Protein AF-0000000075076917 (afdb_homodimer)

Sequence (428 aa):
MADYKLSEGLFLLPTPAGAYYAVASREQDKARQFLRSLFRQQRTPALTEDSLLTLMENDEPHICFERLHHCQRLGLVQGLEQAIEAPSGAFEQILPNMLGSLTENGKVLLADHQGFYLVCHGFAHETAEELSALGAEIASIHERRSGLLFNNMGLNSHAWAVVDAAGNSQVGFWPLFIGETRFIVAISGMPHFNRPEFVELVWALFSRYAANRKMADYKLSEGLFLLPTPAGAYYAVASREQDKARQFLRSLFRQQRTPALTEDSLLTLMENDEPHICFERLHHCQRLGLVQGLEQAIEAPSGAFEQILPNMLGSLTENGKVLLADHQGFYLVCHGFAHETAEELSALGAEIASIHERRSGLLFNNMGLNSHAWAVVDAAGNSQVGFWPLFIGETRFIVAISGMPHFNRPEFVELVWALFSRYAANRK

Structure (mmCIF, N/CA/C/O backbone):
data_AF-0000000075076917-model_v1
#
loop_
_entity.id
_entity.type
_entity.pdbx_description
1 polymer 'Roadblock/LC7 domain-containing protein'
#
loop_
_atom_site.group_PDB
_atom_site.id
_atom_site.type_symbol
_atom_site.label_atom_id
_atom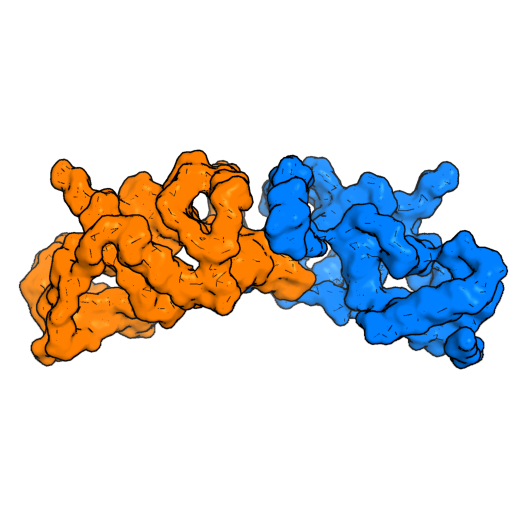_site.label_alt_id
_atom_site.label_comp_id
_atom_site.label_asym_id
_atom_site.label_entity_id
_atom_site.label_seq_id
_atom_site.pdbx_PDB_ins_code
_atom_site.Cartn_x
_atom_site.Cartn_y
_atom_site.Cartn_z
_atom_site.occupancy
_atom_site.B_iso_or_equiv
_atom_site.auth_seq_id
_atom_site.auth_comp_id
_atom_site.auth_asym_id
_atom_site.auth_atom_id
_atom_site.pdbx_PDB_model_num
ATOM 1 N N . MET A 1 1 ? -23.453 -28.828 -24.688 1 48.25 1 MET A N 1
ATOM 2 C CA . MET A 1 1 ? -22.078 -28.891 -24.234 1 48.25 1 MET A CA 1
ATOM 3 C C . MET A 1 1 ? -21.125 -28.297 -25.266 1 48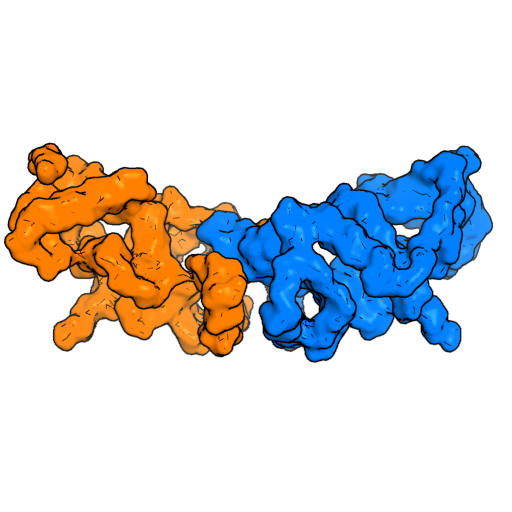.25 1 MET A C 1
ATOM 5 O O . MET A 1 1 ? -21.281 -28.547 -26.469 1 48.25 1 MET A O 1
ATOM 9 N N . ALA A 1 2 ? -20.625 -27.109 -24.844 1 55.94 2 ALA A N 1
ATOM 10 C CA . ALA A 1 2 ? -19.812 -26.375 -25.812 1 55.94 2 ALA A CA 1
ATOM 11 C C . ALA A 1 2 ? -18.797 -27.312 -26.484 1 55.94 2 ALA A C 1
ATOM 13 O O . ALA A 1 2 ? -18.156 -28.109 -25.812 1 55.94 2 ALA A O 1
ATOM 14 N N . ASP A 1 3 ? -18.875 -27.562 -27.688 1 75.06 3 ASP A N 1
ATOM 15 C CA . ASP A 1 3 ? -17.938 -28.312 -28.516 1 75.06 3 ASP A CA 1
ATOM 16 C C . ASP A 1 3 ? -16.562 -27.609 -28.562 1 75.06 3 ASP A C 1
ATOM 18 O O . ASP A 1 3 ? -16.453 -26.5 -29.094 1 75.06 3 ASP A O 1
ATOM 22 N N . TYR A 1 4 ? -15.672 -28.141 -27.688 1 80.06 4 TYR A N 1
ATOM 23 C CA . TYR A 1 4 ? -14.336 -27.547 -27.656 1 80.06 4 TYR A CA 1
ATOM 24 C C . TYR A 1 4 ? -13.367 -28.312 -28.547 1 80.06 4 TYR A C 1
ATOM 26 O O . TYR A 1 4 ? -13.414 -29.547 -28.594 1 80.06 4 TYR A O 1
ATOM 34 N N . LYS A 1 5 ? -12.703 -27.547 -29.406 1 83 5 LYS A N 1
ATOM 35 C CA . LYS A 1 5 ? -11.602 -28.109 -30.172 1 83 5 LYS A CA 1
ATOM 36 C C . LYS A 1 5 ? -10.266 -27.484 -29.766 1 83 5 LYS A C 1
ATOM 38 O O . LYS A 1 5 ? -10.156 -26.25 -29.672 1 83 5 LYS A O 1
ATOM 43 N N . LEU A 1 6 ? -9.289 -28.406 -29.547 1 86.62 6 LEU A N 1
ATOM 44 C CA . LEU A 1 6 ? -7.977 -27.922 -29.156 1 86.62 6 LEU A CA 1
ATOM 45 C C . LEU A 1 6 ? -7.168 -27.484 -30.375 1 86.62 6 LEU A C 1
ATOM 47 O O . LEU A 1 6 ? -7.219 -28.125 -31.422 1 86.62 6 LEU A O 1
ATOM 51 N N . SER A 1 7 ? -6.496 -26.359 -30.266 1 84.5 7 SER A N 1
ATOM 52 C CA . SER A 1 7 ? -5.539 -25.969 -31.297 1 84.5 7 SER A CA 1
ATOM 53 C C . SER A 1 7 ? -4.375 -26.953 -31.359 1 84.5 7 SER A C 1
ATOM 55 O O . SER A 1 7 ? -3.865 -27.391 -30.328 1 84.5 7 SER A O 1
ATOM 57 N N . GLU A 1 8 ? -3.971 -27.328 -32.562 1 84.81 8 GLU A N 1
ATOM 58 C CA . GLU A 1 8 ? -2.916 -28.328 -32.719 1 84.81 8 GLU A CA 1
ATOM 59 C C . GLU A 1 8 ? -1.538 -27.672 -32.75 1 84.81 8 GLU A C 1
ATOM 61 O O . GLU A 1 8 ? -1.396 -26.531 -33.188 1 84.81 8 GLU A O 1
ATOM 66 N N . GLY A 1 9 ? -0.529 -28.406 -32.156 1 91.5 9 GLY A N 1
ATOM 67 C CA . GLY A 1 9 ? 0.869 -28.031 -32.281 1 91.5 9 GLY A CA 1
ATOM 68 C C . GLY A 1 9 ? 1.295 -26.938 -31.328 1 91.5 9 GLY A C 1
ATOM 69 O O . GLY A 1 9 ? 2.246 -26.203 -31.609 1 91.5 9 GLY A O 1
ATOM 70 N N . LEU A 1 10 ? 0.566 -26.734 -30.328 1 96 10 LEU A N 1
ATOM 71 C CA . LEU A 1 10 ? 0.917 -25.688 -29.375 1 96 10 LEU A CA 1
ATOM 72 C C . LEU A 1 10 ? 1.396 -26.281 -28.062 1 96 10 LEU A C 1
ATOM 74 O O . LEU A 1 10 ? 1.163 -27.453 -27.781 1 96 10 LEU A O 1
ATOM 78 N N . PHE A 1 11 ? 2.129 -25.531 -27.312 1 98.06 11 PHE A N 1
ATOM 79 C CA . PHE A 1 11 ? 2.58 -25.859 -25.969 1 98.06 11 PHE A CA 1
ATOM 80 C C . PHE A 1 11 ? 2.027 -24.859 -24.953 1 98.06 11 PHE A C 1
ATOM 82 O O . PHE A 1 11 ? 1.846 -23.688 -25.266 1 98.06 11 PHE A O 1
ATOM 89 N N . LEU A 1 12 ? 1.767 -25.375 -23.75 1 97.75 12 LEU A N 1
ATOM 90 C CA . LEU A 1 12 ? 1.049 -24.562 -22.781 1 97.75 12 LEU A CA 1
ATOM 91 C C . LEU A 1 12 ? 2.016 -23.906 -21.781 1 97.75 12 LEU A C 1
ATOM 93 O O . LEU A 1 12 ? 2.924 -24.578 -21.281 1 97.75 12 LEU A O 1
ATOM 97 N N . LEU A 1 13 ? 1.815 -22.672 -21.5 1 98.38 13 LEU A N 1
ATOM 98 C CA . LEU A 1 13 ? 2.545 -21.922 -20.469 1 98.38 13 LEU A CA 1
ATOM 99 C C . LEU A 1 13 ? 1.653 -20.875 -19.828 1 98.38 13 LEU A C 1
ATOM 101 O O . LEU A 1 13 ? 0.886 -20.188 -20.516 1 98.38 13 LEU A O 1
ATOM 105 N N . PRO A 1 14 ? 1.7 -20.734 -18.531 1 98.69 14 PRO A N 1
ATOM 106 C CA . PRO A 1 14 ? 0.962 -19.609 -17.922 1 98.69 14 PRO A CA 1
ATOM 107 C C . PRO A 1 14 ? 1.443 -18.25 -18.422 1 98.69 14 PRO A C 1
ATOM 109 O O . PRO A 1 14 ? 2.635 -18.078 -18.688 1 98.69 14 PRO A O 1
ATOM 112 N N . THR A 1 15 ? 0.525 -17.281 -18.609 1 98.5 15 THR A N 1
ATOM 113 C CA . THR A 1 15 ? 0.892 -15.883 -18.812 1 98.5 15 THR A CA 1
ATOM 114 C C . THR A 1 15 ? 1.426 -15.266 -17.516 1 98.5 15 THR A C 1
ATOM 116 O O . THR A 1 15 ? 1.355 -15.891 -16.453 1 98.5 15 THR A O 1
ATOM 119 N N . PRO A 1 16 ? 1.979 -14.047 -17.609 1 98.06 16 PRO A N 1
ATOM 120 C CA . PRO A 1 16 ? 2.363 -13.383 -16.359 1 98.06 16 PRO A CA 1
ATOM 121 C C . PRO A 1 16 ? 1.197 -13.242 -15.375 1 98.06 16 PRO A C 1
ATOM 123 O O . PRO A 1 16 ? 1.36 -13.477 -14.18 1 98.06 16 PRO A O 1
ATOM 126 N N . ALA A 1 17 ? 0.053 -12.93 -15.867 1 97.81 17 ALA A N 1
ATOM 127 C CA . ALA A 1 17 ? -1.138 -12.859 -15.023 1 97.81 17 ALA A CA 1
ATOM 128 C C . ALA A 1 17 ? -1.45 -14.219 -14.406 1 97.81 17 ALA A C 1
ATOM 130 O O . ALA A 1 17 ? -1.824 -14.305 -13.234 1 97.81 17 ALA A O 1
ATOM 131 N N . GLY A 1 18 ? -1.319 -15.242 -15.203 1 98.5 18 GLY A N 1
ATOM 132 C CA . GLY A 1 18 ? -1.525 -16.594 -14.703 1 98.5 18 GLY A CA 1
ATOM 133 C C . GLY A 1 18 ? -0.53 -17 -13.633 1 98.5 18 GLY A C 1
ATOM 134 O O . GLY A 1 18 ? -0.889 -17.672 -12.664 1 98.5 18 GLY A O 1
ATOM 135 N N . ALA A 1 19 ? 0.699 -16.594 -13.875 1 98.5 19 ALA A N 1
ATOM 136 C CA . ALA A 1 19 ? 1.729 -16.875 -12.875 1 98.5 19 ALA A CA 1
ATOM 137 C C . ALA A 1 19 ? 1.395 -16.234 -11.539 1 98.5 19 ALA A C 1
ATOM 139 O O . ALA A 1 19 ? 1.465 -16.875 -10.492 1 98.5 19 ALA A O 1
ATOM 140 N N . TYR A 1 20 ? 1.032 -15.023 -11.578 1 98 20 TYR A N 1
ATOM 141 C CA . TYR A 1 20 ? 0.677 -14.344 -10.336 1 98 20 TYR A CA 1
ATOM 142 C C . TYR A 1 20 ? -0.541 -14.992 -9.688 1 98 20 TYR A C 1
ATOM 144 O O . TYR A 1 20 ? -0.565 -15.211 -8.477 1 98 20 TYR A O 1
ATOM 152 N N . TYR A 1 21 ? -1.541 -15.266 -10.492 1 97.44 21 TYR A N 1
ATOM 153 C CA . TYR A 1 21 ? -2.742 -15.922 -9.984 1 97.44 21 TYR A CA 1
ATOM 154 C C . TYR A 1 21 ? -2.393 -17.219 -9.266 1 97.44 21 TYR A C 1
ATOM 156 O O . TYR A 1 21 ? -2.945 -17.516 -8.203 1 97.44 21 TYR A O 1
ATOM 164 N N . ALA A 1 22 ? -1.5 -17.938 -9.773 1 97.81 22 ALA A N 1
ATOM 165 C CA . ALA A 1 22 ? -1.128 -19.25 -9.266 1 97.81 22 ALA A CA 1
ATOM 166 C C . ALA A 1 22 ? -0.49 -19.156 -7.887 1 97.81 22 ALA A C 1
ATOM 168 O O . ALA A 1 22 ? -0.664 -20.047 -7.051 1 97.81 22 ALA A O 1
ATOM 169 N N . VAL A 1 23 ? 0.195 -18 -7.648 1 97.81 23 VAL A N 1
ATOM 170 C CA . VAL A 1 23 ? 1.08 -18.047 -6.488 1 97.81 23 VAL A CA 1
ATOM 171 C C . VAL A 1 23 ? 0.659 -17 -5.473 1 97.81 23 VAL A C 1
ATOM 173 O O . VAL A 1 23 ? 1.193 -16.938 -4.363 1 97.81 23 VAL A O 1
ATOM 176 N N . ALA A 1 24 ? -0.267 -16.109 -5.785 1 96.25 24 ALA A N 1
ATOM 177 C CA . ALA A 1 24 ? -0.608 -14.945 -4.973 1 96.25 24 ALA A CA 1
ATOM 178 C C . ALA A 1 24 ? -1.447 -15.352 -3.762 1 96.25 24 ALA A C 1
ATOM 180 O O . ALA A 1 24 ? -1.653 -14.555 -2.846 1 96.25 24 ALA A O 1
ATOM 181 N N . SER A 1 25 ? -1.971 -16.625 -3.75 1 93.81 25 SER A N 1
ATOM 182 C CA . SER A 1 25 ? -2.848 -17.078 -2.674 1 93.81 25 SER A CA 1
ATOM 183 C C . SER A 1 25 ? -2.613 -18.547 -2.35 1 93.81 25 SER A C 1
ATOM 185 O O . SER A 1 25 ? -2.119 -19.297 -3.189 1 93.81 25 SER A O 1
ATOM 187 N N . ARG A 1 26 ? -3.018 -18.922 -1.137 1 91.69 26 ARG A N 1
ATOM 188 C CA . ARG A 1 26 ? -2.904 -20.312 -0.717 1 91.69 26 ARG A CA 1
ATOM 189 C C . ARG A 1 26 ? -4.098 -21.125 -1.196 1 91.69 26 ARG A C 1
ATOM 191 O O . ARG A 1 26 ? -4.094 -22.359 -1.104 1 91.69 26 ARG A O 1
ATOM 198 N N . GLU A 1 27 ? -5.047 -20.453 -1.692 1 91.19 27 GLU A N 1
ATOM 199 C CA . GLU A 1 27 ? -6.266 -21.109 -2.145 1 91.19 27 GLU A CA 1
ATOM 200 C C . GLU A 1 27 ? -5.965 -22.172 -3.207 1 91.19 27 GLU A C 1
ATOM 202 O O . GLU A 1 27 ? -4.969 -22.062 -3.93 1 91.19 27 GLU A O 1
ATOM 207 N N . GLN A 1 28 ? -6.82 -23.188 -3.268 1 92.94 28 GLN A N 1
ATOM 208 C CA . GLN A 1 28 ? -6.613 -24.312 -4.176 1 92.94 28 GLN A CA 1
ATOM 209 C C . GLN A 1 28 ? -7.797 -24.484 -5.121 1 92.94 28 GLN A C 1
ATOM 211 O O . GLN A 1 28 ? -8.312 -25.594 -5.293 1 92.94 28 GLN A O 1
ATOM 216 N N . ASP A 1 29 ? -8.188 -23.375 -5.676 1 93.94 29 ASP A N 1
ATOM 217 C CA . ASP A 1 29 ? -9.242 -23.5 -6.672 1 93.94 29 ASP A CA 1
ATOM 218 C C . ASP A 1 29 ? -8.734 -24.219 -7.918 1 93.94 29 ASP A C 1
ATOM 220 O O . ASP A 1 29 ? -7.523 -24.375 -8.109 1 93.94 29 ASP A O 1
ATOM 224 N N . LYS A 1 30 ? -9.57 -24.672 -8.797 1 95.19 30 LYS A N 1
ATOM 225 C CA . LYS A 1 30 ? -9.234 -25.547 -9.914 1 95.19 30 LYS A CA 1
ATOM 226 C C . LYS A 1 30 ? -8.297 -24.859 -10.898 1 95.19 30 LYS A C 1
ATOM 228 O O . LYS A 1 30 ? -7.391 -25.484 -11.445 1 95.19 30 LYS A O 1
ATOM 233 N N . ALA A 1 31 ? -8.57 -23.594 -11.148 1 95.88 31 ALA A N 1
ATOM 234 C CA . ALA A 1 31 ? -7.703 -22.859 -12.055 1 95.88 31 ALA A CA 1
ATOM 235 C C . ALA A 1 31 ? -6.281 -22.766 -11.508 1 95.88 31 ALA A C 1
ATOM 237 O O . ALA A 1 31 ? -5.316 -23.016 -12.234 1 95.88 31 ALA A O 1
ATOM 238 N N . ARG A 1 32 ? -6.184 -22.5 -10.242 1 96.69 32 ARG A N 1
ATOM 239 C CA . ARG A 1 32 ? -4.879 -22.406 -9.594 1 96.69 32 ARG A CA 1
ATOM 240 C C . ARG A 1 32 ? -4.156 -23.75 -9.625 1 96.69 32 ARG A C 1
ATOM 242 O O . ARG A 1 32 ? -2.951 -23.812 -9.891 1 96.69 32 ARG A O 1
ATOM 249 N N . GLN A 1 33 ? -4.859 -24.75 -9.359 1 96.44 33 GLN A N 1
ATOM 250 C CA . GLN A 1 33 ? -4.27 -26.094 -9.375 1 96.44 33 GLN A CA 1
ATOM 251 C C . GLN A 1 33 ? -3.723 -26.438 -10.758 1 96.44 33 GLN A C 1
ATOM 253 O O . GLN A 1 33 ? -2.621 -26.969 -10.875 1 96.44 33 GLN A O 1
ATOM 258 N N . PHE A 1 34 ? -4.547 -26.156 -11.688 1 97.44 34 PHE A N 1
ATOM 259 C CA . PHE A 1 34 ? -4.129 -26.406 -13.062 1 97.44 34 PHE A CA 1
ATOM 260 C C . PHE A 1 34 ? -2.857 -25.641 -13.391 1 97.44 34 PHE A C 1
ATOM 262 O O . PHE A 1 34 ? -1.888 -26.203 -13.891 1 97.44 34 PHE A O 1
ATOM 269 N N . LEU A 1 35 ? -2.807 -24.344 -13.055 1 98.06 35 LEU A N 1
ATOM 270 C CA . LEU A 1 35 ? -1.655 -23.484 -13.336 1 98.06 35 LEU A CA 1
ATOM 271 C C . LEU A 1 35 ? -0.42 -23.984 -12.586 1 98.06 35 LEU A C 1
ATOM 273 O O . LEU A 1 35 ? 0.679 -24.016 -13.148 1 98.06 35 LEU A O 1
ATOM 277 N N . ARG A 1 36 ? -0.589 -24.328 -11.336 1 97.81 36 ARG A N 1
ATOM 278 C CA . ARG A 1 36 ? 0.52 -24.828 -10.531 1 97.81 36 ARG A CA 1
ATOM 279 C C . ARG A 1 36 ? 1.058 -26.141 -11.117 1 97.81 36 ARG A C 1
ATOM 281 O O . ARG A 1 36 ? 2.264 -26.391 -11.086 1 97.81 36 ARG A O 1
ATOM 288 N N . SER A 1 37 ? 0.186 -26.969 -11.648 1 96.75 37 SER A N 1
ATOM 289 C CA . SER A 1 37 ? 0.613 -28.203 -12.305 1 96.75 37 SER A CA 1
ATOM 290 C C . SER A 1 37 ? 1.474 -27.906 -13.531 1 96.75 37 SER A C 1
ATOM 292 O O . SER A 1 37 ? 2.424 -28.641 -13.82 1 96.75 37 SER A O 1
ATOM 294 N N . LEU A 1 38 ? 1.097 -26.906 -14.25 1 97.62 38 LEU A N 1
ATOM 295 C CA . LEU A 1 38 ? 1.9 -26.484 -15.398 1 97.62 38 LEU A CA 1
ATOM 296 C C . LEU A 1 38 ? 3.312 -26.109 -14.961 1 97.62 38 LEU A C 1
ATOM 298 O O . LEU A 1 38 ? 4.289 -26.516 -15.586 1 97.62 38 LEU A O 1
ATOM 302 N N . PHE A 1 39 ? 3.424 -25.438 -13.797 1 97.44 39 PHE A N 1
ATOM 303 C CA . PHE A 1 39 ? 4.715 -24.938 -13.328 1 97.44 39 PHE A CA 1
ATOM 304 C C . PHE A 1 39 ? 5.551 -26.078 -12.766 1 97.44 39 PHE A C 1
ATOM 306 O O . PHE A 1 39 ? 6.762 -25.938 -12.586 1 97.44 39 PHE A O 1
ATOM 313 N N . ARG A 1 40 ? 4.977 -27.203 -12.539 1 95.69 40 ARG A N 1
ATOM 314 C CA . ARG A 1 40 ? 5.703 -28.344 -12.016 1 95.69 40 ARG A CA 1
ATOM 315 C C . ARG A 1 40 ? 6.379 -29.125 -13.133 1 95.69 40 ARG A C 1
ATOM 317 O O . ARG A 1 40 ? 7.227 -29.984 -12.883 1 95.69 40 ARG A O 1
ATOM 324 N N . GLN A 1 41 ? 5.969 -28.859 -14.336 1 95.5 41 GLN A N 1
ATOM 325 C CA . GLN A 1 41 ? 6.57 -29.547 -15.477 1 95.5 41 GLN A CA 1
ATOM 326 C C . GLN A 1 41 ? 7.98 -29.031 -15.742 1 95.5 41 GLN A C 1
ATOM 328 O O . GLN A 1 41 ? 8.266 -27.844 -15.531 1 95.5 41 GLN A O 1
ATOM 333 N N . GLN A 1 42 ? 8.844 -29.922 -16.203 1 95.25 42 GLN A N 1
ATOM 334 C CA . GLN A 1 42 ? 10.211 -29.531 -16.531 1 95.25 42 GLN A CA 1
ATOM 335 C C . GLN A 1 42 ? 10.266 -28.859 -17.906 1 95.25 42 GLN A C 1
ATOM 337 O O . GLN A 1 42 ? 11.242 -28.188 -18.234 1 95.25 42 GLN A O 1
ATOM 342 N N . ARG A 1 43 ? 9.32 -29.141 -18.688 1 96.94 43 ARG A N 1
ATOM 343 C CA . ARG A 1 43 ? 9.148 -28.594 -20.031 1 96.94 43 ARG A CA 1
ATOM 344 C C . ARG A 1 43 ? 7.684 -28.281 -20.297 1 96.94 43 ARG A C 1
ATOM 346 O O . ARG A 1 43 ? 6.789 -28.938 -19.766 1 96.94 43 ARG A O 1
ATOM 353 N N . THR A 1 44 ? 7.449 -27.203 -21.109 1 98 44 THR A N 1
ATOM 354 C CA . THR A 1 44 ? 6.059 -26.891 -21.422 1 98 44 THR A CA 1
ATOM 355 C C . THR A 1 44 ? 5.371 -28.078 -22.094 1 98 44 THR A C 1
ATOM 357 O O . THR A 1 44 ? 5.879 -28.625 -23.062 1 9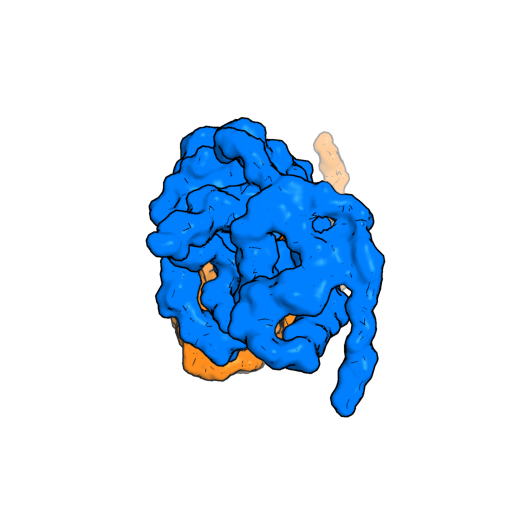8 44 THR A O 1
ATOM 360 N N . PRO A 1 45 ? 4.297 -28.438 -21.578 1 97.38 45 PRO A N 1
ATOM 361 C CA . PRO A 1 45 ? 3.613 -29.609 -22.141 1 97.38 45 PRO A CA 1
ATOM 362 C C . PRO A 1 45 ? 2.889 -29.297 -23.453 1 97.38 45 PRO A C 1
ATOM 364 O O . PRO A 1 45 ? 2.375 -28.188 -23.625 1 97.38 45 PRO A O 1
ATOM 367 N N . ALA A 1 46 ? 2.803 -30.297 -24.281 1 97.06 46 ALA A N 1
ATOM 368 C CA . ALA A 1 46 ? 2.023 -30.156 -25.5 1 97.06 46 ALA A CA 1
ATOM 369 C C . ALA A 1 46 ? 0.532 -30.047 -25.188 1 97.06 46 ALA A C 1
ATOM 371 O O . ALA A 1 46 ? 0.022 -30.719 -24.297 1 97.06 46 ALA A O 1
ATOM 372 N N . LEU A 1 47 ? -0.125 -29.156 -25.938 1 96.31 47 LEU A N 1
ATOM 373 C CA . LEU A 1 47 ? -1.568 -29 -25.781 1 96.31 47 LEU A CA 1
ATOM 374 C C . LEU A 1 47 ? -2.311 -30.156 -26.453 1 96.31 47 LEU A C 1
ATOM 376 O O . LEU A 1 47 ? -2.732 -30.031 -27.609 1 96.31 47 LEU A O 1
ATOM 380 N N . THR A 1 48 ? -2.49 -31.219 -25.797 1 95.31 48 THR A N 1
ATOM 381 C CA . THR A 1 48 ? -3.236 -32.375 -26.234 1 95.31 48 THR A CA 1
ATOM 382 C C . THR A 1 48 ? -4.262 -32.812 -25.188 1 95.31 48 THR A C 1
ATOM 384 O O . THR A 1 48 ? -4.184 -32.375 -24.031 1 95.31 48 THR A O 1
ATOM 387 N N . GLU A 1 49 ? -5.176 -33.531 -25.672 1 94.5 49 GLU A N 1
ATOM 388 C CA . GLU A 1 49 ? -6.18 -34.031 -24.734 1 94.5 49 GLU A CA 1
ATOM 389 C C . GLU A 1 49 ? -5.535 -34.844 -23.594 1 94.5 49 GLU A C 1
ATOM 391 O O . GLU A 1 49 ? -5.859 -34.625 -22.438 1 94.5 49 GLU A O 1
ATOM 396 N N . ASP A 1 50 ? -4.594 -35.719 -23.922 1 95 50 ASP A N 1
ATOM 397 C CA . ASP A 1 50 ? -3.928 -36.562 -22.922 1 95 50 ASP A CA 1
ATOM 398 C C . ASP A 1 50 ? -3.184 -35.719 -21.906 1 95 50 ASP A C 1
ATOM 400 O O . ASP A 1 50 ? -3.256 -35.969 -20.703 1 95 50 ASP A O 1
ATOM 404 N N . SER A 1 51 ? -2.434 -34.719 -22.359 1 95.44 51 SER A N 1
ATOM 405 C CA . SER A 1 51 ? -1.691 -33.844 -21.453 1 95.44 51 SER A CA 1
ATOM 406 C C . SER A 1 51 ? -2.629 -33.094 -20.516 1 95.44 51 SER A C 1
ATOM 408 O O . SER A 1 51 ? -2.328 -32.906 -19.328 1 95.44 51 SER A O 1
ATOM 410 N N . LEU A 1 52 ? -3.75 -32.594 -21.031 1 96.12 52 LEU A N 1
ATOM 411 C CA . LEU A 1 52 ? -4.707 -31.828 -20.219 1 96.12 52 LEU A CA 1
ATOM 412 C C . LEU A 1 52 ? -5.309 -32.719 -19.141 1 96.12 52 LEU A C 1
ATOM 414 O O . LEU A 1 52 ? -5.449 -32.281 -17.984 1 96.12 52 LEU A O 1
ATOM 418 N N . LEU A 1 53 ? -5.684 -33.969 -19.531 1 96.38 53 LEU A N 1
ATOM 419 C CA . LEU A 1 53 ? -6.254 -34.875 -18.562 1 96.38 53 LEU A CA 1
ATOM 420 C C . LEU A 1 53 ? -5.27 -35.188 -17.438 1 96.38 53 LEU A C 1
ATOM 422 O O . LEU A 1 53 ? -5.656 -35.219 -16.266 1 96.38 53 LEU A O 1
ATOM 426 N N . THR A 1 54 ? -4.027 -35.344 -17.781 1 95.75 54 THR A N 1
ATOM 427 C CA . THR A 1 54 ? -2.98 -35.625 -16.812 1 95.75 54 THR A CA 1
ATOM 428 C C . THR A 1 54 ? -2.738 -34.406 -15.906 1 95.75 54 THR A C 1
ATOM 430 O O . THR A 1 54 ? -2.689 -34.562 -14.68 1 95.75 54 THR A O 1
ATOM 433 N N . LEU A 1 55 ? -2.611 -33.219 -16.484 1 95.88 55 LEU A N 1
ATOM 434 C CA . LEU A 1 55 ? -2.312 -32 -15.75 1 95.88 55 LEU A CA 1
ATOM 435 C C . LEU A 1 55 ? -3.436 -31.656 -14.781 1 95.88 55 LEU A C 1
ATOM 437 O O . LEU A 1 55 ? -3.184 -31.141 -13.688 1 95.88 55 LEU A O 1
ATOM 441 N N . MET A 1 56 ? -4.68 -31.891 -15.156 1 96.38 56 MET A N 1
ATOM 442 C CA . MET A 1 56 ? -5.832 -31.484 -14.352 1 96.38 56 MET A CA 1
ATOM 443 C C . MET A 1 56 ? -6.305 -32.656 -13.477 1 96.38 56 MET A C 1
ATOM 445 O O . MET A 1 56 ? -7.273 -32.5 -12.727 1 96.38 56 MET A O 1
ATOM 449 N N . GLU A 1 57 ? -5.613 -33.781 -13.617 1 93.88 57 GLU A N 1
ATOM 450 C CA . GLU A 1 57 ? -5.969 -34.969 -12.852 1 93.88 57 GLU A CA 1
ATOM 451 C C . GLU A 1 57 ? -7.465 -35.25 -12.93 1 93.88 57 GLU A C 1
ATOM 453 O O . GLU A 1 57 ? -8.125 -35.438 -11.906 1 93.88 57 GLU A O 1
ATOM 458 N N . ASN A 1 58 ? -7.973 -35.188 -14.117 1 94.31 58 ASN A N 1
ATOM 459 C CA . ASN A 1 58 ? -9.383 -35.438 -14.414 1 94.31 58 ASN A CA 1
ATOM 460 C C . ASN A 1 58 ? -9.562 -36.25 -15.688 1 94.31 58 ASN A C 1
ATOM 462 O O . ASN A 1 58 ? -8.984 -35.906 -16.719 1 94.31 58 ASN A O 1
ATOM 466 N N . ASP A 1 59 ? -10.414 -37.281 -15.594 1 93.56 59 ASP A N 1
ATOM 467 C CA . ASP A 1 59 ? -10.547 -38.219 -16.703 1 93.56 59 ASP A CA 1
ATOM 468 C C . ASP A 1 59 ? -11.688 -37.812 -17.641 1 93.56 59 ASP A C 1
ATOM 470 O O . ASP A 1 59 ? -11.977 -38.5 -18.609 1 93.56 59 ASP A O 1
ATOM 474 N N . GLU A 1 60 ? -12.266 -36.719 -17.359 1 94.25 60 GLU A N 1
ATOM 475 C CA . GLU A 1 60 ? -13.367 -36.25 -18.203 1 94.25 60 GLU A CA 1
ATOM 476 C C . GLU A 1 60 ? -12.906 -35.125 -19.125 1 94.25 60 GLU A C 1
ATOM 478 O O . GLU A 1 60 ? -12.789 -33.969 -18.688 1 94.25 60 GLU A O 1
ATOM 483 N N . PRO A 1 61 ? -12.781 -35.438 -20.422 1 93.12 61 PRO A N 1
ATOM 484 C CA . PRO A 1 61 ? -12.25 -34.438 -21.359 1 93.12 61 PRO A CA 1
ATOM 485 C C . PRO A 1 61 ? -13.062 -33.156 -21.375 1 93.12 61 PRO A C 1
ATOM 487 O O . PRO A 1 61 ? -12.492 -32.062 -21.438 1 93.12 61 PRO A O 1
ATOM 490 N N . HIS A 1 62 ? -14.336 -33.312 -21.328 1 92.94 62 HIS A N 1
ATOM 491 C CA . HIS A 1 62 ? -15.195 -32.125 -21.422 1 92.94 62 HIS A CA 1
ATOM 492 C C . HIS A 1 62 ? -14.938 -31.156 -20.281 1 92.94 62 HIS A C 1
ATOM 494 O O . HIS A 1 62 ? -14.93 -29.938 -20.469 1 92.94 62 HIS A O 1
ATOM 500 N N . ILE A 1 63 ? -14.688 -31.672 -19.125 1 94.56 63 ILE A N 1
ATOM 501 C CA . ILE A 1 63 ? -14.414 -30.844 -17.938 1 94.56 63 ILE A CA 1
ATOM 502 C C . ILE A 1 63 ? -13.07 -30.156 -18.094 1 94.56 63 ILE A C 1
ATOM 504 O O . ILE A 1 63 ? -12.938 -28.969 -17.781 1 94.56 63 ILE A O 1
ATOM 508 N N . CYS A 1 64 ? -12.086 -30.828 -18.594 1 95.75 64 CYS A N 1
ATOM 509 C CA . CYS A 1 64 ? -10.758 -30.281 -18.797 1 95.75 64 CYS A CA 1
ATOM 510 C C . CYS A 1 64 ? -10.773 -29.172 -19.828 1 95.75 64 CYS A C 1
ATOM 512 O O . CYS A 1 64 ? -10.133 -28.125 -19.656 1 95.75 64 CYS A O 1
ATOM 514 N N . PHE A 1 65 ? -11.539 -29.422 -20.859 1 95.31 65 PHE A N 1
ATOM 515 C CA . PHE A 1 65 ? -11.633 -28.406 -21.906 1 95.31 65 PHE A CA 1
ATOM 516 C C . PHE A 1 65 ? -12.312 -27.141 -21.391 1 95.31 65 PHE A C 1
ATOM 518 O O . PHE A 1 65 ? -11.898 -26.031 -21.719 1 95.31 65 PHE A O 1
ATOM 525 N N . GLU A 1 66 ? -13.281 -27.359 -20.656 1 94.69 66 GLU A N 1
ATOM 526 C CA . GLU A 1 66 ? -13.984 -26.219 -20.062 1 94.69 66 GLU A CA 1
ATOM 527 C C . GLU A 1 66 ? -13.07 -25.422 -19.141 1 94.69 66 GLU A C 1
ATOM 529 O O . GLU A 1 66 ? -13.094 -24.188 -19.141 1 94.69 66 GLU A O 1
ATOM 534 N N . ARG A 1 67 ? -12.359 -26.125 -18.359 1 95.94 67 ARG A N 1
ATOM 535 C CA . ARG A 1 67 ? -11.422 -25.469 -17.438 1 95.94 67 ARG A CA 1
ATOM 536 C C . ARG A 1 67 ? -10.352 -24.703 -18.203 1 95.94 67 ARG A C 1
ATOM 538 O O . ARG A 1 67 ? -10.008 -23.578 -17.812 1 95.94 67 ARG A O 1
ATOM 545 N N . LEU A 1 68 ? -9.812 -25.312 -19.234 1 96.69 68 LEU A N 1
ATOM 546 C CA . LEU A 1 68 ? -8.828 -24.625 -20.062 1 96.69 68 LEU A CA 1
ATOM 547 C C . LEU A 1 68 ? -9.43 -23.375 -20.688 1 96.69 68 LEU A C 1
ATOM 549 O O . LEU A 1 68 ? -8.797 -22.312 -20.688 1 96.69 68 LEU A O 1
ATOM 553 N N . HIS A 1 69 ? -10.586 -23.5 -21.203 1 95.5 69 HIS A N 1
ATOM 554 C CA . HIS A 1 69 ? -11.266 -22.359 -21.828 1 95.5 69 HIS A CA 1
ATOM 555 C C . HIS A 1 69 ? -11.484 -21.234 -20.828 1 95.5 69 HIS A C 1
ATOM 557 O O . HIS A 1 69 ? -11.328 -20.062 -21.172 1 95.5 69 HIS A O 1
ATOM 563 N N . HIS A 1 70 ? -11.852 -21.656 -19.688 1 96.25 70 HIS A N 1
ATOM 564 C CA . HIS A 1 70 ? -12.023 -20.672 -18.625 1 96.25 70 HIS A CA 1
ATOM 565 C C . HIS A 1 70 ? -10.734 -19.922 -18.359 1 96.25 70 HIS A C 1
ATOM 567 O O . HIS A 1 70 ? -10.734 -18.688 -18.312 1 96.25 70 HIS A O 1
ATOM 573 N N . CYS A 1 71 ? -9.578 -20.578 -18.219 1 97.62 71 CYS A N 1
ATOM 574 C CA . CYS A 1 71 ? -8.273 -19.969 -17.984 1 97.62 71 CYS A CA 1
ATOM 575 C C . CYS A 1 71 ? -7.867 -19.078 -19.141 1 97.62 71 CYS A C 1
ATOM 577 O O . CYS A 1 71 ? -7.27 -18.016 -18.938 1 97.62 71 CYS A O 1
ATOM 579 N N . GLN A 1 72 ? -8.195 -19.547 -20.328 1 96.06 72 GLN A N 1
ATOM 580 C CA . GLN A 1 72 ? -7.898 -18.75 -21.516 1 96.06 72 GLN A CA 1
ATOM 581 C C . GLN A 1 72 ? -8.695 -17.453 -21.516 1 96.06 72 GLN A C 1
ATOM 583 O O . GLN A 1 72 ? -8.156 -16.375 -21.812 1 96.06 72 GLN A O 1
ATOM 588 N N . ARG A 1 73 ? -9.914 -17.547 -21.188 1 96.19 73 ARG A N 1
ATOM 589 C CA . ARG A 1 73 ? -10.789 -16.375 -21.156 1 96.19 73 ARG A CA 1
ATOM 590 C C . ARG A 1 73 ? -10.305 -15.344 -20.141 1 96.19 73 ARG A C 1
ATOM 592 O O . ARG A 1 73 ? -10.406 -14.141 -20.359 1 96.19 73 ARG A O 1
ATOM 599 N N . LEU A 1 74 ? -9.727 -15.844 -19.094 1 96.38 74 LEU A N 1
ATOM 600 C CA . LEU A 1 74 ? -9.227 -14.969 -18.047 1 96.38 74 LEU A CA 1
ATOM 601 C C . LEU A 1 74 ? -7.812 -14.492 -18.359 1 96.38 74 LEU A C 1
ATOM 603 O O . LEU A 1 74 ? -7.246 -13.672 -17.641 1 96.38 74 LEU A O 1
ATOM 607 N N . GLY A 1 75 ? -7.273 -14.992 -19.422 1 97.44 75 GLY A N 1
ATOM 608 C CA . GLY A 1 75 ? -5.941 -14.594 -19.844 1 97.44 75 GLY A CA 1
ATOM 609 C C . GLY A 1 75 ? -4.844 -15.18 -18.969 1 97.44 75 GLY A C 1
ATOM 610 O O . GLY A 1 75 ? -3.783 -14.562 -18.812 1 97.44 75 GLY A O 1
ATOM 611 N N . LEU A 1 76 ? -5.027 -16.344 -18.438 1 98.44 76 LEU A N 1
ATOM 612 C CA . LEU A 1 76 ? -4.098 -16.906 -17.453 1 98.44 76 LEU A CA 1
ATOM 613 C C . LEU A 1 76 ? -3.107 -17.844 -18.125 1 98.44 76 LEU A C 1
ATOM 615 O O . LEU A 1 76 ? -2.078 -18.188 -17.531 1 98.44 76 LEU A O 1
ATOM 619 N N . VAL A 1 77 ? -3.4 -18.312 -19.359 1 98.19 77 VAL A N 1
ATOM 620 C CA . VAL A 1 77 ? -2.535 -19.266 -20.062 1 98.19 77 VAL A CA 1
ATOM 621 C C . VAL A 1 77 ? -2.305 -18.781 -21.484 1 98.19 77 VAL A C 1
ATOM 623 O O . VAL A 1 77 ? -3.076 -17.984 -22.016 1 98.19 77 VAL A O 1
ATOM 626 N N . GLN A 1 78 ? -1.254 -19.297 -22.031 1 97.19 78 GLN A N 1
ATOM 627 C CA . GLN A 1 78 ? -0.912 -19 -23.422 1 97.19 78 GLN A CA 1
ATOM 628 C C . GLN A 1 78 ? -0.357 -20.219 -24.125 1 97.19 78 GLN A C 1
ATOM 630 O O . GLN A 1 78 ? 0.173 -21.125 -23.484 1 97.19 78 GLN A O 1
ATOM 635 N N . GLY A 1 79 ? -0.543 -20.219 -25.453 1 96.62 79 GLY A N 1
ATOM 636 C CA . GLY A 1 79 ? 0.031 -21.234 -26.312 1 96.62 79 GLY A CA 1
ATOM 637 C C . GLY A 1 79 ? 1.322 -20.812 -26.984 1 96.62 79 GLY A C 1
ATOM 638 O O . GLY A 1 79 ? 1.409 -19.703 -27.516 1 96.62 79 GLY A O 1
ATOM 639 N N . LEU A 1 80 ? 2.268 -21.688 -26.844 1 97.25 80 LEU A N 1
ATOM 640 C CA . LEU A 1 80 ? 3.557 -21.438 -27.484 1 97.25 80 LEU A CA 1
ATOM 641 C C . LEU A 1 80 ? 3.729 -22.312 -28.719 1 97.25 80 LEU A C 1
ATOM 643 O O . LEU A 1 80 ? 3.246 -23.453 -28.75 1 97.25 80 LEU A O 1
ATOM 647 N N . GLU A 1 81 ? 4.445 -21.781 -29.703 1 96.62 81 GLU A N 1
ATOM 648 C CA . GLU A 1 81 ? 4.695 -22.547 -30.922 1 96.62 81 GLU A CA 1
ATOM 649 C C . GLU A 1 81 ? 5.801 -23.578 -30.703 1 96.62 81 GLU A C 1
ATOM 651 O O . GLU A 1 81 ? 5.891 -24.562 -31.438 1 96.62 81 GLU A O 1
ATOM 656 N N . GLN A 1 82 ? 6.641 -23.297 -29.797 1 97.44 82 GLN A N 1
ATOM 657 C CA . GLN A 1 82 ? 7.73 -24.219 -29.453 1 97.44 82 GLN A CA 1
ATOM 658 C C . GLN A 1 82 ? 7.793 -24.469 -27.953 1 97.44 82 GLN A C 1
ATOM 660 O O . GLN A 1 82 ? 7.504 -23.578 -27.156 1 97.44 82 GLN A O 1
ATOM 665 N N . ALA A 1 83 ? 8.211 -25.703 -27.656 1 97.12 83 ALA A N 1
ATOM 666 C CA . ALA A 1 83 ? 8.383 -26.062 -26.25 1 97.12 83 ALA A CA 1
ATOM 667 C C . ALA A 1 83 ? 9.586 -25.344 -25.641 1 97.12 83 ALA A C 1
ATOM 669 O O . ALA A 1 83 ? 10.594 -25.141 -26.312 1 97.12 83 ALA A O 1
ATOM 670 N N . ILE A 1 84 ? 9.406 -24.953 -24.438 1 96.94 84 ILE A N 1
ATOM 671 C CA . ILE A 1 84 ? 10.531 -24.359 -23.703 1 96.94 84 ILE A CA 1
ATOM 672 C C . ILE A 1 84 ? 10.75 -25.125 -22.406 1 96.94 84 ILE A C 1
ATOM 674 O O . ILE A 1 84 ? 9.828 -25.766 -21.875 1 96.94 84 ILE A O 1
ATOM 678 N N . GLU A 1 85 ? 12 -25.062 -21.938 1 97.06 85 GLU A N 1
ATOM 679 C CA . GLU A 1 85 ? 12.375 -25.766 -20.703 1 97.06 85 GLU A CA 1
ATOM 680 C C . GLU A 1 85 ? 12.312 -24.828 -19.5 1 97.06 85 GLU A C 1
ATOM 682 O O . GLU A 1 85 ? 12.5 -23.609 -19.641 1 97.06 85 GLU A O 1
ATOM 687 N N . ALA A 1 86 ? 12.062 -25.422 -18.328 1 95.88 86 ALA A N 1
ATOM 688 C CA . ALA A 1 86 ? 12.117 -24.656 -17.094 1 95.88 86 ALA A CA 1
ATOM 689 C C . ALA A 1 86 ? 13.508 -24.062 -16.875 1 95.88 86 ALA A C 1
ATOM 691 O O . ALA A 1 86 ? 14.508 -24.625 -17.297 1 95.88 86 ALA A O 1
ATOM 692 N N . PRO A 1 87 ? 13.523 -22.906 -16.266 1 94.44 87 PRO A N 1
ATOM 693 C CA . PRO A 1 87 ? 14.836 -22.344 -15.969 1 94.44 87 PRO A CA 1
ATOM 694 C C . PRO A 1 87 ? 15.719 -23.281 -15.148 1 94.44 87 PRO A C 1
ATOM 696 O O . PRO A 1 87 ? 15.234 -23.922 -14.211 1 94.44 87 PRO A O 1
ATOM 699 N N . SER A 1 88 ? 16.922 -23.391 -15.586 1 89.75 88 SER A N 1
ATOM 700 C CA . SER A 1 88 ? 17.875 -24.281 -14.906 1 89.75 88 SER A CA 1
ATOM 701 C C . SER A 1 88 ? 19.078 -23.5 -14.383 1 89.75 88 SER A C 1
ATOM 703 O O . SER A 1 88 ? 19.359 -22.406 -14.852 1 89.75 88 SER A O 1
ATOM 705 N N . GLY A 1 89 ? 19.734 -24 -13.336 1 88.69 89 GLY A N 1
ATOM 706 C CA . GLY A 1 89 ? 20.906 -23.344 -12.773 1 88.69 89 GLY A CA 1
ATOM 707 C C . GLY A 1 89 ? 20.734 -22.969 -11.312 1 88.69 89 GLY A C 1
ATOM 708 O O . GLY A 1 89 ? 19.641 -23.125 -10.75 1 88.69 89 GLY A O 1
ATOM 709 N N . ALA A 1 90 ? 21.797 -22.5 -10.75 1 90.25 90 ALA A N 1
ATOM 710 C CA . ALA A 1 90 ? 21.781 -22.078 -9.352 1 90.25 90 ALA A CA 1
ATOM 711 C C . ALA A 1 90 ? 20.984 -20.781 -9.188 1 90.2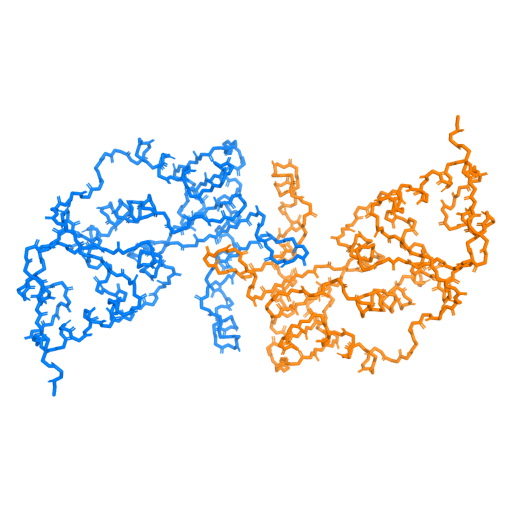5 90 ALA A C 1
ATOM 713 O O . ALA A 1 90 ? 21.094 -19.875 -10.016 1 90.25 90 ALA A O 1
ATOM 714 N N . PHE A 1 91 ? 20.156 -20.688 -8.133 1 89.31 91 PHE A N 1
ATOM 715 C CA . PHE A 1 91 ? 19.312 -19.531 -7.855 1 89.31 91 PHE A CA 1
ATOM 716 C C . PHE A 1 91 ? 20.141 -18.25 -7.832 1 89.31 91 PHE A C 1
ATOM 718 O O . PHE A 1 91 ? 19.703 -17.219 -8.336 1 89.31 91 PHE A O 1
ATOM 725 N N . GLU A 1 92 ? 21.328 -18.312 -7.281 1 88.56 92 GLU A N 1
ATOM 726 C CA . GLU A 1 92 ? 22.203 -17.156 -7.164 1 88.56 92 GLU A CA 1
ATOM 727 C C . GLU A 1 92 ? 22.578 -16.609 -8.539 1 88.56 92 GLU A C 1
ATOM 729 O O . GLU A 1 92 ? 22.938 -15.438 -8.664 1 88.56 92 GLU A O 1
ATOM 734 N N . GLN A 1 93 ? 22.5 -17.5 -9.508 1 90.62 93 GLN A N 1
ATOM 735 C CA . GLN A 1 93 ? 22.922 -17.109 -10.852 1 90.62 93 GLN A CA 1
ATOM 736 C C . GLN A 1 93 ? 21.734 -16.641 -11.688 1 90.62 93 GLN A C 1
ATOM 738 O O . GLN A 1 93 ? 21.844 -15.688 -12.453 1 90.62 93 GLN A O 1
ATOM 743 N N . ILE A 1 94 ? 20.625 -17.266 -11.5 1 91.44 94 ILE A N 1
ATOM 744 C CA . ILE A 1 94 ? 19.562 -17.016 -12.461 1 91.44 94 ILE A CA 1
ATOM 745 C C . ILE A 1 94 ? 18.562 -16 -11.875 1 91.44 94 ILE A C 1
ATOM 747 O O . ILE A 1 94 ? 17.938 -15.25 -12.617 1 91.44 94 ILE A O 1
ATOM 751 N N . LEU A 1 95 ? 18.422 -15.914 -10.562 1 93.19 95 LEU A N 1
ATOM 752 C CA . LEU A 1 95 ? 17.328 -15.164 -9.953 1 93.19 95 LEU A CA 1
ATOM 753 C C . LEU A 1 95 ? 17.609 -13.664 -10.008 1 93.19 95 LEU A C 1
ATOM 755 O O . LEU A 1 95 ? 16.688 -12.867 -10.219 1 93.19 95 LEU A O 1
ATOM 759 N N . PRO A 1 96 ? 18.875 -13.266 -9.875 1 88.62 96 PRO A N 1
ATOM 760 C CA . PRO A 1 96 ? 19.125 -11.82 -9.852 1 88.62 96 PRO A CA 1
ATOM 761 C C . PRO A 1 96 ? 18.609 -11.117 -11.109 1 88.62 96 PRO A C 1
ATOM 763 O O . PRO A 1 96 ? 17.984 -10.055 -11.016 1 88.62 96 PRO A O 1
ATOM 766 N N . ASN A 1 97 ? 18.766 -11.688 -12.227 1 88.44 97 ASN A N 1
ATOM 767 C CA . ASN A 1 97 ? 18.281 -11.094 -13.469 1 88.44 97 ASN A CA 1
ATOM 768 C C . ASN A 1 97 ? 16.766 -11.086 -13.531 1 88.44 97 ASN A C 1
ATOM 770 O O . ASN A 1 97 ? 16.156 -10.094 -13.953 1 88.44 97 ASN A O 1
ATOM 774 N N . MET A 1 98 ? 16.188 -12.156 -13.148 1 93 98 MET A N 1
ATOM 775 C CA . MET A 1 98 ? 14.734 -12.258 -13.141 1 93 98 MET A CA 1
ATOM 776 C C . MET A 1 98 ? 14.117 -11.227 -12.195 1 93 98 MET A C 1
ATOM 778 O O . MET A 1 98 ? 13.172 -10.531 -12.562 1 93 98 MET A O 1
ATOM 782 N N . LEU A 1 99 ? 14.734 -11.055 -11.062 1 94.62 99 LEU A N 1
ATOM 783 C CA . LEU A 1 99 ? 14.227 -10.148 -10.031 1 94.62 99 LEU A CA 1
ATOM 784 C C . LEU A 1 99 ? 14.438 -8.695 -10.438 1 94.62 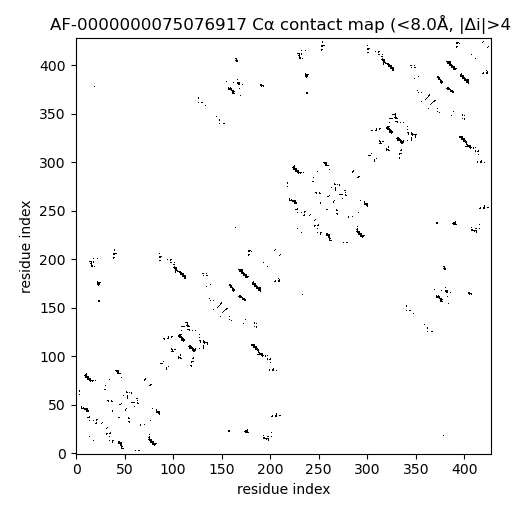99 LEU A C 1
ATOM 786 O O . LEU A 1 99 ? 13.547 -7.863 -10.25 1 94.62 99 LEU A O 1
ATOM 790 N N . GLY A 1 100 ? 15.547 -8.406 -10.969 1 91.75 100 GLY A N 1
ATOM 791 C CA . GLY A 1 100 ? 15.852 -7.043 -11.375 1 91.75 100 GLY A CA 1
ATOM 792 C C . GLY A 1 100 ? 14.852 -6.48 -12.367 1 91.75 100 GLY A C 1
ATOM 793 O O . GLY A 1 100 ? 14.594 -5.273 -12.375 1 91.75 100 GLY A O 1
ATOM 794 N N . SER A 1 101 ? 14.234 -7.32 -13.156 1 91.94 101 SER A N 1
ATOM 795 C CA . SER A 1 101 ? 13.305 -6.898 -14.203 1 91.94 101 SER A CA 1
ATOM 796 C C . SER A 1 101 ? 11.914 -6.625 -13.633 1 91.94 101 SER A C 1
ATOM 798 O O . SER A 1 101 ? 11.062 -6.043 -14.305 1 91.94 101 SER A O 1
ATOM 800 N N . LEU A 1 102 ? 11.68 -6.961 -12.359 1 93.81 102 LEU A N 1
ATOM 801 C CA . LEU A 1 102 ? 10.352 -6.855 -11.758 1 93.81 102 LEU A CA 1
ATOM 802 C C . LEU A 1 102 ? 10.133 -5.465 -11.18 1 93.81 102 LEU A C 1
ATOM 804 O O . LEU A 1 102 ? 9.062 -5.18 -10.641 1 93.81 102 LEU A O 1
ATOM 808 N N . THR A 1 103 ? 11.102 -4.625 -11.234 1 91.25 103 THR A N 1
ATOM 809 C CA . THR A 1 103 ? 10.969 -3.279 -10.68 1 91.25 103 THR A CA 1
ATOM 810 C C . THR A 1 103 ? 11.609 -2.25 -11.609 1 91.25 103 THR A C 1
ATOM 812 O O . THR A 1 103 ? 12.445 -2.598 -12.453 1 91.25 103 THR A O 1
ATOM 815 N N . GLU A 1 104 ? 11.242 -1.084 -11.438 1 87.38 104 GLU A N 1
ATOM 816 C CA . GLU A 1 104 ? 11.789 -0.012 -12.273 1 87.38 104 GLU A CA 1
ATOM 817 C C . GLU A 1 104 ? 13.188 0.391 -11.805 1 87.38 104 GLU A C 1
ATOM 819 O O . GLU A 1 104 ? 14.062 0.674 -12.633 1 87.38 104 GLU A O 1
ATOM 824 N N . ASN A 1 105 ? 13.477 0.392 -10.516 1 89.62 105 ASN A N 1
ATOM 825 C CA . ASN A 1 105 ? 14.734 0.91 -10 1 89.62 105 ASN A CA 1
ATOM 826 C C . ASN A 1 105 ? 15.703 -0.217 -9.641 1 89.62 105 ASN A C 1
ATOM 828 O O . ASN A 1 105 ? 16.766 0.029 -9.078 1 89.62 105 ASN A O 1
ATOM 832 N N . GLY A 1 106 ? 15.297 -1.483 -9.859 1 90.75 106 GLY A N 1
ATOM 833 C CA . GLY A 1 106 ? 16.156 -2.645 -9.695 1 90.75 106 GLY A CA 1
ATOM 834 C C . GLY A 1 106 ? 16.281 -3.086 -8.25 1 90.75 106 GLY A C 1
ATOM 835 O O . GLY A 1 106 ? 17.109 -3.953 -7.93 1 90.75 106 GLY A O 1
ATOM 836 N N . LYS A 1 107 ? 15.57 -2.48 -7.312 1 95.06 107 LYS A N 1
ATOM 837 C CA . LYS A 1 107 ? 15.672 -2.846 -5.902 1 95.06 107 LYS A CA 1
ATOM 838 C C . LYS A 1 107 ? 14.602 -3.871 -5.523 1 95.06 107 LYS A C 1
ATOM 840 O O . LYS A 1 107 ? 13.43 -3.531 -5.395 1 95.06 107 LYS A O 1
ATOM 845 N N . VAL A 1 108 ? 15.094 -5.078 -5.336 1 97 108 VAL A N 1
ATOM 846 C CA . VAL A 1 108 ? 14.188 -6.195 -5.074 1 97 108 VAL A CA 1
ATOM 847 C C . VAL A 1 108 ? 14.93 -7.289 -4.309 1 97 108 VAL A C 1
ATOM 849 O O . VAL A 1 108 ? 16.156 -7.41 -4.414 1 97 108 VAL A O 1
ATOM 852 N N . LEU A 1 109 ? 14.203 -8.016 -3.471 1 96.56 109 LEU A N 1
ATOM 853 C CA . LEU A 1 109 ? 14.789 -9.188 -2.824 1 96.56 109 LEU A CA 1
ATOM 854 C C . LEU A 1 109 ? 13.758 -10.305 -2.699 1 96.56 109 LEU A C 1
ATOM 856 O O . LEU A 1 109 ? 12.555 -10.055 -2.746 1 96.56 109 LEU A O 1
ATOM 860 N N . LEU A 1 110 ? 14.203 -11.492 -2.705 1 97.44 110 LEU A N 1
ATOM 861 C CA . LEU A 1 110 ? 13.414 -12.688 -2.449 1 97.44 110 LEU A CA 1
ATOM 862 C C . LEU A 1 110 ? 13.805 -13.32 -1.118 1 97.44 110 LEU A C 1
ATOM 864 O O . LEU A 1 110 ? 14.984 -13.562 -0.862 1 97.44 110 LEU A O 1
ATOM 868 N N . ALA A 1 111 ? 12.797 -13.531 -0.288 1 97.25 111 ALA A N 1
ATOM 869 C CA . ALA A 1 111 ? 13.039 -14.102 1.035 1 97.25 111 ALA A CA 1
ATOM 870 C C . ALA A 1 111 ? 12.094 -15.273 1.306 1 97.25 111 ALA A C 1
ATOM 872 O O . ALA A 1 111 ? 11.055 -15.406 0.653 1 97.25 111 ALA A O 1
ATOM 873 N N . ASP A 1 112 ? 12.422 -16.125 2.23 1 94.5 112 ASP A N 1
ATOM 874 C CA . ASP A 1 112 ? 11.531 -17.188 2.656 1 94.5 112 ASP A CA 1
ATOM 875 C C . ASP A 1 112 ? 10.617 -16.734 3.795 1 94.5 112 ASP A C 1
ATOM 877 O O . ASP A 1 112 ? 10.656 -15.57 4.195 1 94.5 112 ASP A O 1
ATOM 881 N N . HIS A 1 113 ? 9.789 -17.578 4.312 1 89.38 113 HIS A N 1
ATOM 882 C CA . HIS A 1 113 ? 8.742 -17.25 5.277 1 89.38 113 HIS A CA 1
ATOM 883 C C . HIS A 1 113 ? 9.336 -16.891 6.637 1 89.38 113 HIS A C 1
ATOM 885 O O . HIS A 1 113 ? 8.664 -16.297 7.477 1 89.38 113 HIS A O 1
ATOM 891 N N . GLN A 1 114 ? 10.555 -17.312 6.836 1 91.19 114 GLN A N 1
ATOM 892 C CA . GLN A 1 114 ? 11.18 -17.047 8.125 1 91.19 114 GLN A CA 1
ATOM 893 C C . GLN A 1 114 ? 11.883 -15.688 8.133 1 91.19 114 GLN A C 1
ATOM 895 O O . GLN A 1 114 ? 12.359 -15.242 9.172 1 91.19 114 GLN A O 1
ATOM 900 N N . GLY A 1 115 ? 11.992 -15.086 7.008 1 93.62 115 GLY A N 1
ATOM 901 C CA . GLY A 1 115 ? 12.617 -13.773 6.938 1 93.62 115 GLY A CA 1
ATOM 902 C C . GLY A 1 115 ? 14.07 -13.828 6.508 1 93.62 115 GLY A C 1
ATOM 903 O O . GLY A 1 115 ? 14.828 -12.891 6.746 1 93.62 115 GLY A O 1
ATOM 904 N N . PHE A 1 116 ? 14.523 -14.961 5.969 1 93.94 116 PHE A N 1
ATOM 905 C CA . PHE A 1 116 ? 15.859 -15.055 5.387 1 93.94 116 PHE A CA 1
ATOM 906 C C . PHE A 1 116 ? 15.82 -14.789 3.887 1 93.94 116 PHE A C 1
ATOM 908 O O . PHE A 1 116 ? 15.102 -15.469 3.15 1 93.94 116 PHE A O 1
ATOM 915 N N . TYR A 1 117 ? 16.578 -13.82 3.506 1 95.06 117 TYR A N 1
ATOM 916 C CA . TYR A 1 117 ? 16.516 -13.539 2.076 1 95.06 117 TYR A CA 1
ATOM 917 C C . TYR A 1 117 ? 17.406 -14.492 1.291 1 95.06 117 TYR A C 1
ATOM 919 O O . TYR A 1 117 ? 18.484 -14.859 1.753 1 95.06 117 TYR A O 1
ATOM 927 N N . LEU A 1 118 ? 16.969 -14.938 0.194 1 93.19 118 LEU A N 1
ATOM 928 C CA . LEU A 1 118 ? 17.703 -15.828 -0.704 1 93.19 118 LEU A CA 1
ATOM 929 C C . LEU A 1 118 ? 18.578 -15.031 -1.656 1 93.19 118 LEU A C 1
ATOM 931 O O . LEU A 1 118 ? 19.781 -15.305 -1.773 1 93.19 118 LEU A O 1
ATOM 935 N N . VAL A 1 119 ? 18.016 -14.07 -2.301 1 93.81 119 VAL A N 1
ATOM 936 C CA . VAL A 1 119 ? 18.703 -13.227 -3.273 1 93.81 119 VAL A CA 1
ATOM 937 C C . VAL A 1 119 ? 18.203 -11.789 -3.164 1 93.81 119 VAL A C 1
ATOM 939 O O . VAL A 1 119 ? 17.047 -11.555 -2.785 1 93.81 119 VAL A O 1
ATOM 942 N N . CYS A 1 120 ? 19.047 -10.875 -3.396 1 92.81 120 CYS A N 1
ATOM 943 C CA . CYS A 1 120 ? 18.641 -9.477 -3.453 1 92.81 120 CYS A CA 1
ATOM 944 C C . CYS A 1 120 ? 19.312 -8.758 -4.621 1 92.81 120 CYS A C 1
ATOM 946 O O . CYS A 1 120 ? 20.391 -9.164 -5.062 1 92.81 120 CYS A O 1
ATOM 948 N N . HIS A 1 121 ? 18.703 -7.902 -5.156 1 93.25 121 HIS A N 1
ATOM 949 C CA . HIS A 1 121 ? 19.219 -7.031 -6.207 1 93.25 121 HIS A CA 1
ATOM 950 C C . HIS A 1 121 ? 18.984 -5.562 -5.863 1 93.25 121 HIS A C 1
ATOM 952 O O . HIS A 1 121 ? 17.844 -5.141 -5.656 1 93.25 121 HIS A O 1
ATOM 958 N N . GLY A 1 122 ? 20.062 -4.715 -5.707 1 93.12 122 GLY A N 1
ATOM 959 C CA . GLY A 1 122 ? 19.938 -3.275 -5.535 1 93.12 122 GLY A CA 1
ATOM 960 C C . GLY A 1 122 ? 19.938 -2.848 -4.082 1 93.12 122 GLY A C 1
ATOM 961 O O . GLY A 1 122 ? 20.141 -1.673 -3.773 1 93.12 122 GLY A O 1
ATOM 962 N N . PHE A 1 123 ? 19.656 -3.668 -3.109 1 94.31 123 PHE A N 1
ATOM 963 C CA . PHE A 1 123 ? 19.703 -3.334 -1.691 1 94.31 123 PHE A CA 1
ATOM 964 C C . PHE A 1 123 ? 21.047 -3.705 -1.082 1 94.31 123 PHE A C 1
ATOM 966 O O . PHE A 1 123 ? 21.672 -4.688 -1.487 1 94.31 123 PHE A O 1
ATOM 973 N N . ALA A 1 124 ? 21.406 -2.908 -0.105 1 94.19 124 ALA A N 1
ATOM 974 C CA . ALA A 1 124 ? 22.531 -3.318 0.721 1 94.19 124 ALA A CA 1
ATOM 975 C C . ALA A 1 124 ? 22.188 -4.562 1.536 1 94.19 124 ALA A C 1
ATOM 977 O O . ALA A 1 124 ? 21.031 -4.781 1.897 1 94.19 124 ALA A O 1
ATOM 978 N N . HIS A 1 125 ? 23.188 -5.398 1.871 1 93.19 125 HIS A N 1
ATOM 979 C CA . HIS A 1 125 ? 22.984 -6.664 2.572 1 93.19 125 HIS A CA 1
ATOM 980 C C . HIS A 1 125 ? 22.266 -6.449 3.896 1 93.19 125 HIS A C 1
ATOM 982 O O . HIS A 1 125 ? 21.281 -7.141 4.195 1 93.19 125 HIS A O 1
ATOM 988 N N . GLU A 1 126 ? 22.656 -5.434 4.621 1 93.88 126 GLU A N 1
ATOM 989 C CA . GLU A 1 126 ? 22.062 -5.152 5.918 1 93.88 126 GLU A CA 1
ATOM 990 C C . GLU A 1 126 ? 20.594 -4.75 5.773 1 93.88 126 GLU A C 1
ATOM 992 O O . GLU A 1 126 ? 19.734 -5.18 6.551 1 93.88 126 GLU A O 1
ATOM 997 N N . THR A 1 127 ? 20.359 -4.004 4.781 1 96.31 127 THR A N 1
ATOM 998 C CA . THR A 1 127 ? 19 -3.582 4.492 1 96.31 127 THR A CA 1
ATOM 999 C C . THR A 1 127 ? 18.141 -4.773 4.066 1 96.31 127 THR A C 1
ATOM 1001 O O . THR A 1 127 ? 17 -4.91 4.508 1 96.31 127 THR A O 1
ATOM 1004 N N . ALA A 1 128 ? 18.734 -5.645 3.25 1 96.25 128 ALA A N 1
ATOM 1005 C CA . ALA A 1 128 ? 18.031 -6.828 2.771 1 96.25 128 ALA A CA 1
ATOM 1006 C C . ALA A 1 128 ? 17.609 -7.727 3.934 1 96.25 128 ALA A C 1
ATOM 1008 O O . ALA A 1 128 ? 16.484 -8.234 3.959 1 96.25 128 ALA A O 1
ATOM 1009 N N . GLU A 1 129 ? 18.469 -7.902 4.875 1 96.88 129 GLU A N 1
ATOM 1010 C CA . GLU A 1 129 ? 18.188 -8.734 6.039 1 96.88 129 GLU A CA 1
ATOM 1011 C C . GLU A 1 129 ? 17.031 -8.156 6.863 1 96.88 129 GLU A C 1
ATOM 1013 O O . GLU A 1 129 ? 16.109 -8.883 7.254 1 96.88 129 GLU A O 1
ATOM 1018 N N . GLU A 1 130 ? 17.094 -6.887 7.086 1 97.06 130 GLU A N 1
ATOM 1019 C CA . GLU A 1 130 ? 16.062 -6.238 7.891 1 97.06 130 GLU A CA 1
ATOM 1020 C C . GLU A 1 130 ? 14.727 -6.199 7.148 1 97.06 130 GLU A C 1
ATOM 1022 O O . GLU A 1 130 ? 13.672 -6.371 7.758 1 97.06 130 GLU A O 1
ATOM 1027 N N . LEU A 1 131 ? 14.805 -5.965 5.855 1 97.38 131 LEU A N 1
ATOM 1028 C CA . LEU A 1 131 ? 13.602 -5.934 5.035 1 97.38 131 LEU A CA 1
ATOM 1029 C C . LEU A 1 131 ? 12.922 -7.301 5.012 1 97.38 131 LEU A C 1
ATOM 1031 O O . LEU A 1 131 ? 11.695 -7.395 5.059 1 97.38 131 LEU A O 1
ATOM 1035 N N . SER A 1 132 ? 13.727 -8.344 4.898 1 97.62 132 SER A N 1
ATOM 1036 C CA . SER A 1 132 ? 13.188 -9.695 4.902 1 97.62 132 SER A CA 1
ATOM 1037 C C . SER A 1 132 ? 12.469 -10 6.215 1 97.62 132 SER A C 1
ATOM 1039 O O . SER A 1 132 ? 11.383 -10.594 6.215 1 97.62 132 SER A O 1
ATOM 1041 N N . ALA A 1 133 ? 13.094 -9.602 7.32 1 97.38 133 ALA A N 1
ATOM 1042 C CA . ALA A 1 133 ? 12.484 -9.797 8.633 1 97.38 133 ALA A CA 1
ATOM 1043 C C . ALA A 1 133 ? 11.164 -9.031 8.742 1 97.38 133 ALA A C 1
ATOM 1045 O O . ALA A 1 133 ? 10.18 -9.562 9.258 1 97.38 133 ALA A O 1
ATOM 1046 N N . LEU A 1 134 ? 11.195 -7.824 8.258 1 97.81 134 LEU A N 1
ATOM 1047 C CA . LEU A 1 134 ? 9.992 -7.008 8.266 1 97.81 134 LEU A CA 1
ATOM 1048 C C . LEU A 1 134 ? 8.883 -7.66 7.445 1 97.81 134 LEU A C 1
ATOM 1050 O O . LEU A 1 134 ? 7.734 -7.723 7.879 1 97.81 134 LEU A O 1
ATOM 1054 N N . GLY A 1 135 ? 9.227 -8.133 6.246 1 97.69 135 GLY A N 1
ATOM 1055 C CA . GLY A 1 135 ? 8.258 -8.828 5.414 1 97.69 135 GLY A CA 1
ATOM 1056 C C . GLY A 1 135 ? 7.625 -10.016 6.113 1 97.69 135 GLY A C 1
ATOM 1057 O O . GLY A 1 135 ? 6.41 -10.219 6.02 1 97.69 135 GLY A O 1
ATOM 1058 N N . ALA A 1 136 ? 8.445 -10.773 6.781 1 97.12 136 ALA A N 1
ATOM 1059 C CA . ALA A 1 136 ? 7.938 -11.93 7.52 1 97.12 136 ALA A CA 1
ATOM 1060 C C . ALA A 1 136 ? 6.984 -11.492 8.633 1 97.12 136 ALA A C 1
ATOM 1062 O O . ALA A 1 136 ? 5.961 -12.141 8.867 1 97.12 136 ALA A O 1
ATOM 1063 N N . GLU A 1 137 ? 7.328 -10.453 9.328 1 97 137 GLU A N 1
ATOM 1064 C CA . GLU A 1 137 ? 6.488 -9.938 10.398 1 97 137 GLU A CA 1
ATOM 1065 C C . GLU A 1 137 ? 5.125 -9.5 9.875 1 97 137 GLU A C 1
ATOM 1067 O O . GLU A 1 137 ? 4.094 -9.82 10.461 1 97 137 GLU A O 1
ATOM 1072 N N . ILE A 1 138 ? 5.145 -8.82 8.766 1 97.31 138 ILE A N 1
ATOM 1073 C CA . ILE A 1 138 ? 3.916 -8.328 8.156 1 97.31 138 ILE A CA 1
ATOM 1074 C C . ILE A 1 138 ? 3.064 -9.5 7.68 1 97.31 138 ILE A C 1
ATOM 1076 O O . ILE A 1 138 ? 1.842 -9.492 7.844 1 97.31 138 ILE A O 1
ATOM 1080 N N . ALA A 1 139 ? 3.703 -10.422 7.07 1 95.62 139 ALA A N 1
ATOM 1081 C CA . ALA A 1 139 ? 2.986 -11.609 6.621 1 95.62 139 ALA A CA 1
ATOM 1082 C C . ALA A 1 139 ? 2.305 -12.312 7.789 1 95.62 139 ALA A C 1
ATOM 1084 O O . ALA A 1 139 ? 1.187 -12.812 7.656 1 95.62 139 ALA A O 1
ATOM 1085 N N . SER A 1 140 ? 2.99 -12.398 8.914 1 95.31 140 SER A N 1
ATOM 1086 C CA . SER A 1 140 ? 2.424 -13.016 10.102 1 95.31 140 SER A CA 1
ATOM 1087 C C . SER A 1 140 ? 1.191 -12.258 10.586 1 95.31 140 SER A C 1
ATOM 1089 O O . SER A 1 140 ? 0.188 -12.875 10.961 1 95.31 140 SER A O 1
ATOM 1091 N N . ILE A 1 141 ? 1.251 -10.992 10.586 1 96 141 ILE A N 1
ATOM 1092 C CA . ILE A 1 141 ? 0.11 -10.172 10.969 1 96 141 ILE A CA 1
ATOM 1093 C C . ILE A 1 141 ? -1.062 -10.438 10.031 1 96 141 ILE A C 1
ATOM 1095 O O . ILE A 1 141 ? -2.203 -10.586 10.469 1 96 141 ILE A O 1
ATOM 1099 N N . HIS A 1 142 ? -0.764 -10.477 8.742 1 96.38 142 HIS A N 1
ATOM 1100 C CA . HIS A 1 142 ? -1.807 -10.758 7.762 1 96.38 142 HIS A CA 1
ATOM 1101 C C . HIS A 1 142 ? -2.51 -12.078 8.062 1 96.38 142 HIS A C 1
ATOM 1103 O O . HIS A 1 142 ? -3.74 -12.156 8.031 1 96.38 142 HIS A O 1
ATOM 1109 N N . GLU A 1 143 ? -1.69 -13.07 8.336 1 94.12 143 GLU A N 1
ATOM 1110 C CA . GLU A 1 143 ? -2.252 -14.383 8.617 1 94.12 143 GLU A CA 1
ATOM 1111 C C . GLU A 1 143 ? -3.156 -14.344 9.844 1 94.12 143 GLU A C 1
ATOM 1113 O O . GLU A 1 143 ? -4.25 -14.914 9.836 1 94.12 143 GLU A O 1
ATOM 1118 N N . ARG A 1 144 ? -2.715 -13.656 10.914 1 95.06 144 ARG A N 1
ATOM 1119 C CA . ARG A 1 144 ? -3.484 -13.555 12.148 1 95.06 144 ARG A CA 1
ATOM 1120 C C . ARG A 1 144 ? -4.789 -12.805 11.922 1 95.06 144 ARG A C 1
ATOM 1122 O O . ARG A 1 144 ? -5.801 -13.086 12.562 1 95.06 144 ARG A O 1
ATOM 1129 N N . ARG A 1 145 ? -4.789 -11.875 10.945 1 95.75 145 ARG A N 1
ATOM 1130 C CA . ARG A 1 145 ? -5.941 -11.008 10.711 1 95.75 145 ARG A CA 1
ATOM 1131 C C . ARG A 1 145 ? -6.68 -11.406 9.438 1 95.75 145 ARG A C 1
ATOM 1133 O O . ARG A 1 145 ? -7.438 -10.609 8.883 1 95.75 145 ARG A O 1
ATOM 1140 N N . SER A 1 146 ? -6.414 -12.562 8.945 1 92.81 146 SER A N 1
ATOM 1141 C CA . SER A 1 146 ? -6.984 -13.008 7.684 1 92.81 146 SER A CA 1
ATOM 1142 C C . SER A 1 146 ? -8.508 -13.023 7.738 1 92.81 146 SER A C 1
ATOM 1144 O O . SER A 1 146 ? -9.172 -12.766 6.73 1 92.81 146 SER A O 1
ATOM 1146 N N . GLY A 1 147 ? -9.078 -13.375 8.883 1 92.19 147 GLY A N 1
ATOM 1147 C CA . GLY A 1 147 ? -10.523 -13.336 9.031 1 92.19 147 GLY A CA 1
ATOM 1148 C C . GLY A 1 147 ? -11.117 -11.969 8.742 1 92.19 147 GLY A C 1
ATOM 1149 O O . GLY A 1 147 ? -12.086 -11.859 7.992 1 92.19 147 GLY A O 1
ATOM 1150 N N . LEU A 1 148 ? -10.539 -10.977 9.281 1 94.81 148 LEU A N 1
ATOM 1151 C CA . LEU A 1 148 ? -10.977 -9.609 9.047 1 94.81 148 LEU A CA 1
ATOM 1152 C C . LEU A 1 148 ? -10.766 -9.211 7.59 1 94.81 148 LEU A C 1
ATOM 1154 O O . LEU A 1 148 ? -11.688 -8.727 6.934 1 94.81 148 LEU A O 1
ATOM 1158 N N . LEU A 1 149 ? -9.602 -9.477 7.047 1 95.38 149 LEU A N 1
ATOM 1159 C CA . LEU A 1 149 ? -9.188 -8.961 5.746 1 95.38 149 LEU A CA 1
ATOM 1160 C C . LEU A 1 149 ? -9.906 -9.703 4.617 1 95.38 149 LEU A C 1
ATOM 1162 O O . LEU A 1 149 ? -10.328 -9.086 3.639 1 95.38 149 LEU A O 1
ATOM 1166 N N . PHE A 1 150 ? -10.062 -10.953 4.797 1 91.12 150 PHE A N 1
ATOM 1167 C CA . PHE A 1 150 ? -10.695 -11.75 3.752 1 91.12 150 PHE A CA 1
ATOM 1168 C C . PHE A 1 150 ? -12.203 -11.812 3.959 1 91.12 150 PHE A C 1
ATOM 1170 O O . PHE A 1 150 ? -12.977 -11.469 3.062 1 91.12 150 PHE A O 1
ATOM 1177 N N . ASN A 1 151 ? -12.609 -12.195 5.102 1 90.44 151 ASN A N 1
ATOM 1178 C CA . ASN A 1 151 ? -14.023 -12.453 5.32 1 90.44 151 ASN A CA 1
ATOM 1179 C C . ASN A 1 151 ? -14.828 -11.164 5.441 1 90.44 151 ASN A C 1
ATOM 1181 O O . ASN A 1 151 ? -15.891 -11.023 4.84 1 90.44 151 ASN A O 1
ATOM 1185 N N . ASN A 1 152 ? -14.328 -10.273 6.199 1 91.62 152 ASN A N 1
ATOM 1186 C CA . ASN A 1 152 ? -15.102 -9.07 6.473 1 91.62 152 ASN A CA 1
ATOM 1187 C C . ASN A 1 152 ? -14.898 -8.016 5.387 1 91.62 152 ASN A C 1
ATOM 1189 O O . ASN A 1 152 ? -15.852 -7.355 4.969 1 91.62 152 ASN A O 1
ATOM 1193 N N . MET A 1 153 ? -13.711 -7.898 4.906 1 93.06 153 MET A N 1
ATOM 1194 C CA . MET A 1 153 ? -13.391 -6.816 3.977 1 93.06 153 MET A CA 1
ATOM 1195 C C . MET A 1 153 ? -13.453 -7.305 2.533 1 93.06 153 MET A C 1
ATOM 1197 O O . MET A 1 153 ? -13.484 -6.496 1.603 1 93.06 153 MET A O 1
ATOM 1201 N N . GLY A 1 154 ? -13.383 -8.594 2.33 1 90.88 154 GLY A N 1
ATOM 1202 C CA . GLY A 1 154 ? -13.469 -9.164 0.997 1 90.88 154 GLY A CA 1
ATOM 1203 C C . GLY A 1 154 ? -12.211 -8.938 0.173 1 90.88 154 GLY A C 1
ATOM 1204 O O . GLY A 1 154 ? -12.281 -8.828 -1.054 1 90.88 154 GLY A O 1
ATOM 1205 N N . LEU A 1 155 ? -11.094 -8.773 0.842 1 92.44 155 LEU A N 1
ATOM 1206 C CA . LEU A 1 155 ? -9.844 -8.539 0.126 1 92.44 155 LEU A CA 1
ATOM 1207 C C . LEU A 1 155 ? -9.25 -9.852 -0.374 1 92.44 155 LEU A C 1
ATOM 1209 O O . LEU A 1 155 ? -9.297 -10.867 0.327 1 92.44 155 LEU A O 1
ATOM 1213 N N . ASN A 1 156 ? -8.695 -9.828 -1.549 1 89.56 156 ASN A N 1
ATOM 1214 C CA . ASN A 1 156 ? -8.117 -11.023 -2.141 1 89.56 156 ASN A CA 1
ATOM 1215 C C . ASN A 1 156 ? -6.598 -10.922 -2.242 1 89.56 156 ASN A C 1
ATOM 1217 O O . ASN A 1 156 ? -5.965 -11.719 -2.939 1 89.56 156 ASN A O 1
ATOM 1221 N N . SER A 1 157 ? -6.055 -9.984 -1.569 1 94.88 157 SER A N 1
ATOM 1222 C CA . SER A 1 157 ? -4.609 -9.797 -1.635 1 94.88 157 SER A CA 1
ATOM 1223 C C . SER A 1 157 ? -3.953 -10.086 -0.29 1 94.88 157 SER A C 1
ATOM 1225 O O . SER A 1 157 ? -4.52 -9.781 0.762 1 94.88 157 SER A O 1
ATOM 1227 N N . HIS A 1 158 ? -2.732 -10.641 -0.38 1 96 158 HIS A N 1
ATOM 1228 C CA . HIS A 1 158 ? -1.918 -10.898 0.8 1 96 158 HIS A CA 1
ATOM 1229 C C . HIS A 1 158 ? -0.746 -9.93 0.889 1 96 158 HIS A C 1
ATOM 1231 O O . HIS A 1 158 ? 0.075 -10.023 1.805 1 96 158 HIS A O 1
ATOM 1237 N N . ALA A 1 159 ? -0.665 -9.039 -0.04 1 97.88 159 ALA A N 1
ATOM 1238 C CA . ALA A 1 159 ? 0.489 -8.148 -0.149 1 97.88 159 ALA A CA 1
ATOM 1239 C C . ALA A 1 159 ? 0.264 -6.863 0.637 1 97.88 159 ALA A C 1
ATOM 1241 O O . ALA A 1 159 ? -0.859 -6.359 0.708 1 97.88 159 ALA A O 1
ATOM 1242 N N . TRP A 1 160 ? 1.298 -6.383 1.222 1 98.5 160 TRP A N 1
ATOM 1243 C CA . TRP A 1 160 ? 1.307 -5.133 1.975 1 98.5 160 TRP A CA 1
ATOM 1244 C C . TRP A 1 160 ? 2.395 -4.195 1.461 1 98.5 160 TRP A C 1
ATOM 1246 O O . TRP A 1 160 ? 3.422 -4.648 0.95 1 98.5 160 TRP A O 1
ATOM 1256 N N . ALA A 1 161 ? 2.205 -2.885 1.653 1 98.38 161 ALA A N 1
ATOM 1257 C CA . ALA A 1 161 ? 3.227 -1.93 1.229 1 98.38 161 ALA A CA 1
ATOM 1258 C C . ALA A 1 161 ? 3.16 -0.651 2.059 1 98.38 161 ALA A C 1
ATOM 1260 O O . ALA A 1 161 ? 2.098 -0.292 2.572 1 98.38 161 ALA A O 1
ATOM 1261 N N . VAL A 1 162 ? 4.32 -0.068 2.256 1 98.19 162 VAL A N 1
ATOM 1262 C CA . VAL A 1 162 ? 4.328 1.353 2.592 1 98.19 162 VAL A CA 1
ATOM 1263 C C . VAL A 1 162 ? 3.857 2.17 1.393 1 98.19 162 VAL A C 1
ATOM 1265 O O . VAL A 1 162 ? 4.359 1.996 0.279 1 98.19 162 VAL A O 1
ATOM 1268 N N . VAL A 1 163 ? 2.879 3.053 1.637 1 97.69 163 VAL A N 1
ATOM 1269 C CA . VAL A 1 163 ? 2.252 3.703 0.491 1 97.69 163 VAL A CA 1
ATOM 1270 C C . VAL A 1 163 ? 2.336 5.219 0.648 1 97.69 163 VAL A C 1
ATOM 1272 O O . VAL A 1 163 ? 2.521 5.727 1.757 1 97.69 163 VAL A O 1
ATOM 1275 N N . ASP A 1 164 ? 2.244 5.918 -0.489 1 96.25 164 ASP A N 1
ATOM 1276 C CA . ASP A 1 164 ? 2.201 7.375 -0.469 1 96.25 164 ASP A CA 1
ATOM 1277 C C . ASP A 1 164 ? 0.774 7.883 -0.273 1 96.25 164 ASP A C 1
ATOM 1279 O O . ASP A 1 164 ? -0.128 7.102 0.039 1 96.25 164 ASP A O 1
ATOM 1283 N N . ALA A 1 165 ? 0.574 9.188 -0.429 1 95.56 165 ALA A N 1
ATOM 1284 C CA . ALA A 1 165 ? -0.704 9.844 -0.156 1 95.56 165 ALA A CA 1
ATOM 1285 C C . ALA A 1 165 ? -1.783 9.359 -1.12 1 95.56 165 ALA A C 1
ATOM 1287 O O . ALA A 1 165 ? -2.979 9.484 -0.839 1 95.56 165 ALA A O 1
ATOM 1288 N N . ALA A 1 166 ? -1.353 8.852 -2.289 1 94.81 166 ALA A N 1
ATOM 1289 C CA . ALA A 1 166 ? -2.305 8.398 -3.305 1 94.81 166 ALA A CA 1
ATOM 1290 C C . ALA A 1 166 ? -2.537 6.898 -3.213 1 94.81 166 ALA A C 1
ATOM 1292 O O . ALA A 1 166 ? -3.285 6.328 -4.012 1 94.81 166 ALA A O 1
ATOM 1293 N N . GLY A 1 167 ? -1.852 6.223 -2.299 1 96.25 167 GLY A N 1
ATOM 1294 C CA . GLY A 1 167 ? -2.061 4.797 -2.107 1 96.25 167 GLY A CA 1
ATOM 1295 C C . GLY A 1 167 ? -1.166 3.941 -2.98 1 96.25 167 GLY A C 1
ATOM 1296 O O . GLY A 1 167 ? -1.393 2.736 -3.119 1 96.25 167 GLY A O 1
ATOM 1297 N N . ASN A 1 168 ? -0.168 4.559 -3.58 1 96.25 168 ASN A N 1
ATOM 1298 C CA . ASN A 1 168 ? 0.775 3.807 -4.402 1 96.25 168 ASN A CA 1
ATOM 1299 C C . ASN A 1 168 ? 1.935 3.264 -3.57 1 96.25 168 ASN A C 1
ATOM 1301 O O . ASN A 1 168 ? 2.447 3.955 -2.688 1 96.25 168 ASN A O 1
ATOM 1305 N N . SER A 1 169 ? 2.346 2.113 -3.891 1 97.12 169 SER A N 1
ATOM 1306 C CA . SER A 1 169 ? 3.41 1.435 -3.158 1 97.12 169 SER A CA 1
ATOM 1307 C C . SER A 1 169 ? 4.738 2.17 -3.305 1 97.12 169 SER A C 1
ATOM 1309 O O . SER A 1 169 ? 5.109 2.576 -4.406 1 97.12 169 SER A O 1
ATOM 1311 N N . GLN A 1 170 ? 5.414 2.342 -2.193 1 96.75 170 GLN A N 1
ATOM 1312 C CA . GLN A 1 170 ? 6.797 2.807 -2.178 1 96.75 170 GLN A CA 1
ATOM 1313 C C . GLN A 1 170 ? 7.762 1.649 -1.939 1 96.75 170 GLN A C 1
ATOM 1315 O O . GLN A 1 170 ? 8.828 1.583 -2.562 1 96.75 170 GLN A O 1
ATOM 1320 N N . VAL A 1 171 ? 7.438 0.811 -1.091 1 97.44 171 VAL A N 1
ATOM 1321 C CA . VAL A 1 171 ? 8.07 -0.48 -0.841 1 97.44 171 VAL A CA 1
ATOM 1322 C C . VAL A 1 171 ? 7.02 -1.503 -0.427 1 97.44 171 VAL A C 1
ATOM 1324 O O . VAL A 1 171 ? 6.211 -1.243 0.467 1 97.44 171 VAL A O 1
ATOM 1327 N N . GLY A 1 172 ? 6.98 -2.59 -1.102 1 97.69 172 GLY A N 1
ATOM 1328 C CA . GLY A 1 172 ? 5.926 -3.559 -0.846 1 97.69 172 GLY A CA 1
ATOM 1329 C C . GLY A 1 172 ? 6.441 -4.977 -0.688 1 97.69 172 GLY A C 1
ATOM 1330 O O . GLY A 1 172 ? 7.598 -5.262 -1.006 1 97.69 172 GLY A O 1
ATOM 1331 N N . PHE A 1 173 ? 5.664 -5.816 -0.128 1 98.31 173 PHE A N 1
ATOM 1332 C CA . PHE A 1 173 ? 5.938 -7.215 0.176 1 98.31 173 PHE A CA 1
ATOM 1333 C C . PHE A 1 173 ? 4.844 -8.117 -0.387 1 98.31 173 PHE A C 1
ATOM 1335 O O . PHE A 1 173 ? 3.707 -8.094 0.089 1 98.31 173 PHE A O 1
ATOM 1342 N N . TRP A 1 174 ? 5.152 -8.852 -1.361 1 98.06 174 TRP A N 1
ATOM 1343 C CA . TRP A 1 174 ? 4.203 -9.773 -1.984 1 98.06 174 TRP A CA 1
ATOM 1344 C C . TRP A 1 174 ? 4.559 -11.219 -1.668 1 98.06 174 TRP A C 1
ATOM 1346 O O . TRP A 1 174 ? 5.633 -11.695 -2.037 1 98.06 174 TRP A O 1
ATOM 1356 N N . PRO A 1 175 ? 3.703 -11.906 -1.046 1 97.56 175 PRO A N 1
ATOM 1357 C CA . PRO A 1 175 ? 3.961 -13.328 -0.831 1 97.56 175 PRO A CA 1
ATOM 1358 C C . PRO A 1 175 ? 3.783 -14.164 -2.1 1 97.56 175 PRO A C 1
ATOM 1360 O O . PRO A 1 175 ? 2.92 -13.852 -2.926 1 97.56 175 PRO A O 1
ATOM 1363 N N . LEU A 1 176 ? 4.574 -15.102 -2.234 1 97.38 176 LEU A N 1
ATOM 1364 C CA . LEU A 1 176 ? 4.469 -16.125 -3.262 1 97.38 176 LEU A CA 1
ATOM 1365 C C . LEU A 1 176 ? 4.316 -17.516 -2.635 1 97.38 176 LEU A C 1
ATOM 1367 O O . LEU A 1 176 ? 5.223 -18 -1.957 1 97.38 176 LEU A O 1
ATOM 1371 N N . PHE A 1 177 ? 3.227 -18.109 -2.857 1 96.88 177 PHE A N 1
ATOM 1372 C CA . PHE A 1 177 ? 2.971 -19.422 -2.285 1 96.88 177 PHE A CA 1
ATOM 1373 C C . PHE A 1 177 ? 3.373 -20.516 -3.26 1 96.88 177 PHE A C 1
ATOM 1375 O O . PHE A 1 177 ? 2.699 -20.75 -4.27 1 96.88 177 PHE A O 1
ATOM 1382 N N . ILE A 1 178 ? 4.398 -21.203 -2.93 1 95.88 178 ILE A N 1
ATOM 1383 C CA . ILE A 1 178 ? 4.969 -22.281 -3.742 1 95.88 178 ILE A CA 1
ATOM 1384 C C . ILE A 1 178 ? 4.887 -23.594 -2.984 1 95.88 178 ILE A C 1
ATOM 1386 O O . ILE A 1 178 ? 5.715 -23.875 -2.111 1 95.88 178 ILE A O 1
ATOM 1390 N N . GLY A 1 179 ? 3.906 -24.391 -3.424 1 89.06 179 GLY A N 1
ATOM 1391 C CA . GLY A 1 179 ? 3.693 -25.578 -2.609 1 89.06 179 GLY A CA 1
ATOM 1392 C C . GLY A 1 179 ? 3.379 -25.25 -1.16 1 89.06 179 GLY A C 1
ATOM 1393 O O . GLY A 1 179 ? 2.459 -24.484 -0.874 1 89.06 179 GLY A O 1
ATOM 1394 N N . GLU A 1 180 ? 4.238 -25.812 -0.231 1 87.69 180 GLU A N 1
ATOM 1395 C CA . GLU A 1 180 ? 4.031 -25.578 1.196 1 87.69 180 GLU A CA 1
ATOM 1396 C C . GLU A 1 180 ? 4.887 -24.422 1.697 1 87.69 180 GLU A C 1
ATOM 1398 O O . GLU A 1 180 ? 4.809 -24.047 2.871 1 87.69 180 GLU A O 1
ATOM 1403 N N . THR A 1 181 ? 5.605 -23.891 0.788 1 92 181 THR A N 1
ATOM 1404 C CA . THR A 1 181 ? 6.523 -22.828 1.178 1 92 181 THR A CA 1
ATOM 1405 C C . THR A 1 181 ? 5.973 -21.453 0.774 1 92 181 THR A C 1
ATOM 1407 O O . THR A 1 181 ? 5.398 -21.312 -0.307 1 92 181 THR A O 1
ATOM 1410 N N . ARG A 1 182 ? 6.129 -20.562 1.617 1 94.81 182 ARG A N 1
ATOM 1411 C CA . ARG A 1 182 ? 5.781 -19.188 1.326 1 94.81 182 ARG A CA 1
ATOM 1412 C C . ARG A 1 182 ? 7.031 -18.328 1.179 1 94.81 182 ARG A C 1
ATOM 1414 O O . ARG A 1 182 ? 7.887 -18.297 2.068 1 94.81 182 ARG A O 1
ATOM 1421 N N . PHE A 1 183 ? 7.172 -17.719 0.083 1 97.25 183 PHE A N 1
ATOM 1422 C CA . PHE A 1 183 ? 8.234 -16.734 -0.131 1 97.25 183 PHE A CA 1
ATOM 1423 C C . PHE A 1 183 ? 7.676 -15.312 -0.08 1 97.25 183 PHE A C 1
ATOM 1425 O O . PHE A 1 183 ? 6.461 -15.117 -0.089 1 97.25 183 PHE A O 1
ATOM 1432 N N . ILE A 1 184 ? 8.578 -14.391 0.044 1 97.75 184 ILE A N 1
ATOM 1433 C CA . ILE A 1 184 ? 8.203 -12.984 -0.019 1 97.75 184 ILE A CA 1
ATOM 1434 C C . ILE A 1 184 ? 9.117 -12.25 -1.001 1 97.75 184 ILE A C 1
ATOM 1436 O O . ILE A 1 184 ? 10.336 -12.375 -0.93 1 97.75 184 ILE A O 1
ATOM 1440 N N . VAL A 1 185 ? 8.547 -11.602 -1.93 1 97.56 185 VAL A N 1
ATOM 1441 C CA . VAL A 1 185 ? 9.289 -10.672 -2.771 1 97.56 185 VAL A CA 1
ATOM 1442 C C . VAL A 1 185 ? 9.102 -9.242 -2.264 1 97.56 185 VAL A C 1
ATOM 1444 O O . VAL A 1 185 ? 7.973 -8.742 -2.207 1 97.56 185 VAL A O 1
ATOM 1447 N N . ALA A 1 186 ? 10.117 -8.633 -1.824 1 97.56 186 ALA A N 1
ATOM 1448 C CA . ALA A 1 186 ? 10.086 -7.227 -1.424 1 97.56 186 ALA A CA 1
ATOM 1449 C C . ALA A 1 186 ? 10.562 -6.324 -2.559 1 97.56 186 ALA A C 1
ATOM 1451 O O . ALA A 1 186 ? 11.648 -6.531 -3.111 1 97.56 186 ALA A O 1
ATOM 1452 N N . ILE A 1 187 ? 9.812 -5.355 -2.883 1 97.12 187 ILE A N 1
ATOM 1453 C CA . ILE A 1 187 ? 10.078 -4.531 -4.059 1 97.12 187 ILE A CA 1
ATOM 1454 C C . ILE A 1 187 ? 10.016 -3.055 -3.678 1 97.12 187 ILE A C 1
ATOM 1456 O O . ILE A 1 187 ? 9.07 -2.617 -3.014 1 97.12 187 ILE A O 1
ATOM 1460 N N . SER A 1 188 ? 11.039 -2.311 -4.078 1 95.94 188 SER A N 1
ATOM 1461 C CA . SER A 1 188 ? 10.961 -0.855 -4.004 1 95.94 188 SER A CA 1
ATOM 1462 C C . SER A 1 188 ? 10.219 -0.281 -5.211 1 95.94 188 SER A C 1
ATOM 1464 O O . SER A 1 188 ? 10.586 -0.557 -6.355 1 95.94 188 SER A O 1
ATOM 1466 N N . GLY A 1 189 ? 9.188 0.448 -4.926 1 94.38 189 GLY A N 1
ATOM 1467 C CA . GLY A 1 189 ? 8.383 1.012 -6 1 94.38 189 GLY A CA 1
ATOM 1468 C C . GLY A 1 189 ? 7.266 0.089 -6.457 1 94.38 189 GLY A C 1
ATOM 1469 O O . GLY A 1 189 ? 6.746 -0.703 -5.668 1 94.38 189 GLY A O 1
ATOM 1470 N N . MET A 1 190 ? 6.859 0.232 -7.645 1 93.81 190 MET A N 1
ATOM 1471 C CA . MET A 1 190 ? 5.754 -0.543 -8.195 1 93.81 190 MET A CA 1
ATOM 1472 C C . MET A 1 190 ? 6.254 -1.85 -8.805 1 93.81 190 MET A C 1
ATOM 1474 O O . MET A 1 190 ? 7.246 -1.86 -9.531 1 93.81 190 MET A O 1
ATOM 1478 N N . PRO A 1 191 ? 5.578 -2.881 -8.523 1 95.81 191 PRO A N 1
ATOM 1479 C CA . PRO A 1 191 ? 6.008 -4.168 -9.078 1 95.81 191 PRO A CA 1
ATOM 1480 C C . PRO A 1 191 ? 5.652 -4.32 -10.555 1 95.81 191 PRO A C 1
ATOM 1482 O O . PRO A 1 191 ? 4.648 -3.768 -11.016 1 95.81 191 PRO A O 1
ATOM 1485 N N . HIS A 1 192 ? 6.449 -5.051 -11.258 1 96.12 192 HIS A N 1
ATOM 1486 C CA . HIS A 1 192 ? 6.188 -5.406 -12.648 1 96.12 192 HIS A CA 1
ATOM 1487 C C . HIS A 1 192 ? 5.941 -6.902 -12.797 1 96.12 192 HIS A C 1
ATOM 1489 O O . HIS A 1 192 ? 6.695 -7.594 -13.492 1 96.12 192 HIS A O 1
ATOM 1495 N N . PHE A 1 193 ? 4.832 -7.336 -12.289 1 96.75 193 PHE A N 1
ATOM 1496 C CA . PHE A 1 193 ? 4.52 -8.758 -12.32 1 96.75 193 PHE A CA 1
ATOM 1497 C C . PHE A 1 193 ? 3.953 -9.156 -13.68 1 96.75 193 PHE A C 1
ATOM 1499 O O . PHE A 1 193 ? 3.66 -10.328 -13.914 1 96.75 193 PHE A O 1
ATOM 1506 N N . ASN A 1 194 ? 3.861 -8.203 -14.578 1 95.25 194 ASN A N 1
ATOM 1507 C CA . ASN A 1 194 ? 3.299 -8.469 -15.898 1 95.25 194 ASN A CA 1
ATOM 1508 C C . ASN A 1 194 ? 4.391 -8.781 -16.922 1 95.25 194 ASN A C 1
ATOM 1510 O O . ASN A 1 194 ? 4.129 -8.797 -18.125 1 95.25 194 ASN A O 1
ATOM 1514 N N . ARG A 1 195 ? 5.562 -9.078 -16.438 1 94.75 195 ARG A N 1
ATOM 1515 C CA . ARG A 1 195 ? 6.699 -9.367 -17.312 1 94.75 195 ARG A CA 1
ATOM 1516 C C . ARG A 1 195 ? 6.926 -10.875 -17.422 1 94.75 195 ARG A C 1
ATOM 1518 O O . ARG A 1 195 ? 6.613 -11.625 -16.5 1 94.75 195 ARG A O 1
ATOM 1525 N N . PRO A 1 196 ? 7.562 -11.273 -18.562 1 95.44 196 PRO A N 1
ATOM 1526 C CA . PRO A 1 196 ? 7.863 -12.703 -18.75 1 95.44 196 PRO A CA 1
ATOM 1527 C C . PRO A 1 196 ? 8.828 -13.234 -17.703 1 95.44 196 PRO A C 1
ATOM 1529 O O . PRO A 1 196 ? 8.773 -14.422 -17.344 1 95.44 196 PRO A O 1
ATOM 1532 N N . GLU A 1 197 ? 9.664 -12.328 -17.203 1 95.69 197 GLU A N 1
ATOM 1533 C CA . GLU A 1 197 ? 10.641 -12.742 -16.188 1 95.69 197 GLU A CA 1
ATOM 1534 C C . GLU A 1 197 ? 9.945 -13.219 -14.922 1 95.69 197 GLU A C 1
ATOM 1536 O O . GLU A 1 197 ? 10.477 -14.07 -14.203 1 95.69 197 GLU A O 1
ATOM 1541 N N . PHE A 1 198 ? 8.773 -12.719 -14.719 1 97.62 198 PHE A N 1
ATOM 1542 C CA . PHE A 1 198 ? 8.023 -13.18 -13.555 1 97.62 198 PHE A CA 1
ATOM 1543 C C . PHE A 1 198 ? 7.594 -14.625 -13.727 1 97.62 198 PHE A C 1
ATOM 1545 O O . PHE A 1 198 ? 7.59 -15.398 -12.758 1 97.62 198 PHE A O 1
ATOM 1552 N N . VAL A 1 199 ? 7.188 -15.016 -14.914 1 98.06 199 VAL A N 1
ATOM 1553 C CA . VAL A 1 199 ? 6.84 -16.406 -15.203 1 98.06 199 VAL A CA 1
ATOM 1554 C C . VAL A 1 199 ? 8.039 -17.312 -14.945 1 98.06 199 VAL A C 1
ATOM 1556 O O . VAL A 1 199 ? 7.91 -18.359 -14.32 1 98.06 199 VAL A O 1
ATOM 1559 N N . GLU A 1 200 ? 9.164 -16.844 -15.383 1 97.25 200 GLU A N 1
ATOM 1560 C CA . GLU A 1 200 ? 10.391 -17.609 -15.203 1 97.25 200 GLU A CA 1
ATOM 1561 C C . GLU A 1 200 ? 10.727 -17.781 -13.727 1 97.25 200 GLU A C 1
ATOM 1563 O O . GLU A 1 200 ? 11.172 -18.844 -13.297 1 97.25 200 GLU A O 1
ATOM 1568 N N . LEU A 1 201 ? 10.57 -16.734 -13 1 96.88 201 LEU A N 1
ATOM 1569 C CA . LEU A 1 201 ? 10.828 -16.766 -11.562 1 96.88 201 LEU A CA 1
ATOM 1570 C C . LEU A 1 201 ? 9.953 -17.812 -10.883 1 96.88 201 LEU A C 1
ATOM 1572 O O . LEU A 1 201 ? 10.453 -18.672 -10.148 1 96.88 201 LEU A O 1
ATOM 1576 N N . VAL A 1 202 ? 8.664 -17.734 -11.109 1 97.62 202 VAL A N 1
ATOM 1577 C CA . VAL A 1 202 ? 7.715 -18.656 -10.5 1 97.62 202 VAL A CA 1
ATOM 1578 C C . VAL A 1 202 ? 8.047 -20.094 -10.898 1 97.62 202 VAL A C 1
ATOM 1580 O O . VAL A 1 202 ? 8.047 -21 -10.062 1 97.62 202 VAL A O 1
ATOM 1583 N N . TRP A 1 203 ? 8.383 -20.25 -12.211 1 97.56 203 TRP A N 1
ATOM 1584 C CA . TRP A 1 203 ? 8.734 -21.562 -12.719 1 97.56 203 TRP A CA 1
ATOM 1585 C C . TRP A 1 203 ? 9.969 -22.125 -12.016 1 97.56 203 TRP A C 1
ATOM 1587 O O . TRP A 1 203 ? 9.984 -23.281 -11.594 1 97.56 203 TRP A O 1
ATOM 1597 N N . ALA A 1 204 ? 10.945 -21.281 -11.852 1 96.19 204 ALA A N 1
ATOM 1598 C CA . ALA A 1 204 ? 12.164 -21.688 -11.164 1 96.19 204 ALA A CA 1
ATOM 1599 C C . ALA A 1 204 ? 11.883 -22.109 -9.727 1 96.19 204 ALA A C 1
ATOM 1601 O O . ALA A 1 204 ? 12.414 -23.109 -9.242 1 96.19 204 ALA A O 1
ATOM 1602 N N . LEU A 1 205 ? 11.07 -21.375 -9.023 1 96.06 205 LEU A N 1
ATOM 1603 C CA . LEU A 1 205 ? 10.742 -21.672 -7.633 1 96.06 205 LEU A CA 1
ATOM 1604 C C . LEU A 1 205 ? 9.977 -22.984 -7.527 1 96.06 205 LEU A C 1
ATOM 1606 O O . LEU A 1 205 ? 10.242 -23.797 -6.633 1 96.06 205 LEU A O 1
ATOM 1610 N N . PHE A 1 206 ? 9.055 -23.203 -8.422 1 96.06 206 PHE A N 1
ATOM 1611 C CA . PHE A 1 206 ? 8.312 -24.469 -8.398 1 96.06 206 PHE A CA 1
ATOM 1612 C C . PHE A 1 206 ? 9.242 -25.641 -8.672 1 96.06 206 PHE A C 1
ATOM 1614 O O . PHE A 1 206 ? 9.109 -26.703 -8.047 1 96.06 206 PHE A O 1
ATOM 1621 N N . SER A 1 207 ? 10.094 -25.469 -9.609 1 93.12 207 SER A N 1
ATOM 1622 C CA . SER A 1 207 ? 11.023 -26.531 -9.977 1 93.12 207 SER A CA 1
ATOM 1623 C C . SER A 1 207 ? 11.883 -26.938 -8.781 1 93.12 207 SER A C 1
ATOM 1625 O O . SER A 1 207 ? 12.203 -28.125 -8.625 1 93.12 207 SER A O 1
ATOM 1627 N N . ARG A 1 208 ? 12.211 -26.016 -8 1 90.75 208 ARG A N 1
ATOM 1628 C CA . ARG A 1 208 ? 13.117 -26.281 -6.891 1 90.75 208 ARG A CA 1
ATOM 1629 C C . ARG A 1 208 ? 12.344 -26.719 -5.645 1 90.75 208 ARG A C 1
ATOM 1631 O O . ARG A 1 208 ? 12.812 -27.562 -4.883 1 90.75 208 ARG A O 1
ATOM 1638 N N . TYR A 1 209 ? 11.203 -26.188 -5.383 1 88.94 209 TYR A N 1
ATOM 1639 C CA . TYR A 1 209 ? 10.578 -26.344 -4.078 1 88.94 209 TYR A CA 1
ATOM 1640 C C . TYR A 1 209 ? 9.281 -27.141 -4.184 1 88.94 209 TYR A C 1
ATOM 1642 O O . TYR A 1 209 ? 8.703 -27.547 -3.17 1 88.94 209 TYR A O 1
ATOM 1650 N N . ALA A 1 210 ? 8.664 -27.266 -5.258 1 74.38 210 ALA A N 1
ATOM 1651 C CA . ALA A 1 210 ? 7.41 -28.016 -5.355 1 74.38 210 ALA A CA 1
ATOM 1652 C C . ALA A 1 210 ? 7.652 -29.453 -5.797 1 74.38 210 ALA A C 1
ATOM 1654 O O . ALA A 1 210 ? 6.797 -30.312 -5.609 1 74.38 210 ALA A O 1
ATOM 1655 N N . ALA A 1 211 ? 8.719 -29.781 -6.613 1 60.44 211 ALA A N 1
ATOM 1656 C CA . ALA A 1 211 ? 8.984 -31.141 -7.07 1 60.44 211 ALA A CA 1
ATOM 1657 C C . ALA A 1 211 ? 9.141 -32.094 -5.891 1 60.44 211 ALA A C 1
ATOM 1659 O O . ALA A 1 211 ? 8.82 -33.281 -5.996 1 60.44 211 ALA A O 1
ATOM 1660 N N . ASN A 1 212 ? 9.742 -31.641 -4.738 1 49.59 212 ASN A N 1
ATOM 1661 C CA . ASN A 1 212 ? 10.156 -32.656 -3.766 1 49.59 212 ASN A CA 1
ATOM 1662 C C . ASN A 1 212 ? 8.953 -33.281 -3.082 1 49.59 212 ASN A C 1
ATOM 1664 O O . ASN A 1 212 ? 9.109 -34.031 -2.1 1 49.59 212 ASN A O 1
ATOM 1668 N N . ARG A 1 213 ? 7.75 -32.938 -3.143 1 45.25 213 ARG A N 1
ATOM 1669 C CA . ARG A 1 213 ? 6.762 -33.719 -2.426 1 45.25 213 ARG A CA 1
ATOM 1670 C C . ARG A 1 213 ? 6.324 -34.938 -3.258 1 45.25 213 ARG A C 1
ATOM 1672 O O . ARG A 1 213 ? 5.41 -34.812 -4.078 1 45.25 213 ARG A O 1
ATOM 1679 N N . LYS A 1 214 ? 7.191 -35.75 -3.912 1 36.62 214 LYS A N 1
ATOM 1680 C CA . LYS A 1 214 ? 6.832 -37.156 -4.016 1 36.62 214 LYS A CA 1
ATOM 1681 C C . LYS A 1 214 ? 6.836 -37.844 -2.645 1 36.62 214 LYS A C 1
ATOM 1683 O O . LYS A 1 214 ? 7.727 -37.594 -1.828 1 36.62 214 LYS A O 1
ATOM 1688 N N . MET B 1 1 ? 18.547 40.25 -1.301 1 47.88 1 MET B N 1
ATOM 1689 C CA . MET B 1 1 ? 17.422 39.719 -0.519 1 47.88 1 MET B CA 1
ATOM 1690 C C . MET B 1 1 ? 16.094 39.938 -1.242 1 47.88 1 MET B C 1
ATOM 1692 O O . MET B 1 1 ? 15.867 41.031 -1.809 1 47.88 1 MET B O 1
ATOM 1696 N N . ALA B 1 2 ? 15.578 38.781 -1.692 1 55.84 2 ALA B N 1
ATOM 1697 C CA . ALA B 1 2 ? 14.375 38.906 -2.512 1 55.84 2 ALA B CA 1
ATOM 1698 C C . ALA B 1 2 ? 13.352 39.812 -1.865 1 55.84 2 ALA B C 1
ATOM 1700 O O . ALA B 1 2 ? 13.125 39.75 -0.655 1 55.84 2 ALA B O 1
ATOM 1701 N N . ASP B 1 3 ? 13.039 40.906 -2.414 1 74.25 3 ASP B N 1
ATOM 1702 C CA . ASP B 1 3 ? 12 41.844 -2.021 1 74.25 3 ASP B CA 1
ATOM 1703 C C . ASP B 1 3 ? 10.617 41.188 -2.086 1 74.25 3 ASP B C 1
ATOM 1705 O O . ASP B 1 3 ? 10.133 40.875 -3.17 1 74.25 3 ASP B O 1
ATOM 1709 N N . TYR B 1 4 ? 10.188 40.75 -0.876 1 79.44 4 TYR B N 1
ATOM 1710 C CA . TYR B 1 4 ? 8.875 40.094 -0.836 1 79.44 4 TYR B CA 1
ATOM 1711 C C . TYR B 1 4 ? 7.789 41.094 -0.465 1 79.44 4 TYR B C 1
ATOM 1713 O O . TYR B 1 4 ? 7.996 41.969 0.394 1 79.44 4 TYR B O 1
ATOM 1721 N N . LYS B 1 5 ? 6.746 41.125 -1.316 1 82.56 5 LYS B N 1
ATOM 1722 C CA . LYS B 1 5 ? 5.547 41.906 -0.988 1 82.56 5 LYS B CA 1
ATOM 1723 C C . LYS B 1 5 ? 4.352 40.969 -0.763 1 82.56 5 LYS B C 1
ATOM 1725 O O . LYS B 1 5 ? 4.09 40.094 -1.566 1 82.56 5 LYS B O 1
ATOM 1730 N N . LEU B 1 6 ? 3.67 41.281 0.38 1 86.19 6 LEU B N 1
ATOM 1731 C CA . LEU B 1 6 ? 2.502 40.469 0.695 1 86.19 6 LEU B CA 1
ATOM 1732 C C . LEU B 1 6 ? 1.275 40.969 -0.07 1 86.19 6 LEU B C 1
ATOM 1734 O O . LEU B 1 6 ? 1.081 42.156 -0.235 1 86.19 6 LEU B O 1
ATOM 1738 N N . SER B 1 7 ? 0.515 40.062 -0.603 1 83.81 7 SER B N 1
ATOM 1739 C CA . SER B 1 7 ? -0.777 40.406 -1.177 1 83.81 7 SER B CA 1
ATOM 1740 C C . SER B 1 7 ? -1.734 40.938 -0.105 1 83.81 7 SER B C 1
ATOM 1742 O O . SER B 1 7 ? -1.822 40.344 0.982 1 83.81 7 SER B O 1
ATOM 1744 N N . GLU B 1 8 ? -2.4 42 -0.345 1 84.25 8 GLU B N 1
ATOM 1745 C CA . GLU B 1 8 ? -3.287 42.625 0.641 1 84.25 8 GLU B CA 1
ATOM 1746 C C . GLU B 1 8 ? -4.684 42 0.584 1 84.25 8 GLU B C 1
ATOM 1748 O O . GLU B 1 8 ? -5.141 41.594 -0.482 1 84.25 8 GLU B O 1
ATOM 1753 N N . GLY B 1 9 ? -5.312 41.875 1.803 1 91.25 9 GLY B N 1
ATOM 1754 C CA . GLY B 1 9 ? -6.723 41.531 1.891 1 91.25 9 GLY B CA 1
ATOM 1755 C C . GLY B 1 9 ? -6.973 40.031 1.78 1 91.25 9 GLY B C 1
ATOM 1756 O O . GLY B 1 9 ? -8.062 39.594 1.378 1 91.25 9 GLY B O 1
ATOM 1757 N N . LEU B 1 10 ? -5.996 39.25 1.982 1 95.88 10 LEU B N 1
ATOM 1758 C CA . LEU B 1 10 ? -6.18 37.812 1.873 1 95.88 10 LEU B CA 1
ATOM 1759 C C . LEU B 1 10 ? -6.09 37.156 3.242 1 95.88 10 LEU B C 1
ATOM 1761 O O . LEU B 1 10 ? -5.602 37.75 4.199 1 95.88 10 LEU B O 1
ATOM 1765 N N . PHE B 1 11 ? -6.633 36 3.363 1 98 11 PHE B N 1
ATOM 1766 C CA . PHE B 1 11 ? -6.547 35.125 4.543 1 98 11 PHE B CA 1
ATOM 1767 C C . PHE B 1 11 ? -5.852 33.812 4.207 1 98 11 PHE B C 1
ATOM 1769 O O . PHE B 1 11 ? -5.965 33.312 3.086 1 98 11 PHE B O 1
ATOM 1776 N N . LEU B 1 12 ? -5.141 33.281 5.199 1 97.69 12 LEU B N 1
ATOM 1777 C CA . LEU B 1 12 ? -4.281 32.156 4.922 1 97.69 12 LEU B CA 1
ATOM 1778 C C . LEU B 1 12 ? -4.949 30.844 5.352 1 97.69 12 LEU B C 1
ATOM 1780 O O . LEU B 1 12 ? -5.523 30.766 6.441 1 97.69 12 LEU B O 1
ATOM 1784 N N . LEU B 1 13 ? -4.867 29.859 4.516 1 98.31 13 LEU B N 1
ATOM 1785 C CA . LEU B 1 13 ? -5.32 28.5 4.812 1 98.31 13 LEU B CA 1
ATOM 1786 C C . LEU B 1 13 ? -4.441 27.469 4.113 1 98.31 13 LEU B C 1
ATOM 1788 O O . LEU B 1 13 ? -4.07 27.656 2.951 1 98.31 13 LEU B O 1
ATOM 1792 N N . PRO B 1 14 ? -4.086 26.406 4.777 1 98.69 14 PRO B N 1
ATOM 1793 C CA . PRO B 1 14 ? -3.375 25.344 4.055 1 98.69 14 PRO B CA 1
ATOM 1794 C C . PRO B 1 14 ? -4.203 24.75 2.918 1 98.69 14 PRO B C 1
ATOM 1796 O O . PRO B 1 14 ? -5.426 24.641 3.027 1 98.69 14 PRO B O 1
ATOM 1799 N N . THR B 1 15 ? -3.559 24.391 1.79 1 98.44 15 THR B N 1
ATOM 1800 C CA . THR B 1 15 ? -4.188 23.578 0.758 1 98.44 15 THR B CA 1
ATOM 1801 C C . THR B 1 15 ? -4.352 22.141 1.235 1 98.44 15 THR B C 1
ATOM 1803 O O . THR B 1 15 ? -3.838 21.766 2.291 1 98.44 15 THR B O 1
ATOM 1806 N N . PRO B 1 16 ? -5.086 21.328 0.455 1 98.06 16 PRO B N 1
ATOM 1807 C CA . PRO B 1 16 ? -5.137 19.906 0.821 1 98.06 16 PRO B CA 1
ATOM 1808 C C . PRO B 1 16 ? -3.752 19.266 0.896 1 98.06 16 PRO B C 1
ATOM 1810 O O . PRO B 1 16 ? -3.471 18.5 1.823 1 98.06 16 PRO B O 1
ATOM 1813 N N . ALA B 1 17 ? -2.896 19.594 0.004 1 97.81 17 ALA B N 1
ATOM 1814 C CA . ALA B 1 17 ? -1.521 19.109 0.048 1 97.81 17 ALA B CA 1
ATOM 1815 C C . ALA B 1 17 ? -0.812 19.578 1.312 1 97.81 17 ALA B C 1
ATOM 1817 O O . ALA B 1 17 ? -0.063 18.828 1.934 1 97.81 17 ALA B O 1
ATOM 1818 N N . GLY B 1 18 ? -1.03 20.828 1.656 1 98.5 18 GLY B N 1
ATOM 1819 C CA . GLY B 1 18 ? -0.462 21.375 2.879 1 98.5 18 GLY B CA 1
ATOM 1820 C C . GLY B 1 18 ? -0.969 20.672 4.133 1 98.5 18 GLY B C 1
ATOM 1821 O O . GLY B 1 18 ? -0.208 20.453 5.078 1 98.5 18 GLY B O 1
ATOM 1822 N N . ALA B 1 19 ? -2.25 20.406 4.102 1 98.5 19 ALA B N 1
ATOM 1823 C CA . ALA B 1 19 ? -2.834 19.688 5.234 1 98.5 19 ALA B CA 1
ATOM 1824 C C . ALA B 1 19 ? -2.182 18.328 5.418 1 98.5 19 ALA B C 1
ATOM 1826 O O . ALA B 1 19 ? -1.799 17.953 6.531 1 98.5 19 ALA B O 1
ATOM 1827 N N . TYR B 1 20 ? -2.055 17.625 4.379 1 98 20 TYR B N 1
ATOM 1828 C CA . TYR B 1 20 ? -1.42 16.328 4.473 1 98 20 TYR B CA 1
ATOM 1829 C C . TYR B 1 20 ? 0.03 16.453 4.926 1 98 20 TYR B C 1
ATOM 1831 O O . TYR B 1 20 ? 0.489 15.688 5.781 1 98 20 TYR B O 1
ATOM 1839 N N . TYR B 1 21 ? 0.734 17.375 4.344 1 97.38 21 TYR B N 1
ATOM 1840 C CA . TYR B 1 21 ? 2.121 17.609 4.727 1 97.38 21 TYR B CA 1
ATOM 1841 C C . TYR B 1 21 ? 2.238 17.875 6.223 1 97.38 21 TYR B C 1
ATOM 1843 O O . TYR B 1 21 ? 3.154 17.375 6.879 1 97.38 21 TYR B O 1
ATOM 1851 N N . ALA B 1 22 ? 1.36 18.578 6.758 1 97.81 22 ALA B N 1
ATOM 1852 C CA . ALA B 1 22 ? 1.386 19.016 8.148 1 97.81 22 ALA B CA 1
ATOM 1853 C C . ALA B 1 22 ? 1.235 17.828 9.094 1 97.81 22 ALA B C 1
ATOM 1855 O O . ALA B 1 22 ? 1.814 17.812 10.188 1 97.81 22 ALA B O 1
ATOM 1856 N N . VAL B 1 23 ? 0.493 16.781 8.602 1 97.81 23 VAL B N 1
ATOM 1857 C CA . VAL B 1 23 ? 0.063 15.82 9.602 1 97.81 23 VAL B CA 1
ATOM 1858 C C . VAL B 1 23 ? 0.627 14.445 9.273 1 97.81 23 VAL B C 1
ATOM 1860 O O . VAL B 1 23 ? 0.493 13.5 10.055 1 97.81 23 VAL B O 1
ATOM 1863 N N . ALA B 1 24 ? 1.243 14.25 8.125 1 96.19 24 ALA B N 1
ATOM 1864 C CA . ALA B 1 24 ? 1.651 12.938 7.625 1 96.19 24 ALA B CA 1
ATOM 1865 C C . ALA B 1 24 ? 2.895 12.43 8.352 1 96.19 24 ALA B C 1
ATOM 1867 O O . ALA B 1 24 ? 3.262 11.266 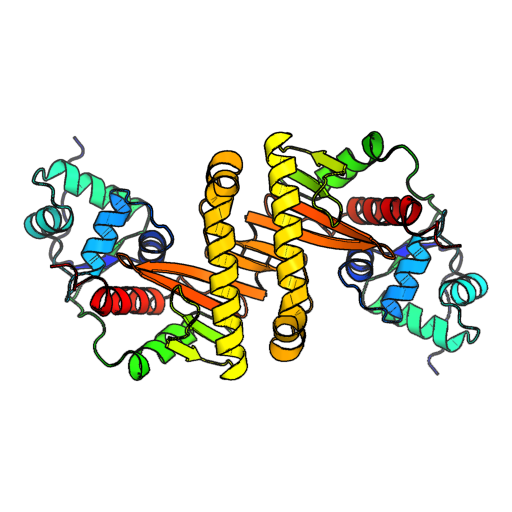8.227 1 96.19 24 ALA B O 1
ATOM 1868 N N . SER B 1 25 ? 3.584 13.344 9.133 1 93.75 25 SER B N 1
ATOM 1869 C CA . SER B 1 25 ? 4.824 12.969 9.805 1 93.75 25 SER B CA 1
ATOM 1870 C C . SER B 1 25 ? 4.945 13.656 11.156 1 93.75 25 SER B C 1
ATOM 1872 O O . SER B 1 25 ? 4.324 14.695 11.391 1 93.75 25 SER B O 1
ATOM 1874 N N . ARG B 1 26 ? 5.785 13.062 12 1 91.62 26 ARG B N 1
ATOM 1875 C CA . ARG B 1 26 ? 6.035 13.648 13.312 1 91.62 26 ARG B CA 1
ATOM 1876 C C . ARG B 1 26 ? 7.121 14.719 13.242 1 91.62 26 ARG B C 1
ATOM 1878 O O . ARG B 1 26 ? 7.344 15.453 14.211 1 91.62 26 ARG B O 1
ATOM 1885 N N . GLU B 1 27 ? 7.742 14.781 12.141 1 91 27 GLU B N 1
ATOM 1886 C CA . GLU B 1 27 ? 8.836 15.734 11.953 1 91 27 GLU B CA 1
ATOM 1887 C C . GLU B 1 27 ? 8.367 17.172 12.203 1 91 27 GLU B C 1
ATOM 1889 O O . GLU B 1 27 ? 7.188 17.484 12.031 1 91 27 GLU B O 1
ATOM 1894 N N . GLN B 1 28 ? 9.297 18 12.648 1 92.69 28 GLN B N 1
ATOM 1895 C CA . GLN B 1 28 ? 8.969 19.375 13.008 1 92.69 28 GLN B CA 1
ATOM 1896 C C . GLN B 1 28 ? 9.797 20.375 12.188 1 92.69 28 GLN B C 1
ATOM 1898 O O . GLN B 1 28 ? 10.383 21.297 12.742 1 92.69 28 GLN B O 1
ATOM 1903 N N . ASP B 1 29 ? 9.781 20.125 10.922 1 93.88 29 ASP B N 1
ATOM 1904 C CA . ASP B 1 29 ? 10.461 21.125 10.094 1 93.88 29 ASP B CA 1
ATOM 1905 C C . ASP B 1 29 ? 9.695 22.438 10.07 1 93.88 29 ASP B C 1
ATOM 1907 O O . ASP B 1 29 ? 8.531 22.5 10.477 1 93.88 29 ASP B O 1
ATOM 1911 N N . LYS B 1 30 ? 10.25 23.516 9.609 1 95.19 30 LYS B N 1
ATOM 1912 C CA . LYS B 1 30 ? 9.711 24.859 9.719 1 95.19 30 LYS B CA 1
ATOM 1913 C C . LYS B 1 30 ? 8.406 25 8.945 1 95.19 30 LYS B C 1
ATOM 1915 O O . LYS B 1 30 ? 7.477 25.672 9.391 1 95.19 30 LYS B O 1
ATOM 1920 N N . ALA B 1 31 ? 8.375 24.406 7.777 1 95.81 31 ALA B N 1
ATOM 1921 C CA . ALA B 1 31 ? 7.148 24.453 6.988 1 95.81 31 ALA B CA 1
ATOM 1922 C C . ALA B 1 31 ? 5.992 23.781 7.719 1 95.81 31 ALA B C 1
ATOM 1924 O O . ALA B 1 31 ? 4.895 24.328 7.801 1 95.81 31 ALA B O 1
ATOM 1925 N N . ARG B 1 32 ? 6.281 22.641 8.281 1 96.69 32 ARG B N 1
ATOM 1926 C CA . ARG B 1 32 ? 5.27 21.906 9.023 1 96.69 32 ARG B CA 1
ATOM 1927 C C . ARG B 1 32 ? 4.797 22.688 10.242 1 96.69 32 ARG B C 1
ATOM 1929 O O . ARG B 1 32 ? 3.6 22.734 10.531 1 96.69 32 ARG B O 1
ATOM 1936 N N . GLN B 1 33 ? 5.703 23.25 10.914 1 96.5 33 GLN B N 1
ATOM 1937 C CA . GLN B 1 33 ? 5.355 24.047 12.086 1 96.5 33 GLN B CA 1
ATOM 1938 C C . GLN B 1 33 ? 4.441 25.219 11.719 1 96.5 33 GLN B C 1
ATOM 1940 O O . GLN B 1 33 ? 3.463 25.484 12.414 1 96.5 33 GLN B O 1
ATOM 1945 N N . PHE B 1 34 ? 4.848 25.844 10.703 1 97.44 34 PHE B N 1
ATOM 1946 C CA . PHE B 1 34 ? 4.039 26.969 10.227 1 97.44 34 PHE B CA 1
ATOM 1947 C C . PHE B 1 34 ? 2.627 26.5 9.883 1 97.44 34 PHE B C 1
ATOM 1949 O O . PHE B 1 34 ? 1.646 27.094 10.336 1 97.44 34 PHE B O 1
ATOM 1956 N N . LEU B 1 35 ? 2.488 25.406 9.141 1 98.06 35 LEU B N 1
ATOM 1957 C CA . LEU B 1 35 ? 1.192 24.875 8.727 1 98.06 35 LEU B CA 1
ATOM 1958 C C . LEU B 1 35 ? 0.369 24.453 9.938 1 98.06 35 LEU B C 1
ATOM 1960 O O . LEU B 1 35 ? -0.835 24.719 10 1 98.06 35 LEU B O 1
ATOM 1964 N N . ARG B 1 36 ? 1 23.781 10.859 1 97.81 36 ARG B N 1
ATOM 1965 C CA . ARG B 1 36 ? 0.315 23.344 12.07 1 97.81 36 ARG B CA 1
ATOM 1966 C C . ARG B 1 36 ? -0.175 24.547 12.875 1 97.81 36 ARG B C 1
ATOM 1968 O O . ARG B 1 36 ? -1.246 24.5 13.484 1 97.81 36 ARG B O 1
ATOM 1975 N N . SER B 1 37 ? 0.596 25.625 12.898 1 96.81 37 SER B N 1
ATOM 1976 C CA . SER B 1 37 ? 0.172 26.844 13.578 1 96.81 37 SER B CA 1
ATOM 1977 C C . SER B 1 37 ? -1.083 27.422 12.93 1 96.81 37 SER B C 1
ATOM 1979 O O . SER B 1 37 ? -1.947 27.969 13.617 1 96.81 37 SER B O 1
ATOM 1981 N N . LEU B 1 38 ? -1.131 27.359 11.641 1 97.69 38 LEU B N 1
ATOM 1982 C CA . LEU B 1 38 ? -2.324 27.812 10.93 1 97.69 38 LEU B CA 1
ATOM 1983 C C . LEU B 1 38 ? -3.551 27.031 11.375 1 97.69 38 LEU B C 1
ATOM 1985 O O . LEU B 1 38 ? -4.605 27.609 11.641 1 97.69 38 LEU B O 1
ATOM 1989 N N . PHE B 1 39 ? -3.377 25.703 11.594 1 97.44 39 PHE B N 1
ATOM 1990 C CA . PHE B 1 39 ? -4.496 24.844 11.938 1 97.44 39 PHE B CA 1
ATOM 1991 C C . PHE B 1 39 ? -4.902 25.031 13.391 1 97.44 39 PHE B C 1
ATOM 1993 O O . PHE B 1 39 ? -5.988 24.609 13.805 1 97.44 39 PHE B O 1
ATOM 2000 N N . ARG B 1 40 ? -4.125 25.688 14.148 1 95.75 40 ARG B N 1
ATOM 2001 C CA . ARG B 1 40 ? -4.445 25.938 15.547 1 95.75 40 ARG B CA 1
ATOM 2002 C C . ARG B 1 40 ? -5.324 27.172 15.695 1 95.75 40 ARG B C 1
ATOM 2004 O O . ARG B 1 40 ? -5.895 27.406 16.766 1 95.75 40 ARG B O 1
ATOM 2011 N N . GLN B 1 41 ? -5.383 27.953 14.664 1 95.62 41 GLN B N 1
ATOM 2012 C CA . GLN B 1 41 ? -6.215 29.156 14.703 1 95.62 41 GLN B CA 1
ATOM 2013 C C . GLN B 1 41 ? -7.699 28.797 14.633 1 95.62 41 GLN B C 1
ATOM 2015 O O . GLN B 1 41 ? -8.078 27.828 13.977 1 95.62 41 GLN B O 1
ATOM 2020 N N . GLN B 1 42 ? -8.508 29.594 15.312 1 95.31 42 GLN B N 1
ATOM 2021 C CA . GLN B 1 42 ? -9.953 29.359 15.281 1 95.31 42 GLN B CA 1
ATOM 2022 C C . GLN B 1 42 ? -10.57 29.953 14.016 1 95.31 42 GLN B C 1
ATOM 2024 O O . GLN B 1 42 ? -11.695 29.594 13.656 1 95.31 42 GLN B O 1
ATOM 2029 N N . ARG B 1 43 ? -9.891 30.844 13.461 1 96.94 43 ARG B N 1
ATOM 2030 C CA . ARG B 1 43 ? -10.258 31.516 12.219 1 96.94 43 ARG B CA 1
ATOM 2031 C C . ARG B 1 43 ? -9.039 31.75 11.328 1 96.94 43 ARG B C 1
ATOM 2033 O O . ARG B 1 43 ? -7.926 31.922 11.828 1 96.94 43 ARG B O 1
ATOM 2040 N N . THR B 1 44 ? -9.266 31.672 9.977 1 98 44 THR B N 1
ATOM 2041 C CA . THR B 1 44 ? -8.125 31.906 9.094 1 98 44 THR B CA 1
ATOM 2042 C C . THR B 1 44 ? -7.52 33.281 9.359 1 98 44 THR B C 1
ATOM 2044 O O . THR B 1 44 ? -8.227 34.281 9.367 1 98 44 THR B O 1
ATOM 2047 N N . PRO B 1 45 ? -6.285 33.312 9.578 1 97.44 45 PRO B N 1
ATOM 2048 C CA . PRO B 1 45 ? -5.652 34.594 9.891 1 97.44 45 PRO B CA 1
ATOM 2049 C C . PRO B 1 45 ? -5.457 35.469 8.656 1 97.44 45 PRO B C 1
ATOM 2051 O O . PRO B 1 45 ? -5.215 34.938 7.559 1 97.44 45 PRO B O 1
ATOM 2054 N N . ALA B 1 46 ? -5.496 36.75 8.883 1 97.06 46 ALA B N 1
ATOM 2055 C CA . ALA B 1 46 ? -5.199 37.688 7.812 1 97.06 46 ALA B CA 1
ATOM 2056 C C . ALA B 1 46 ? -3.732 37.625 7.402 1 97.06 46 ALA B C 1
ATOM 2058 O O . ALA B 1 46 ? -2.852 37.469 8.25 1 97.06 46 ALA B O 1
ATOM 2059 N N . LEU B 1 47 ? -3.51 37.688 6.094 1 96.25 47 LEU B N 1
ATOM 2060 C CA . LEU B 1 47 ? -2.143 37.688 5.586 1 96.25 47 LEU B CA 1
ATOM 2061 C C . LEU B 1 47 ? -1.49 39.062 5.797 1 96.25 47 LEU B C 1
ATOM 2063 O O . LEU B 1 47 ? -1.479 39.906 4.891 1 96.25 47 LEU B O 1
ATOM 2067 N N . THR B 1 48 ? -0.953 39.281 6.926 1 95.31 48 THR B N 1
ATOM 2068 C CA . THR B 1 48 ? -0.223 40.5 7.285 1 95.31 48 THR B CA 1
ATOM 2069 C C . THR B 1 48 ? 1.143 40.156 7.871 1 95.31 48 THR B C 1
ATOM 2071 O O . THR B 1 48 ? 1.387 39 8.258 1 95.31 48 THR B O 1
ATOM 2074 N N . GLU B 1 49 ? 1.952 41.125 7.832 1 94.44 49 GLU B N 1
ATOM 2075 C CA . GLU B 1 49 ? 3.275 40.906 8.414 1 94.44 49 GLU B CA 1
ATOM 2076 C C . GLU B 1 49 ? 3.176 40.469 9.875 1 94.44 49 GLU B C 1
ATOM 2078 O O . GLU B 1 49 ? 3.834 39.531 10.297 1 94.44 49 GLU B O 1
ATOM 2083 N N . ASP B 1 50 ? 2.338 41.156 10.672 1 95 50 ASP B N 1
ATOM 2084 C CA . ASP B 1 50 ? 2.178 40.875 12.094 1 95 50 ASP B CA 1
ATOM 2085 C C . ASP B 1 50 ? 1.693 39.438 12.305 1 95 50 ASP B C 1
ATOM 2087 O O . ASP B 1 50 ? 2.199 38.719 13.172 1 95 50 ASP B O 1
ATOM 2091 N N . SER B 1 51 ? 0.693 39 11.547 1 95.38 51 SER B N 1
ATOM 2092 C CA . SER B 1 51 ? 0.164 37.656 11.656 1 95.38 51 SER B CA 1
ATOM 2093 C C . SER B 1 51 ? 1.231 36.625 11.336 1 95.38 51 SER B C 1
ATOM 2095 O O . SER B 1 51 ? 1.316 35.562 11.992 1 95.38 51 SER B O 1
ATOM 2097 N N . LEU B 1 52 ? 2.01 36.844 10.297 1 96.12 52 LEU B N 1
ATOM 2098 C CA . LEU B 1 52 ? 3.049 35.906 9.883 1 96.12 52 LEU B CA 1
ATOM 2099 C C . LEU B 1 52 ? 4.109 35.75 10.969 1 96.12 52 LEU B C 1
ATOM 2101 O O . LEU B 1 52 ? 4.555 34.625 11.266 1 96.12 52 LEU B O 1
ATOM 2105 N N . LEU B 1 53 ? 4.527 36.906 11.531 1 96.38 53 LEU B N 1
ATOM 2106 C CA . LEU B 1 53 ? 5.527 36.906 12.594 1 96.38 53 LEU B CA 1
ATOM 2107 C C . LEU B 1 53 ? 5.035 36.094 13.789 1 96.38 53 LEU B C 1
ATOM 2109 O O . LEU B 1 53 ? 5.793 35.312 14.367 1 96.38 53 LEU B O 1
ATOM 2113 N N . THR B 1 54 ? 3.787 36.25 14.117 1 95.81 54 THR B N 1
ATOM 2114 C CA . THR B 1 54 ? 3.188 35.562 15.25 1 95.81 54 THR B CA 1
ATOM 2115 C C . THR B 1 54 ? 3.072 34.062 14.961 1 95.81 54 THR B C 1
ATOM 2117 O O . THR B 1 54 ? 3.453 33.219 15.789 1 95.81 54 THR B O 1
ATOM 2120 N N . LEU B 1 55 ? 2.574 33.688 13.789 1 95.88 55 LEU B N 1
ATOM 2121 C CA . LEU B 1 55 ? 2.342 32.312 13.391 1 95.88 55 LEU B CA 1
ATOM 2122 C C . LEU B 1 55 ? 3.654 31.531 13.32 1 95.88 55 LEU B C 1
ATOM 2124 O O . LEU B 1 55 ? 3.703 30.344 13.656 1 95.88 55 LEU B O 1
ATOM 2128 N N . MET B 1 56 ? 4.723 32.156 12.867 1 96.5 56 MET B N 1
ATOM 2129 C CA . MET B 1 56 ? 5.996 31.484 12.648 1 96.5 56 MET B CA 1
ATOM 2130 C C . MET B 1 56 ? 6.914 31.672 13.859 1 96.5 56 MET B C 1
ATOM 2132 O O . MET B 1 56 ? 8.039 31.172 13.859 1 96.5 56 MET B O 1
ATOM 2136 N N . GLU B 1 57 ? 6.41 32.406 14.836 1 94 57 GLU B N 1
ATOM 2137 C CA . GLU B 1 57 ? 7.184 32.656 16.047 1 94 57 GLU B CA 1
ATOM 2138 C C . GLU B 1 57 ? 8.594 33.125 15.711 1 94 57 GLU B C 1
ATOM 2140 O O . GLU B 1 57 ? 9.578 32.594 16.203 1 94 57 GLU B O 1
ATOM 2145 N N . ASN B 1 58 ? 8.664 34.062 14.805 1 94.38 58 ASN B N 1
ATOM 2146 C CA . ASN B 1 58 ? 9.906 34.625 14.336 1 94.38 58 ASN B CA 1
ATOM 2147 C C . ASN B 1 58 ? 9.781 36.156 14.148 1 94.38 58 ASN B C 1
ATOM 2149 O O . ASN B 1 58 ? 8.859 36.625 13.477 1 94.38 58 ASN B O 1
ATOM 2153 N N . ASP B 1 59 ? 10.758 36.906 14.695 1 93.62 59 ASP B N 1
ATOM 2154 C CA . ASP B 1 59 ? 10.656 38.344 14.695 1 93.62 59 ASP B CA 1
ATOM 2155 C C . ASP B 1 59 ? 11.344 38.938 13.469 1 93.62 59 ASP B C 1
ATOM 2157 O O . ASP B 1 59 ? 11.406 40.188 13.32 1 93.62 59 ASP B O 1
ATOM 2161 N N . GLU B 1 60 ? 11.812 38.125 12.641 1 94.19 60 GLU B N 1
ATOM 2162 C CA . GLU B 1 60 ? 12.484 38.625 11.438 1 94.19 60 GLU B CA 1
ATOM 2163 C C . GLU B 1 60 ? 11.578 38.5 10.219 1 94.19 60 GLU B C 1
ATOM 2165 O O . GLU B 1 60 ? 11.43 37.406 9.656 1 94.19 60 GLU B O 1
ATOM 2170 N N . PRO B 1 61 ? 11.086 39.625 9.734 1 93.19 61 PRO B N 1
ATOM 2171 C CA . PRO B 1 61 ? 10.125 39.594 8.633 1 93.19 61 PRO B CA 1
ATOM 2172 C C . PRO B 1 61 ? 10.672 38.906 7.387 1 93.19 61 PRO B C 1
ATOM 2174 O O . PRO B 1 61 ? 9.953 38.156 6.727 1 93.19 61 PRO B O 1
ATOM 2177 N N . HIS B 1 62 ? 11.898 39.156 7.105 1 92.88 62 HIS B N 1
ATOM 2178 C CA . HIS B 1 62 ? 12.484 38.594 5.895 1 92.88 62 HIS B CA 1
ATOM 2179 C C . HIS B 1 62 ? 12.469 37.094 5.93 1 92.88 62 HIS B C 1
ATOM 2181 O O . HIS B 1 62 ? 12.211 36.438 4.914 1 92.88 62 HIS B O 1
ATOM 2187 N N . ILE B 1 63 ? 12.695 36.5 7.055 1 94.62 63 ILE B N 1
ATOM 2188 C CA . ILE B 1 63 ? 12.703 35.062 7.223 1 94.62 63 ILE B CA 1
ATOM 2189 C C . ILE B 1 63 ? 11.281 34.5 7.066 1 94.62 63 ILE B C 1
ATOM 2191 O O . ILE B 1 63 ? 11.078 33.5 6.418 1 94.62 63 ILE B O 1
ATOM 2195 N N . CYS B 1 64 ? 10.32 35.188 7.605 1 95.69 64 CYS B N 1
ATOM 2196 C CA . CYS B 1 64 ? 8.922 34.75 7.523 1 95.69 64 CYS B CA 1
ATOM 2197 C C . CYS B 1 64 ? 8.422 34.812 6.086 1 95.69 64 CYS B C 1
ATOM 2199 O O . CYS B 1 64 ? 7.719 33.906 5.637 1 95.69 64 CYS B O 1
ATOM 2201 N N . PHE B 1 65 ? 8.828 35.844 5.43 1 95.31 65 PHE B N 1
ATOM 2202 C CA . PHE B 1 65 ? 8.406 36 4.039 1 95.31 65 PHE B CA 1
ATOM 2203 C C . PHE B 1 65 ? 9.016 34.906 3.18 1 95.31 65 PHE B C 1
ATOM 2205 O O . PHE B 1 65 ? 8.352 34.344 2.299 1 95.31 65 PHE B O 1
ATOM 2212 N N . GLU B 1 66 ? 10.188 34.625 3.445 1 94.75 66 GLU B N 1
ATOM 2213 C CA . GLU B 1 66 ? 10.859 33.562 2.715 1 94.75 66 GLU B CA 1
ATOM 2214 C C . GLU B 1 66 ? 10.188 32.188 2.963 1 94.75 66 GLU B C 1
ATOM 2216 O O . GLU B 1 66 ? 10.016 31.406 2.033 1 94.75 66 GLU B O 1
ATOM 2221 N N . ARG B 1 67 ? 9.898 31.969 4.16 1 95.94 67 ARG B N 1
ATOM 2222 C CA . ARG B 1 67 ? 9.234 30.719 4.531 1 95.94 67 ARG B CA 1
ATOM 2223 C C . ARG B 1 67 ? 7.859 30.625 3.871 1 95.94 67 ARG B C 1
ATOM 2225 O O . ARG B 1 67 ? 7.48 29.547 3.379 1 95.94 67 ARG B O 1
ATOM 2232 N N . LEU B 1 68 ? 7.113 31.703 3.91 1 96.69 68 LEU B N 1
ATOM 2233 C CA . LEU B 1 68 ? 5.816 31.734 3.244 1 96.69 68 LEU B CA 1
ATOM 2234 C C . LEU B 1 68 ? 5.965 31.469 1.75 1 96.69 68 LEU B C 1
ATOM 2236 O O . LEU B 1 68 ? 5.207 30.688 1.176 1 96.69 68 LEU B O 1
ATOM 2240 N N . HIS B 1 69 ? 6.887 32.094 1.156 1 95.5 69 HIS B N 1
ATOM 2241 C CA . HIS B 1 69 ? 7.141 31.938 -0.271 1 95.5 69 HIS B CA 1
ATOM 2242 C C . HIS B 1 69 ? 7.492 30.484 -0.603 1 95.5 69 HIS B C 1
ATOM 2244 O O . HIS B 1 69 ? 7.047 29.953 -1.621 1 95.5 69 HIS B O 1
ATOM 2250 N N . HIS B 1 70 ? 8.273 29.969 0.253 1 96.31 70 HIS B N 1
ATOM 2251 C CA . HIS B 1 70 ? 8.633 28.562 0.086 1 96.31 70 HIS B CA 1
ATOM 2252 C C . HIS B 1 70 ? 7.398 27.672 0.11 1 96.31 70 HIS B C 1
ATOM 2254 O O . HIS B 1 70 ? 7.223 26.828 -0.771 1 96.31 70 HIS B O 1
ATOM 2260 N N . CYS B 1 71 ? 6.48 27.828 1.071 1 97.62 71 CYS B N 1
ATOM 2261 C CA . CYS B 1 71 ? 5.25 27.062 1.194 1 97.62 71 CYS B CA 1
ATOM 2262 C C . CYS B 1 71 ? 4.344 27.281 -0.012 1 97.62 71 CYS B C 1
ATOM 2264 O O . CYS B 1 71 ? 3.689 26.344 -0.478 1 97.62 71 CYS B O 1
ATOM 2266 N N . GLN B 1 72 ? 4.328 28.5 -0.46 1 96 72 GLN B N 1
ATOM 2267 C CA . GLN B 1 72 ? 3.531 28.828 -1.64 1 96 72 GLN B CA 1
ATOM 2268 C C . GLN B 1 72 ? 4.062 28.109 -2.875 1 96 72 GLN B C 1
ATOM 2270 O O . GLN B 1 72 ? 3.291 27.547 -3.656 1 96 72 GLN B O 1
ATOM 2275 N N . ARG B 1 73 ? 5.328 28.094 -3.012 1 96.12 73 ARG B N 1
ATOM 2276 C CA . ARG B 1 73 ? 5.965 27.453 -4.156 1 96.12 73 ARG B CA 1
ATOM 2277 C C . ARG B 1 73 ? 5.684 25.953 -4.164 1 96.12 73 ARG B C 1
ATOM 2279 O O . ARG B 1 73 ? 5.516 25.344 -5.227 1 96.12 73 ARG B O 1
ATOM 2286 N N . LEU B 1 74 ? 5.578 25.406 -2.992 1 96.38 74 LEU B N 1
ATOM 2287 C CA . LEU B 1 74 ? 5.324 23.984 -2.863 1 96.38 74 LEU B CA 1
ATOM 2288 C C . LEU B 1 74 ? 3.826 23.688 -2.93 1 96.38 74 LEU B C 1
ATOM 2290 O O . LEU B 1 74 ? 3.416 22.531 -2.922 1 96.38 74 LEU B O 1
ATOM 2294 N N . GLY B 1 75 ? 3.059 24.719 -2.984 1 97.38 75 GLY B N 1
ATOM 2295 C CA . GLY B 1 75 ? 1.615 24.562 -3.078 1 97.38 75 GLY B CA 1
ATOM 2296 C C . GLY B 1 75 ? 0.977 24.125 -1.773 1 97.38 75 GLY B C 1
ATOM 2297 O O . GLY B 1 75 ? -0.053 23.453 -1.777 1 97.38 75 GLY B O 1
ATOM 2298 N N . LEU B 1 76 ? 1.516 24.516 -0.666 1 98.38 76 LEU B N 1
ATOM 2299 C CA . LEU B 1 76 ? 1.069 24.016 0.627 1 98.38 76 LEU B CA 1
ATOM 2300 C C . LEU B 1 76 ? 0.075 24.969 1.272 1 98.38 76 LEU B C 1
ATOM 2302 O O . LEU B 1 76 ? -0.635 24.594 2.209 1 98.38 76 LEU B O 1
ATOM 2306 N N . VAL B 1 77 ? 0.01 26.234 0.807 1 98.19 77 VAL B N 1
ATOM 2307 C CA . VAL B 1 77 ? -0.88 27.234 1.386 1 98.19 77 VAL B CA 1
ATOM 2308 C C . VAL B 1 77 ? -1.64 27.953 0.274 1 98.19 77 VAL B C 1
ATOM 2310 O O . VAL B 1 77 ? -1.22 27.938 -0.885 1 98.19 77 VAL B O 1
ATOM 2313 N N . GLN B 1 78 ? -2.715 28.531 0.696 1 97.06 78 GLN B N 1
ATOM 2314 C CA . GLN B 1 78 ? -3.539 29.297 -0.224 1 97.06 78 GLN B CA 1
ATOM 2315 C C . GLN B 1 78 ? -4.102 30.547 0.458 1 97.06 78 GLN B C 1
ATOM 2317 O O . GLN B 1 78 ? -4.25 30.578 1.682 1 97.06 78 GLN B O 1
ATOM 2322 N N . GLY B 1 79 ? -4.367 31.562 -0.384 1 96.5 79 GLY B N 1
ATOM 2323 C CA . GLY B 1 79 ? -5.027 32.781 0.077 1 96.5 79 GLY B CA 1
ATOM 2324 C C . GLY B 1 79 ? -6.52 32.781 -0.199 1 96.5 79 GLY B C 1
ATOM 2325 O O . GLY B 1 79 ? -6.953 32.438 -1.301 1 96.5 79 GLY B O 1
ATOM 2326 N N . LEU B 1 80 ? -7.219 33.125 0.834 1 97.12 80 LEU B N 1
ATOM 2327 C CA . LEU B 1 80 ? -8.664 33.25 0.71 1 97.12 80 LEU B CA 1
ATOM 2328 C C . LEU B 1 80 ? -9.102 34.719 0.704 1 97.12 80 LEU B C 1
ATOM 2330 O O . LEU B 1 80 ? -8.484 35.531 1.367 1 97.12 80 LEU B O 1
ATOM 2334 N N . GLU B 1 81 ? -10.172 34.969 -0.036 1 96.5 81 GLU B N 1
ATOM 2335 C CA . GLU B 1 81 ? -10.688 36.344 -0.093 1 96.5 81 GLU B CA 1
ATOM 2336 C C . GLU B 1 81 ? -11.484 36.688 1.165 1 96.5 81 GLU B C 1
ATOM 2338 O O . GLU B 1 81 ? -11.648 37.844 1.498 1 96.5 81 GLU B O 1
ATOM 2343 N N . GLN B 1 82 ? -12.008 35.688 1.773 1 97.44 82 GLN B N 1
ATOM 2344 C CA . GLN B 1 82 ? -12.766 35.875 3.006 1 97.44 82 GLN B CA 1
ATOM 2345 C C . GLN B 1 82 ? -12.281 34.906 4.09 1 97.44 82 GLN B C 1
ATOM 2347 O O . GLN B 1 82 ? -11.891 33.781 3.799 1 97.44 82 GLN B O 1
ATOM 2352 N N . ALA B 1 83 ? -12.375 35.438 5.32 1 97.06 83 ALA B N 1
ATOM 2353 C CA . ALA B 1 83 ? -12.008 34.594 6.457 1 97.06 83 ALA B CA 1
ATOM 2354 C C . ALA B 1 83 ? -13.039 33.469 6.68 1 97.06 83 ALA B C 1
ATOM 2356 O O . ALA B 1 83 ? -14.242 33.688 6.477 1 97.06 83 ALA B O 1
ATOM 2357 N N . ILE B 1 84 ? -12.547 32.375 7.035 1 96.94 84 ILE B N 1
ATOM 2358 C CA . ILE B 1 84 ? -13.438 31.266 7.398 1 96.94 84 ILE B CA 1
ATOM 2359 C C . ILE B 1 84 ? -13.094 30.766 8.797 1 96.94 84 ILE B C 1
ATOM 2361 O O . ILE B 1 84 ? -11.969 30.938 9.258 1 96.94 84 ILE B O 1
ATOM 2365 N N . GLU B 1 85 ? -14.109 30.188 9.438 1 97.06 85 GLU B N 1
ATOM 2366 C CA . GLU B 1 85 ? -13.938 29.672 10.797 1 97.06 85 GLU B CA 1
ATOM 2367 C C . GLU B 1 85 ? -13.633 28.172 10.781 1 97.06 85 GLU B C 1
ATOM 2369 O O . GLU B 1 85 ? -14.039 27.453 9.867 1 97.06 85 GLU B O 1
ATOM 2374 N N . ALA B 1 86 ? -12.922 27.734 11.812 1 95.94 86 ALA B N 1
ATOM 2375 C CA . ALA B 1 86 ? -12.68 26.312 12 1 95.94 86 ALA B CA 1
ATOM 2376 C C . ALA B 1 86 ? -13.992 25.547 12.133 1 95.94 86 ALA B C 1
ATOM 2378 O O . ALA B 1 86 ? -14.977 26.078 12.641 1 95.94 86 ALA B O 1
ATOM 2379 N N . PRO B 1 87 ? -13.977 24.328 11.648 1 94.56 87 PRO B N 1
ATOM 2380 C CA . PRO B 1 87 ? -15.188 23.531 11.836 1 94.56 87 PRO B CA 1
ATOM 2381 C C . PRO B 1 87 ? -15.594 23.422 13.305 1 94.56 87 PRO B C 1
ATOM 2383 O O . PRO B 1 87 ? -14.734 23.219 14.172 1 94.56 87 PRO B O 1
ATOM 2386 N N . SER B 1 88 ? -16.844 23.625 13.516 1 89.88 88 SER B N 1
ATOM 2387 C CA . SER B 1 88 ? -17.375 23.562 14.875 1 89.88 88 SER B CA 1
ATOM 2388 C C . SER B 1 88 ? -18.438 22.484 15.008 1 89.88 88 SER B C 1
ATOM 2390 O O . SER B 1 88 ? -19.016 22.031 14.016 1 89.88 88 SER B O 1
ATOM 2392 N N . GLY B 1 89 ? -18.625 21.938 16.219 1 88.94 89 GLY B N 1
ATOM 2393 C CA . GLY B 1 89 ? -19.625 20.906 16.453 1 88.94 89 GLY B CA 1
ATOM 2394 C C . GLY B 1 89 ? -19.031 19.609 16.969 1 88.94 89 GLY B C 1
ATOM 2395 O O . GLY B 1 89 ? -17.812 19.469 17.062 1 88.94 89 GLY B O 1
ATOM 2396 N N . ALA B 1 90 ? -19.922 18.734 17.297 1 90.38 90 ALA B N 1
ATOM 2397 C CA . ALA B 1 90 ? -19.484 17.422 17.812 1 90.38 90 ALA B CA 1
ATOM 2398 C C . ALA B 1 90 ? -18.906 16.578 16.688 1 90.38 90 ALA B C 1
ATOM 2400 O O . ALA B 1 90 ? -19.422 16.562 15.562 1 90.38 90 ALA B O 1
ATOM 2401 N N . PHE B 1 91 ? -17.781 15.859 16.969 1 89.31 91 PHE B N 1
ATOM 2402 C CA . PHE B 1 91 ? -17.078 15.031 15.992 1 89.31 91 PHE B CA 1
ATOM 2403 C C . PHE B 1 91 ? -18.047 14.047 15.336 1 89.31 91 PHE B C 1
ATOM 2405 O O . PHE B 1 91 ? -17.953 13.805 14.133 1 89.31 91 PHE B O 1
ATOM 2412 N N . GLU B 1 92 ? -18.953 13.484 16.094 1 88.56 92 GLU B N 1
ATOM 2413 C CA . GLU B 1 92 ? -19.922 12.5 15.602 1 88.56 92 GLU B CA 1
ATOM 2414 C C . GLU B 1 92 ? -20.812 13.094 14.508 1 88.56 92 GLU B C 1
ATOM 2416 O O . GLU B 1 92 ? -21.359 12.359 13.688 1 88.56 92 GLU B O 1
ATOM 2421 N N . GLN B 1 93 ? -20.922 14.406 14.586 1 90.69 93 GLN B N 1
ATOM 2422 C CA . GLN B 1 93 ? -21.828 15.078 13.648 1 90.69 93 GLN B CA 1
ATOM 2423 C C . GLN B 1 93 ? -21.062 15.57 12.414 1 90.69 93 GLN B C 1
ATOM 2425 O O . GLN B 1 93 ? -21.562 15.484 11.297 1 90.69 93 GLN B O 1
ATOM 2430 N N . ILE B 1 94 ? -19.875 16.016 12.609 1 91.44 94 ILE B N 1
ATOM 2431 C CA . ILE B 1 94 ? -19.234 16.734 11.508 1 91.44 94 ILE B CA 1
ATOM 2432 C C . ILE B 1 94 ? -18.281 15.789 10.773 1 91.44 94 ILE B C 1
ATOM 2434 O O . ILE B 1 94 ? -18.047 15.938 9.57 1 91.44 94 ILE B O 1
ATOM 2438 N N . LEU B 1 95 ? -17.703 14.781 11.438 1 93.25 95 LEU B N 1
ATOM 2439 C CA . LEU B 1 95 ? -16.609 14 10.883 1 93.25 95 LEU B CA 1
ATOM 2440 C C . LEU B 1 95 ? -17.125 13.023 9.828 1 93.25 95 LEU B C 1
ATOM 2442 O O . LEU B 1 95 ? -16.453 12.805 8.805 1 93.25 95 LEU B O 1
ATOM 2446 N N . PRO B 1 96 ? -18.312 12.461 10.031 1 88.81 96 PRO B N 1
ATOM 2447 C CA . PRO B 1 96 ? -18.766 11.469 9.055 1 88.81 96 PRO B CA 1
ATOM 2448 C C . PRO B 1 96 ? -18.812 12.023 7.629 1 88.81 96 PRO B C 1
ATOM 2450 O O . PRO B 1 96 ? -18.375 11.359 6.688 1 88.81 96 PRO B O 1
ATOM 2453 N N . ASN B 1 97 ? -19.25 13.203 7.469 1 88.56 97 ASN B N 1
ATOM 2454 C CA . ASN B 1 97 ? -19.312 13.812 6.145 1 88.56 97 ASN B CA 1
ATOM 2455 C C . ASN B 1 97 ? -17.922 14.094 5.59 1 88.56 97 ASN B C 1
ATOM 2457 O O . ASN B 1 97 ? -17.656 13.867 4.406 1 88.56 97 ASN B O 1
ATOM 2461 N N . MET B 1 98 ? -17.094 14.594 6.418 1 93.25 98 MET B N 1
ATOM 2462 C CA . MET B 1 98 ? -15.711 14.883 6.012 1 93.25 98 MET B CA 1
ATOM 2463 C C . MET B 1 98 ? -14.992 13.602 5.59 1 93.25 98 MET B C 1
ATOM 2465 O O . MET B 1 98 ? -14.336 13.57 4.547 1 93.25 98 MET B O 1
ATOM 2469 N N . LEU B 1 99 ? -15.219 12.547 6.316 1 94.75 99 LEU B N 1
ATOM 2470 C CA . LEU B 1 99 ? -14.547 11.273 6.074 1 94.75 99 LEU B CA 1
ATOM 2471 C C . LEU B 1 99 ? -15.102 10.594 4.828 1 94.75 99 LEU B C 1
ATOM 2473 O O . LEU B 1 99 ? -14.352 10.047 4.023 1 94.75 99 LEU B O 1
ATOM 2477 N N . GLY B 1 100 ? -16.375 10.625 4.672 1 92 100 GLY B N 1
ATOM 2478 C CA . GLY B 1 100 ? -17 9.992 3.525 1 92 100 GLY B CA 1
ATOM 2479 C C . GLY B 1 100 ? -16.484 10.508 2.195 1 92 100 GLY B C 1
ATOM 2480 O O . GLY B 1 100 ? -16.438 9.773 1.213 1 92 100 GLY B O 1
ATOM 2481 N N . SER B 1 101 ? -16.031 11.75 2.156 1 92.12 101 SER B N 1
ATOM 2482 C CA . SER B 1 101 ? -15.578 12.391 0.927 1 92.12 101 SER B CA 1
ATOM 2483 C C . SER B 1 101 ? -14.141 11.992 0.595 1 92.12 101 SER B C 1
ATOM 2485 O O . SER B 1 101 ? -13.664 12.25 -0.513 1 92.12 101 SER B O 1
ATOM 2487 N N . LEU B 1 102 ? -13.453 11.305 1.51 1 93.88 102 LEU B N 1
ATOM 2488 C CA . LEU B 1 102 ? -12.031 10.992 1.34 1 93.88 102 LEU B CA 1
ATOM 2489 C C . LEU B 1 102 ? -11.852 9.695 0.562 1 93.88 102 LEU B C 1
ATOM 2491 O O . LEU B 1 102 ? -10.727 9.273 0.3 1 93.88 102 LEU B O 1
ATOM 2495 N N . THR B 1 103 ? -12.906 9.039 0.223 1 91.25 103 THR B N 1
ATOM 2496 C CA . THR B 1 103 ? -12.82 7.777 -0.504 1 91.25 103 THR B CA 1
ATOM 2497 C C . THR B 1 103 ? -13.883 7.707 -1.596 1 91.25 103 THR B C 1
ATOM 2499 O O . THR B 1 103 ? -14.875 8.438 -1.551 1 91.25 103 THR B O 1
ATOM 2502 N N . GLU B 1 104 ? -13.68 6.879 -2.49 1 87.12 104 GLU B N 1
ATOM 2503 C CA . GLU B 1 104 ? -14.625 6.719 -3.59 1 87.12 104 GLU B CA 1
ATOM 2504 C C . GLU B 1 104 ? -15.836 5.895 -3.158 1 87.12 104 GLU B C 1
ATOM 2506 O O . GLU B 1 104 ? -16.969 6.191 -3.551 1 87.12 104 GLU B O 1
ATOM 2511 N N . ASN B 1 105 ? -15.664 4.891 -2.316 1 89.44 105 ASN B N 1
ATOM 2512 C CA . ASN B 1 105 ? -16.75 3.975 -1.981 1 89.44 105 ASN B CA 1
ATOM 2513 C C . ASN B 1 105 ? -17.344 4.293 -0.615 1 89.44 105 ASN B C 1
ATOM 2515 O O . ASN B 1 105 ? -18.203 3.551 -0.117 1 89.44 105 ASN B O 1
ATOM 2519 N N . GLY B 1 106 ? -16.844 5.34 0.063 1 90.69 106 GLY B N 1
ATOM 2520 C CA . GLY B 1 106 ? -17.406 5.84 1.308 1 90.69 106 GLY B CA 1
ATOM 2521 C C . GLY B 1 106 ? -17 5.027 2.52 1 90.69 106 GLY B C 1
ATOM 2522 O O . GLY B 1 106 ? -17.531 5.207 3.611 1 90.69 106 GLY B O 1
ATOM 2523 N N . LYS B 1 107 ? -16.094 4.059 2.385 1 95.06 107 LYS B N 1
ATOM 2524 C CA . LYS B 1 107 ? -15.672 3.234 3.51 1 95.06 107 LYS B CA 1
ATOM 2525 C C . LYS B 1 107 ? -14.398 3.783 4.141 1 95.06 107 LYS B C 1
ATOM 2527 O O . LYS B 1 107 ? -13.312 3.658 3.57 1 95.06 107 LYS B O 1
ATOM 2532 N N . VAL B 1 108 ? -14.602 4.344 5.305 1 97.06 108 VAL B N 1
ATOM 2533 C CA . VAL B 1 108 ? -13.5 5.016 5.988 1 97.06 108 VAL B CA 1
ATOM 2534 C C . VAL B 1 108 ? -13.766 5.047 7.492 1 97.06 108 VAL B C 1
ATOM 2536 O O . VAL B 1 108 ? -14.922 5.012 7.922 1 97.06 108 VAL B O 1
ATOM 2539 N N . LEU B 1 109 ? -12.695 5.02 8.281 1 96.69 109 LEU B N 1
ATOM 2540 C CA . LEU B 1 109 ? -12.844 5.215 9.719 1 96.69 109 LEU B CA 1
ATOM 2541 C C . LEU B 1 109 ? -11.672 6.012 10.281 1 96.69 109 LEU B C 1
ATOM 2543 O O . LEU B 1 109 ? -10.602 6.074 9.664 1 96.69 109 LEU B O 1
ATOM 2547 N N . LEU B 1 110 ? -11.891 6.711 11.305 1 97.5 110 LEU B N 1
ATOM 2548 C CA . LEU B 1 110 ? -10.883 7.426 12.086 1 97.5 110 LEU B CA 1
ATOM 2549 C C . LEU B 1 110 ? -10.711 6.785 13.453 1 97.5 110 LEU B C 1
ATOM 2551 O O . LEU B 1 110 ? -11.688 6.566 14.172 1 97.5 110 LEU B O 1
ATOM 2555 N N . ALA B 1 111 ? -9.469 6.461 13.766 1 97.25 111 ALA B N 1
ATOM 2556 C CA . ALA B 1 111 ? -9.164 5.809 15.031 1 97.25 111 ALA B CA 1
ATOM 2557 C C . ALA B 1 111 ? -8.016 6.516 15.75 1 97.25 111 ALA B C 1
ATOM 2559 O O . ALA B 1 111 ? -7.238 7.246 15.133 1 97.25 111 ALA B O 1
ATOM 2560 N N . ASP B 1 112 ? -7.879 6.324 17.016 1 94.5 112 ASP B N 1
ATOM 2561 C CA . ASP B 1 112 ? -6.738 6.84 17.766 1 94.5 112 ASP B CA 1
ATOM 2562 C C . ASP B 1 112 ? -5.59 5.836 17.781 1 94.5 112 ASP B C 1
ATOM 2564 O O . ASP B 1 112 ? -5.68 4.773 17.156 1 94.5 112 ASP B O 1
ATOM 2568 N N . HIS B 1 113 ? -4.516 6.125 18.438 1 89.31 113 HIS B N 1
ATOM 2569 C CA . HIS B 1 113 ? -3.275 5.359 18.406 1 89.31 113 HIS B CA 1
ATOM 2570 C C . HIS B 1 113 ? -3.434 4.027 19.125 1 89.31 113 HIS B C 1
ATOM 2572 O O . HIS B 1 113 ? -2.619 3.117 18.953 1 89.31 113 HIS B O 1
ATOM 2578 N N . GLN B 1 114 ? -4.422 3.967 19.953 1 91.31 114 GLN B N 1
ATOM 2579 C CA . GLN B 1 114 ? -4.613 2.74 20.719 1 91.31 114 GLN B CA 1
ATOM 2580 C C . GLN B 1 114 ? -5.477 1.74 19.953 1 91.31 114 GLN B C 1
ATOM 2582 O O . GLN B 1 114 ? -5.645 0.599 20.375 1 91.31 114 GLN B O 1
ATOM 2587 N N . GLY B 1 115 ? -6.043 2.156 18.891 1 94 115 GLY B N 1
ATOM 2588 C CA . GLY B 1 115 ? -6.844 1.25 18.078 1 94 115 GLY B CA 1
ATOM 2589 C C . GLY B 1 115 ? -8.328 1.374 18.344 1 94 115 GLY B C 1
ATOM 2590 O O . GLY B 1 115 ? -9.102 0.46 18.047 1 94 115 GLY B O 1
ATOM 2591 N N . PHE B 1 116 ? -8.766 2.449 19.016 1 94.38 116 PHE B N 1
ATOM 2592 C CA . PHE B 1 116 ? -10.188 2.73 19.188 1 94.38 116 PHE B CA 1
ATOM 2593 C C . PHE B 1 116 ? -10.68 3.682 18.109 1 94.38 116 PHE B C 1
ATOM 2595 O O . PHE B 1 116 ? -10.156 4.785 17.953 1 94.38 116 PHE B O 1
ATOM 2602 N N . TYR B 1 117 ? -11.68 3.209 17.406 1 95.25 117 TYR B N 1
ATOM 2603 C CA . TYR B 1 117 ? -12.133 4.105 16.359 1 95.25 117 TYR B CA 1
ATOM 2604 C C . TYR B 1 117 ? -13.078 5.164 16.906 1 95.25 117 TYR B C 1
ATOM 2606 O O . TYR B 1 117 ? -13.875 4.883 17.812 1 95.25 117 TYR B O 1
ATOM 2614 N N . LEU B 1 118 ? -12.969 6.348 16.469 1 93.25 118 LEU B N 1
ATOM 2615 C CA . LEU B 1 118 ? -13.812 7.477 16.844 1 93.25 118 LEU B CA 1
ATOM 2616 C C . LEU B 1 118 ? -15.078 7.531 16 1 93.25 118 LEU B C 1
ATOM 2618 O O . LEU B 1 118 ? -16.188 7.605 16.531 1 93.25 118 LEU B O 1
ATOM 2622 N N . VAL B 1 119 ? -14.898 7.473 14.727 1 93.94 119 VAL B N 1
ATOM 2623 C CA . VAL B 1 119 ? -16 7.547 13.773 1 93.94 119 VAL B CA 1
ATOM 2624 C C . VAL B 1 119 ? -15.719 6.613 12.594 1 93.94 119 VAL B C 1
ATOM 2626 O O . VAL B 1 119 ? -14.562 6.355 12.258 1 93.94 119 VAL B O 1
ATOM 2629 N N . CYS B 1 120 ? -16.734 6.066 12.039 1 92.94 120 CYS B N 1
ATOM 2630 C CA . CYS B 1 120 ? -16.594 5.266 10.828 1 92.94 120 CYS B CA 1
ATOM 2631 C C . CYS B 1 120 ? -17.719 5.57 9.844 1 92.94 120 CYS B C 1
ATOM 2633 O O . CYS B 1 120 ? -18.797 6 10.242 1 92.94 120 CYS B O 1
ATOM 2635 N N . HIS B 1 121 ? -17.453 5.492 8.703 1 93.31 121 HIS B N 1
ATOM 2636 C CA . HIS B 1 121 ? -18.422 5.625 7.609 1 93.31 121 HIS B CA 1
ATOM 2637 C C . HIS B 1 121 ? -18.312 4.449 6.641 1 93.31 121 HIS B C 1
ATOM 2639 O O . HIS B 1 121 ? -17.25 4.199 6.07 1 93.31 121 HIS B O 1
ATOM 2645 N N . GLY B 1 122 ? -19.391 3.615 6.465 1 93.12 122 GLY B N 1
ATOM 2646 C CA . GLY B 1 122 ? -19.438 2.568 5.457 1 93.12 122 GLY B CA 1
ATOM 2647 C C . GLY B 1 122 ? -19.016 1.211 5.984 1 93.12 122 GLY B C 1
ATOM 2648 O O . GLY B 1 122 ? -19.281 0.184 5.359 1 93.12 122 GLY B O 1
ATOM 2649 N N . PHE B 1 123 ? -18.328 1.073 7.074 1 94.38 123 PHE B N 1
ATOM 2650 C CA . PHE B 1 123 ? -17.938 -0.202 7.668 1 94.38 123 PHE B CA 1
ATOM 2651 C C . PHE B 1 123 ? -18.938 -0.62 8.742 1 94.38 123 PHE B C 1
ATOM 2653 O O . PHE B 1 123 ? -19.5 0.227 9.445 1 94.38 123 PHE B O 1
ATOM 2660 N N . ALA B 1 124 ? -19.062 -1.925 8.836 1 94.38 124 ALA B N 1
ATOM 2661 C CA . ALA B 1 124 ? -19.781 -2.443 10 1 94.38 124 ALA B CA 1
ATOM 2662 C C . ALA B 1 124 ? -19 -2.184 11.289 1 94.38 124 ALA B C 1
ATOM 2664 O O . ALA B 1 124 ? -17.766 -2.135 11.273 1 94.38 124 ALA B O 1
ATOM 2665 N N . HIS B 1 125 ? -19.688 -2.047 12.43 1 93.44 125 HIS B N 1
ATOM 2666 C CA . HIS B 1 125 ? -19.078 -1.718 13.711 1 93.44 125 HIS B CA 1
ATOM 2667 C C . HIS B 1 125 ? -18 -2.729 14.086 1 93.44 125 HIS B C 1
ATOM 2669 O O . HIS B 1 125 ? -16.875 -2.348 14.445 1 93.44 125 HIS B O 1
ATOM 2675 N N . GLU B 1 126 ? -18.281 -3.98 13.883 1 94.06 126 GLU B N 1
ATOM 2676 C CA . GLU B 1 126 ? -17.344 -5.035 14.227 1 94.06 126 GLU B CA 1
ATOM 2677 C C . GLU B 1 126 ? -16.094 -4.965 13.352 1 94.06 126 GLU B C 1
ATOM 2679 O O . GLU B 1 126 ? -14.969 -5.129 13.844 1 94.06 126 GLU B O 1
ATOM 2684 N N . THR B 1 127 ? -16.312 -4.68 12.148 1 96.44 127 THR B N 1
ATOM 2685 C CA . THR B 1 127 ? -15.203 -4.531 11.211 1 96.44 127 THR B CA 1
ATOM 2686 C C . THR B 1 127 ? -14.367 -3.309 11.562 1 96.44 127 THR B C 1
ATOM 2688 O O . THR B 1 127 ? -13.133 -3.369 11.539 1 96.44 127 THR B O 1
ATOM 2691 N N . ALA B 1 128 ? -15.047 -2.225 11.93 1 96.44 128 ALA B N 1
ATOM 2692 C CA . ALA B 1 128 ? -14.359 -0.988 12.297 1 96.44 128 ALA B CA 1
ATOM 2693 C C . ALA B 1 128 ? -13.453 -1.201 13.5 1 96.44 128 ALA B C 1
ATOM 2695 O O . ALA B 1 128 ? -12.32 -0.713 13.523 1 96.44 128 ALA B O 1
ATOM 2696 N N . GLU B 1 129 ? -13.906 -1.92 14.461 1 97 129 GLU B N 1
ATOM 2697 C CA . GLU B 1 129 ? -13.133 -2.203 15.664 1 97 129 GLU B CA 1
ATOM 2698 C C . GLU B 1 129 ? -11.883 -3.016 15.336 1 97 129 GLU B C 1
ATOM 2700 O O . GLU B 1 129 ? -10.781 -2.689 15.797 1 97 129 GLU B O 1
ATOM 2705 N N . GLU B 1 130 ? -12.062 -4.016 14.539 1 97.12 130 GLU B N 1
ATOM 2706 C CA . GLU B 1 130 ? -10.938 -4.871 14.18 1 97.12 130 GLU B CA 1
ATOM 2707 C C . GLU B 1 130 ? -9.945 -4.141 13.281 1 97.12 130 GLU B C 1
ATOM 2709 O O . GLU B 1 130 ? -8.734 -4.32 13.414 1 97.12 130 GLU B O 1
ATOM 2714 N N . LEU B 1 131 ? -10.484 -3.35 12.383 1 97.38 131 LEU B N 1
ATOM 2715 C CA . LEU B 1 131 ? -9.641 -2.572 11.477 1 97.38 131 LEU B CA 1
ATOM 2716 C C . LEU B 1 131 ? -8.805 -1.559 12.258 1 97.38 131 LEU B C 1
ATOM 2718 O O . LEU B 1 131 ? -7.633 -1.341 11.945 1 97.38 131 LEU B O 1
ATOM 2722 N N . SER B 1 132 ? -9.422 -0.917 13.242 1 97.69 132 SER B N 1
ATOM 2723 C CA . SER B 1 132 ? -8.703 0.047 14.07 1 97.69 132 SER B CA 1
ATOM 2724 C C . SER B 1 132 ? -7.559 -0.618 14.82 1 97.69 132 SER B C 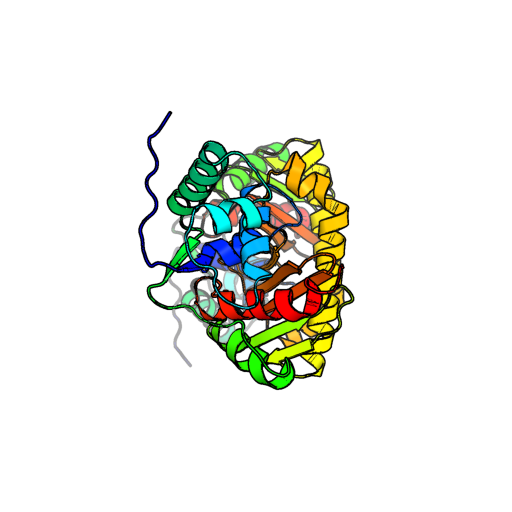1
ATOM 2726 O O . SER B 1 132 ? -6.457 -0.067 14.898 1 97.69 132 SER B O 1
ATOM 2728 N N . ALA B 1 133 ? -7.84 -1.798 15.367 1 97.5 133 ALA B N 1
ATOM 2729 C CA . ALA B 1 133 ? -6.805 -2.551 16.078 1 97.5 133 ALA B CA 1
ATOM 2730 C C . ALA B 1 133 ? -5.66 -2.922 15.133 1 97.5 133 ALA B C 1
ATOM 2732 O O . ALA B 1 133 ? -4.488 -2.807 15.5 1 97.5 133 ALA B O 1
ATOM 2733 N N . LEU B 1 134 ? -6.035 -3.357 13.961 1 97.88 134 LEU B N 1
ATOM 2734 C CA . LEU B 1 134 ? -5.031 -3.707 12.961 1 97.88 134 LEU B CA 1
ATOM 2735 C C . LEU B 1 134 ? -4.18 -2.498 12.602 1 97.88 134 LEU B C 1
ATOM 2737 O O . LEU B 1 134 ? -2.953 -2.6 12.516 1 97.88 134 LEU B O 1
ATOM 2741 N N . GLY B 1 135 ? -4.832 -1.359 12.375 1 97.75 135 GLY B N 1
ATOM 2742 C CA . GLY B 1 135 ? -4.098 -0.136 12.094 1 97.75 135 GLY B CA 1
ATOM 2743 C C . GLY B 1 135 ? -3.088 0.217 13.172 1 97.75 135 GLY B C 1
ATOM 2744 O O . GLY B 1 135 ? -1.959 0.61 12.867 1 97.75 135 GLY B O 1
ATOM 2745 N N . ALA B 1 136 ? -3.504 0.091 14.383 1 97.12 136 ALA B N 1
ATOM 2746 C CA . ALA B 1 136 ? -2.607 0.373 15.508 1 97.12 136 ALA B CA 1
ATOM 2747 C C . ALA B 1 136 ? -1.42 -0.585 15.516 1 97.12 136 ALA B C 1
ATOM 2749 O O . ALA B 1 136 ? -0.289 -0.181 15.789 1 97.12 136 ALA B O 1
ATOM 2750 N N . GLU B 1 137 ? -1.68 -1.836 15.258 1 97 137 GLU B N 1
ATOM 2751 C CA . GLU B 1 137 ? -0.623 -2.842 15.211 1 97 137 GLU B CA 1
ATOM 2752 C C . GLU B 1 137 ? 0.401 -2.523 14.125 1 97 137 GLU B C 1
ATOM 2754 O O . GLU B 1 137 ? 1.608 -2.59 14.367 1 97 137 GLU B O 1
ATOM 2759 N N . ILE B 1 138 ? -0.082 -2.141 12.992 1 97.38 138 ILE B N 1
ATOM 2760 C CA . ILE B 1 138 ? 0.781 -1.82 11.859 1 97.38 138 ILE B CA 1
ATOM 2761 C C . ILE B 1 138 ? 1.6 -0.57 12.172 1 97.38 138 ILE B C 1
ATOM 2763 O O . ILE B 1 138 ? 2.789 -0.503 11.859 1 97.38 138 ILE B O 1
ATOM 2767 N N . ALA B 1 139 ? 0.943 0.389 12.719 1 95.62 139 ALA B N 1
ATOM 2768 C CA . ALA B 1 139 ? 1.647 1.609 13.102 1 95.62 139 ALA B CA 1
ATOM 2769 C C . ALA B 1 139 ? 2.777 1.306 14.078 1 95.62 139 ALA B C 1
ATOM 2771 O O . ALA B 1 139 ? 3.852 1.909 14.008 1 95.62 139 ALA B O 1
ATOM 2772 N N . SER B 1 140 ? 2.529 0.424 15.016 1 95.31 140 SER B N 1
ATOM 2773 C CA . SER B 1 140 ? 3.549 0.031 15.984 1 95.31 140 SER B CA 1
ATOM 2774 C C . SER B 1 140 ? 4.738 -0.629 15.297 1 95.31 140 SER B C 1
ATOM 2776 O O . SER B 1 140 ? 5.891 -0.357 15.641 1 95.31 140 SER B O 1
ATOM 2778 N N . ILE B 1 141 ? 4.477 -1.466 14.375 1 96.06 141 ILE B N 1
ATOM 2779 C CA . ILE B 1 141 ? 5.539 -2.111 13.609 1 96.06 141 ILE B CA 1
ATOM 2780 C C . ILE B 1 141 ? 6.359 -1.055 12.867 1 96.06 141 ILE B C 1
ATOM 2782 O O . ILE B 1 141 ? 7.59 -1.111 12.859 1 96.06 141 ILE B O 1
ATOM 2786 N N . HIS B 1 142 ? 5.668 -0.128 12.258 1 96.31 142 HIS B N 1
ATOM 2787 C CA . HIS B 1 142 ? 6.352 0.946 11.547 1 96.31 142 HIS B CA 1
ATOM 2788 C C . HIS B 1 142 ? 7.309 1.693 12.469 1 96.31 142 HIS B C 1
ATOM 2790 O O . HIS B 1 142 ? 8.453 1.965 12.094 1 96.31 142 HIS B O 1
ATOM 2796 N N . GLU B 1 143 ? 6.785 2.016 13.625 1 94.06 143 GLU B N 1
ATOM 2797 C CA . GLU B 1 143 ? 7.605 2.754 14.586 1 94.06 143 GLU B CA 1
ATOM 2798 C C . GLU B 1 143 ? 8.852 1.961 14.969 1 94.06 143 GLU B C 1
ATOM 2800 O O . GLU B 1 143 ? 9.953 2.512 15.031 1 94.06 143 GLU B O 1
ATOM 2805 N N . ARG B 1 144 ? 8.688 0.654 15.234 1 95 144 ARG B N 1
ATOM 2806 C CA . ARG B 1 144 ? 9.797 -0.208 15.625 1 95 144 ARG B CA 1
ATOM 2807 C C . ARG B 1 144 ? 10.82 -0.327 14.492 1 95 144 ARG B C 1
ATOM 2809 O O . ARG B 1 144 ? 12.016 -0.465 14.75 1 95 144 ARG B O 1
ATOM 2816 N N . ARG B 1 145 ? 10.352 -0.203 13.227 1 95.75 145 ARG B N 1
ATOM 2817 C CA . ARG B 1 145 ? 11.219 -0.418 12.07 1 95.75 145 ARG B CA 1
ATOM 2818 C C . ARG B 1 145 ? 11.539 0.899 11.375 1 95.75 145 ARG B C 1
ATOM 2820 O O . ARG B 1 145 ? 11.93 0.909 10.211 1 95.75 145 ARG B O 1
ATOM 2827 N N . SER B 1 146 ? 11.297 1.972 12.031 1 92.69 146 SER B N 1
ATOM 2828 C CA . SER B 1 146 ? 11.469 3.289 11.43 1 92.69 146 SER B CA 1
ATOM 2829 C C . SER B 1 146 ? 12.906 3.502 10.977 1 92.69 146 SER B C 1
ATOM 2831 O O . SER B 1 146 ? 13.156 4.18 9.969 1 92.69 146 SER B O 1
ATOM 2833 N N . GLY B 1 147 ? 13.875 2.977 11.727 1 92 147 GLY B N 1
ATOM 2834 C CA . GLY B 1 147 ? 15.266 3.07 11.305 1 92 147 GLY B CA 1
ATOM 2835 C C . GLY B 1 147 ? 15.516 2.482 9.93 1 92 147 GLY B C 1
ATOM 2836 O O . GLY B 1 147 ? 16.156 3.111 9.086 1 92 147 GLY B O 1
ATOM 2837 N N . LEU B 1 148 ? 15.008 1.351 9.695 1 94.62 148 LEU B N 1
ATOM 2838 C CA . LEU B 1 148 ? 15.117 0.692 8.398 1 94.62 148 LEU B CA 1
ATOM 2839 C C . LEU B 1 148 ? 14.375 1.476 7.324 1 94.62 148 LEU B C 1
ATOM 2841 O O . LEU B 1 148 ? 14.938 1.791 6.277 1 94.62 148 LEU B O 1
ATOM 2845 N N . LEU B 1 149 ? 13.164 1.862 7.582 1 95.19 149 LEU B N 1
ATOM 2846 C CA . LEU B 1 149 ? 12.258 2.418 6.578 1 95.19 149 LEU B CA 1
ATOM 2847 C C . LEU B 1 149 ? 12.656 3.85 6.227 1 95.19 149 LEU B C 1
ATOM 2849 O O . LEU B 1 149 ? 12.625 4.234 5.059 1 95.19 149 LEU B O 1
ATOM 2853 N N . PHE B 1 150 ? 13.055 4.57 7.207 1 90.88 150 PHE B N 1
ATOM 2854 C CA . PHE B 1 150 ? 13.406 5.969 6.973 1 90.88 150 PHE B CA 1
ATOM 2855 C C . PHE B 1 150 ? 14.891 6.102 6.641 1 90.88 150 PHE B C 1
ATOM 2857 O O . PHE B 1 150 ? 15.25 6.672 5.609 1 90.88 150 PHE B O 1
ATOM 2864 N N . ASN B 1 151 ? 15.695 5.559 7.445 1 90.12 151 ASN B N 1
ATOM 2865 C CA . ASN B 1 151 ? 17.125 5.801 7.301 1 90.12 151 ASN B CA 1
ATOM 2866 C C . ASN B 1 151 ? 17.719 4.984 6.156 1 90.12 151 ASN B C 1
ATOM 2868 O O . ASN B 1 151 ? 18.469 5.512 5.336 1 90.12 151 ASN B O 1
ATOM 2872 N N . ASN B 1 152 ? 17.391 3.762 6.113 1 91.31 152 ASN B N 1
ATOM 2873 C CA . ASN B 1 152 ? 18.016 2.889 5.129 1 91.31 152 ASN B CA 1
ATOM 2874 C C . ASN B 1 152 ? 17.312 2.959 3.781 1 91.31 152 ASN B C 1
ATOM 2876 O O . ASN B 1 152 ? 17.953 2.979 2.734 1 91.31 152 ASN B O 1
ATOM 2880 N N . MET B 1 153 ? 16.031 3.049 3.809 1 92.94 153 MET B N 1
ATOM 2881 C CA . MET B 1 153 ? 15.258 2.977 2.568 1 92.94 153 MET B CA 1
ATOM 2882 C C . MET B 1 153 ? 14.914 4.371 2.059 1 92.94 153 MET B C 1
ATOM 2884 O O . MET B 1 153 ? 14.516 4.535 0.905 1 92.94 153 MET B O 1
ATOM 2888 N N . GLY B 1 154 ? 14.977 5.363 2.918 1 90.62 154 GLY B N 1
ATOM 2889 C CA . GLY B 1 154 ? 14.695 6.734 2.533 1 90.62 154 GLY B CA 1
ATOM 2890 C C . GLY B 1 154 ? 13.219 7 2.297 1 90.62 154 GLY B C 1
ATOM 2891 O O . GLY B 1 154 ? 12.859 7.848 1.476 1 90.62 154 GLY B O 1
ATOM 2892 N N . LEU B 1 155 ? 12.375 6.223 2.934 1 92.31 155 LEU B N 1
ATOM 2893 C CA . LEU B 1 155 ? 10.938 6.41 2.754 1 92.31 155 LEU B CA 1
ATOM 2894 C C . LEU B 1 155 ? 10.43 7.562 3.611 1 92.31 155 LEU B C 1
ATOM 2896 O O . LEU B 1 155 ? 10.867 7.734 4.75 1 92.31 155 LEU B O 1
ATOM 2900 N N . ASN B 1 156 ? 9.508 8.312 3.08 1 89.38 156 ASN B N 1
ATOM 2901 C CA . ASN B 1 156 ? 8.961 9.461 3.795 1 89.38 156 ASN B CA 1
ATOM 2902 C C . ASN B 1 156 ? 7.492 9.242 4.16 1 89.38 156 ASN B C 1
ATOM 2904 O O . ASN B 1 156 ? 6.773 10.203 4.465 1 89.38 156 ASN B O 1
ATOM 2908 N N . SER B 1 157 ? 7.082 8.031 4.109 1 94.75 157 SER B N 1
ATOM 2909 C CA . SER B 1 157 ? 5.688 7.73 4.41 1 94.75 157 SER B CA 1
ATOM 2910 C C . SER B 1 157 ? 5.57 6.82 5.629 1 94.75 157 SER B C 1
ATOM 2912 O O . SER B 1 157 ? 6.402 5.934 5.832 1 94.75 157 SER B O 1
ATOM 2914 N N . HIS B 1 158 ? 4.484 7.066 6.387 1 95.94 158 HIS B N 1
ATOM 2915 C CA . HIS B 1 158 ? 4.16 6.234 7.539 1 95.94 158 HIS B CA 1
ATOM 2916 C C . HIS B 1 158 ? 2.955 5.348 7.258 1 95.94 158 HIS B C 1
ATOM 2918 O O . HIS B 1 158 ? 2.531 4.574 8.125 1 95.94 158 HIS B O 1
ATOM 2924 N N . ALA B 1 159 ? 2.43 5.438 6.09 1 97.88 159 ALA B N 1
ATOM 2925 C CA . ALA B 1 159 ? 1.182 4.758 5.754 1 97.88 159 ALA B CA 1
ATOM 2926 C C . ALA B 1 159 ? 1.451 3.369 5.18 1 97.88 159 ALA B C 1
ATOM 2928 O O . ALA B 1 159 ? 2.436 3.166 4.469 1 97.88 159 ALA B O 1
ATOM 2929 N N . TRP B 1 160 ? 0.617 2.463 5.512 1 98.5 160 TRP B N 1
ATOM 2930 C CA . TRP B 1 160 ? 0.664 1.087 5.027 1 98.5 160 TRP B CA 1
ATOM 2931 C C . TRP B 1 160 ? -0.665 0.688 4.395 1 98.5 160 TRP B C 1
ATOM 2933 O O . TRP B 1 160 ? -1.721 1.2 4.777 1 98.5 160 TRP B O 1
ATOM 2943 N N . ALA B 1 161 ? -0.625 -0.275 3.473 1 98.38 161 ALA B N 1
ATOM 2944 C CA . ALA B 1 161 ? -1.864 -0.741 2.855 1 98.38 161 ALA B CA 1
ATOM 2945 C C . ALA B 1 161 ? -1.728 -2.182 2.371 1 98.38 161 ALA B C 1
ATOM 2947 O O . ALA B 1 161 ? -0.626 -2.633 2.051 1 98.38 161 ALA B O 1
ATOM 2948 N N . VAL B 1 162 ? -2.842 -2.881 2.438 1 98.19 162 VAL B N 1
ATOM 2949 C CA . VAL B 1 162 ? -2.963 -4.059 1.584 1 98.19 162 VAL B CA 1
ATOM 2950 C C . VAL B 1 162 ? -3.047 -3.631 0.121 1 98.19 162 VAL B C 1
ATOM 2952 O O . VAL B 1 162 ? -3.855 -2.77 -0.234 1 98.19 162 VAL B O 1
ATOM 2955 N N . VAL B 1 163 ? -2.191 -4.246 -0.708 1 97.69 163 VAL B N 1
ATOM 2956 C CA . VAL B 1 163 ? -2.086 -3.723 -2.066 1 97.69 163 VAL B CA 1
ATOM 2957 C C . VAL B 1 163 ? -2.346 -4.84 -3.072 1 97.69 163 VAL B C 1
ATOM 2959 O O . VAL B 1 163 ? -2.232 -6.023 -2.738 1 97.69 163 VAL B O 1
ATOM 2962 N N . ASP B 1 164 ? -2.748 -4.438 -4.285 1 96.31 164 ASP B N 1
ATOM 2963 C CA . ASP B 1 164 ? -2.932 -5.398 -5.367 1 96.31 164 ASP B CA 1
ATOM 2964 C C . ASP B 1 164 ? -1.616 -5.66 -6.098 1 96.31 164 ASP B C 1
ATOM 2966 O O . ASP B 1 164 ? -0.551 -5.246 -5.637 1 96.31 164 ASP B O 1
ATOM 2970 N N . ALA B 1 165 ? -1.68 -6.371 -7.227 1 95.69 165 ALA B N 1
ATOM 2971 C CA . ALA B 1 165 ? -0.502 -6.805 -7.977 1 95.69 165 ALA B CA 1
ATOM 2972 C C . ALA B 1 165 ? 0.263 -5.609 -8.531 1 95.69 165 ALA B C 1
ATOM 2974 O O . ALA B 1 165 ? 1.447 -5.719 -8.859 1 95.69 165 ALA B O 1
ATOM 2975 N N . ALA B 1 166 ? -0.451 -4.465 -8.695 1 95 166 ALA B N 1
ATOM 2976 C CA . ALA B 1 166 ? 0.172 -3.275 -9.266 1 95 166 ALA B CA 1
ATOM 2977 C C . ALA B 1 166 ? 0.653 -2.324 -8.172 1 95 166 ALA B C 1
ATOM 2979 O O . ALA B 1 166 ? 1.188 -1.253 -8.469 1 95 166 ALA B O 1
ATOM 2980 N N . GLY B 1 167 ? 0.421 -2.668 -6.914 1 96.38 167 GLY B N 1
ATOM 2981 C CA . GLY B 1 167 ? 0.902 -1.848 -5.812 1 96.38 167 GLY B CA 1
ATOM 2982 C C . GLY B 1 167 ? -0.085 -0.774 -5.395 1 96.38 167 GLY B C 1
ATOM 2983 O O . GLY B 1 167 ? 0.268 0.146 -4.652 1 96.38 167 GLY B O 1
ATOM 2984 N N . ASN B 1 168 ? -1.307 -0.887 -5.871 1 96.25 168 ASN B N 1
ATOM 2985 C CA . ASN B 1 168 ? -2.338 0.071 -5.484 1 96.25 168 ASN B CA 1
ATOM 2986 C C . ASN B 1 168 ? -3.061 -0.366 -4.211 1 96.25 168 ASN B C 1
ATOM 2988 O O . ASN B 1 168 ? -3.354 -1.55 -4.035 1 96.25 168 ASN B O 1
ATOM 2992 N N . SER B 1 169 ? -3.375 0.559 -3.418 1 97.06 169 SER B N 1
ATOM 2993 C CA . SER B 1 169 ? -4.02 0.296 -2.135 1 97.06 169 SER B CA 1
ATOM 2994 C C . SER B 1 169 ? -5.418 -0.281 -2.326 1 97.06 169 SER B C 1
ATOM 2996 O O . SER B 1 169 ? -6.191 0.213 -3.15 1 97.06 169 SER B O 1
ATOM 2998 N N . GLN B 1 170 ? -5.695 -1.32 -1.584 1 96.75 170 GLN B N 1
ATOM 2999 C CA . GLN B 1 170 ? -7.051 -1.851 -1.463 1 96.75 170 GLN B CA 1
ATOM 3000 C C . GLN B 1 170 ? -7.691 -1.425 -0.145 1 96.75 170 GLN B C 1
ATOM 3002 O O . GLN B 1 170 ? -8.875 -1.082 -0.107 1 96.75 170 GLN B O 1
ATOM 3007 N N . VAL B 1 171 ? -6.98 -1.457 0.872 1 97.44 171 VAL B N 1
ATOM 3008 C CA . VAL B 1 171 ? -7.289 -0.9 2.186 1 97.44 171 VAL B CA 1
ATOM 3009 C C . VAL B 1 171 ? -6.008 -0.378 2.838 1 97.44 171 VAL B C 1
ATOM 3011 O O . VAL B 1 171 ? -5 -1.084 2.893 1 97.44 171 VAL B O 1
ATOM 3014 N N . GLY B 1 172 ? -6.031 0.831 3.238 1 97.69 172 GLY B N 1
ATOM 3015 C CA . GLY B 1 172 ? -4.816 1.435 3.758 1 97.69 172 GLY B CA 1
ATOM 3016 C C . GLY B 1 172 ? -5.023 2.162 5.07 1 97.69 172 GLY B C 1
ATOM 3017 O O . GLY B 1 172 ? -6.164 2.404 5.48 1 97.69 172 GLY B O 1
ATOM 3018 N N . PHE B 1 173 ? -3.98 2.416 5.762 1 98.31 173 PHE B N 1
ATOM 3019 C CA . PHE B 1 173 ? -3.918 3.059 7.07 1 98.31 173 PHE B CA 1
ATOM 3020 C C . PHE B 1 173 ? -2.949 4.234 7.047 1 98.31 173 PHE B C 1
ATOM 3022 O O . PHE B 1 173 ? -1.736 4.043 6.934 1 98.31 173 PHE B O 1
ATOM 3029 N N . TRP B 1 174 ? -3.447 5.383 7.137 1 98.06 174 TRP B N 1
ATOM 3030 C CA . TRP B 1 174 ? -2.629 6.59 7.137 1 98.06 174 TRP B CA 1
ATOM 3031 C C . TRP B 1 174 ? -2.627 7.246 8.516 1 98.06 174 TRP B C 1
ATOM 3033 O O . TRP B 1 174 ? -3.674 7.676 9.008 1 98.06 174 TRP B O 1
ATOM 3043 N N . PRO B 1 175 ? -1.527 7.367 9.109 1 97.56 175 PRO B N 1
ATOM 3044 C CA . PRO B 1 175 ? -1.47 8.102 10.375 1 97.56 175 PRO B CA 1
ATOM 3045 C C . PRO B 1 175 ? -1.594 9.609 10.188 1 97.56 175 PRO B C 1
ATOM 3047 O O . PRO B 1 175 ? -1.108 10.156 9.195 1 97.56 175 PRO B O 1
ATOM 3050 N N . LEU B 1 176 ? -2.229 10.195 11.07 1 97.44 176 LEU B N 1
ATOM 3051 C CA . LEU B 1 176 ? -2.311 11.648 11.195 1 97.44 176 LEU B CA 1
ATOM 3052 C C . LEU B 1 176 ? -1.744 12.109 12.539 1 97.44 176 LEU B C 1
ATOM 3054 O O . LEU B 1 176 ? -2.289 11.781 13.594 1 97.44 176 LEU B O 1
ATOM 3058 N N . PHE B 1 177 ? -0.708 12.836 12.484 1 96.94 177 PHE B N 1
ATOM 3059 C CA . PHE B 1 177 ? -0.075 13.312 13.711 1 96.94 177 PHE B CA 1
ATOM 3060 C C . PHE B 1 177 ? -0.603 14.688 14.094 1 96.94 177 PHE B C 1
ATOM 3062 O O . PHE B 1 177 ? -0.277 15.688 13.445 1 96.94 177 PHE B O 1
ATOM 3069 N N . ILE B 1 178 ? -1.34 14.734 15.125 1 95.94 178 ILE B N 1
ATOM 3070 C CA . ILE B 1 178 ? -1.976 15.945 15.633 1 95.94 178 ILE B CA 1
ATOM 3071 C C . ILE B 1 178 ? -1.446 16.266 17.031 1 95.94 178 ILE B C 1
ATOM 3073 O O . ILE B 1 178 ? -1.884 15.664 18.016 1 95.94 178 ILE B O 1
ATOM 3077 N N . GLY B 1 179 ? -0.561 17.25 17.031 1 89.19 179 GLY B N 1
ATOM 3078 C CA . GLY B 1 179 ? 0.09 17.453 18.312 1 89.19 179 GLY B CA 1
ATOM 3079 C C . GLY B 1 179 ? 0.81 16.219 18.828 1 89.19 179 GLY B C 1
ATOM 3080 O O . GLY B 1 179 ? 1.643 15.648 18.125 1 89.19 179 GLY B O 1
ATOM 3081 N N . GLU B 1 180 ? 0.399 15.773 20.062 1 88 180 GLU B N 1
ATOM 3082 C CA . GLU B 1 180 ? 1.024 14.602 20.672 1 88 180 GLU B CA 1
ATOM 3083 C C . GLU B 1 180 ? 0.218 13.336 20.375 1 88 180 GLU B C 1
ATOM 3085 O O . GLU B 1 180 ? 0.62 12.234 20.766 1 88 180 GLU B O 1
ATOM 3090 N N . THR B 1 181 ? -0.832 13.555 19.703 1 92.12 181 THR B N 1
ATOM 3091 C CA . THR B 1 181 ? -1.723 12.43 19.438 1 92.12 181 THR B CA 1
ATOM 3092 C C . THR B 1 181 ? -1.551 11.922 18 1 92.12 181 THR B C 1
ATOM 3094 O O . THR B 1 181 ? -1.397 12.719 17.078 1 92.12 181 THR B O 1
ATOM 3097 N N . ARG B 1 182 ? -1.555 10.688 17.891 1 94.94 182 ARG B N 1
ATOM 3098 C CA . ARG B 1 182 ? -1.539 10.055 16.578 1 94.94 182 ARG B CA 1
ATOM 3099 C C . ARG B 1 182 ? -2.883 9.398 16.266 1 94.94 182 ARG B C 1
ATOM 3101 O O . ARG B 1 182 ? -3.381 8.594 17.062 1 94.94 182 ARG B O 1
ATOM 3108 N N . PHE B 1 183 ? -3.475 9.789 15.219 1 97.31 183 PHE B N 1
ATOM 3109 C CA . PHE B 1 183 ? -4.684 9.141 14.719 1 97.31 183 PHE B CA 1
ATOM 3110 C C . PHE B 1 183 ? -4.367 8.266 13.508 1 97.31 183 PHE B C 1
ATOM 3112 O O . PHE B 1 183 ? -3.27 8.336 12.953 1 97.31 183 PHE B O 1
ATOM 3119 N N . ILE B 1 184 ? -5.305 7.422 13.195 1 97.75 184 ILE B N 1
ATOM 3120 C CA . ILE B 1 184 ? -5.195 6.609 11.984 1 97.75 184 ILE B CA 1
ATOM 3121 C C . ILE B 1 184 ? -6.484 6.719 11.172 1 97.75 184 ILE B C 1
ATOM 3123 O O . ILE B 1 184 ? -7.582 6.547 11.711 1 97.75 184 ILE B O 1
ATOM 3127 N N . VAL B 1 185 ? -6.359 7.09 9.969 1 97.62 185 VAL B N 1
ATOM 3128 C CA . VAL B 1 185 ? -7.477 6.992 9.031 1 97.62 185 VAL B CA 1
ATOM 3129 C C . VAL B 1 185 ? -7.352 5.715 8.211 1 97.62 185 VAL B C 1
ATOM 3131 O O . VAL B 1 185 ? -6.363 5.52 7.5 1 97.62 185 VAL B O 1
ATOM 3134 N N . ALA B 1 186 ? -8.25 4.828 8.336 1 97.62 186 ALA B N 1
ATOM 3135 C CA . ALA B 1 186 ? -8.312 3.619 7.52 1 97.62 186 ALA B CA 1
ATOM 3136 C C . ALA B 1 186 ? -9.273 3.799 6.344 1 97.62 186 ALA B C 1
ATOM 3138 O O . ALA B 1 186 ? -10.43 4.172 6.535 1 97.62 186 ALA B O 1
ATOM 3139 N N . ILE B 1 187 ? -8.828 3.527 5.195 1 97.19 187 ILE B N 1
ATOM 3140 C CA . ILE B 1 187 ? -9.586 3.822 3.988 1 97.19 187 ILE B CA 1
ATOM 3141 C C . ILE B 1 187 ? -9.633 2.588 3.09 1 97.19 187 ILE B C 1
ATOM 3143 O O . ILE B 1 187 ? -8.602 1.956 2.842 1 97.19 187 ILE B O 1
ATOM 3147 N N . SER B 1 188 ? -10.828 2.236 2.641 1 95.88 188 SER B N 1
ATOM 3148 C CA . SER B 1 188 ? -10.961 1.245 1.579 1 95.88 188 SER B CA 1
ATOM 3149 C C . SER B 1 188 ? -10.758 1.877 0.205 1 95.88 188 SER B C 1
ATOM 3151 O O . SER B 1 188 ? -11.438 2.848 -0.14 1 95.88 188 SER B O 1
ATOM 3153 N N . GLY B 1 189 ? -9.82 1.348 -0.516 1 94.25 189 GLY B N 1
ATOM 3154 C CA . GLY B 1 189 ? -9.516 1.896 -1.829 1 94.25 189 GLY B CA 1
ATOM 3155 C C . GLY B 1 189 ? -8.5 3.021 -1.789 1 94.25 189 GLY B C 1
ATOM 3156 O O . GLY B 1 189 ? -7.629 3.043 -0.921 1 94.25 189 GLY B O 1
ATOM 3157 N N . MET B 1 190 ? -8.547 3.871 -2.709 1 93.44 190 MET B N 1
ATOM 3158 C CA . MET B 1 190 ? -7.59 4.965 -2.832 1 93.44 190 MET B CA 1
ATOM 3159 C C . MET B 1 190 ? -8.047 6.184 -2.035 1 93.44 190 MET B C 1
ATOM 3161 O O . MET B 1 190 ? -9.211 6.578 -2.109 1 93.44 190 MET B O 1
ATOM 3165 N N . PRO B 1 191 ? -7.16 6.746 -1.336 1 95.62 191 PRO B N 1
ATOM 3166 C CA . PRO B 1 191 ? -7.531 7.93 -0.556 1 95.62 191 PRO B CA 1
ATOM 3167 C C . PRO B 1 191 ? -7.668 9.188 -1.416 1 95.62 191 PRO B C 1
ATOM 3169 O O . PRO B 1 191 ? -6.969 9.328 -2.424 1 95.62 191 PRO B O 1
ATOM 3172 N N . HIS B 1 192 ? -8.531 10.062 -1.02 1 96.06 192 HIS B N 1
ATOM 3173 C CA . HIS B 1 192 ? -8.695 11.367 -1.652 1 96.06 192 HIS B CA 1
ATOM 3174 C C . HIS B 1 192 ? -8.289 12.492 -0.708 1 96.06 192 HIS B C 1
ATOM 3176 O O . HIS B 1 192 ? -9.109 13.336 -0.344 1 96.06 192 HIS B O 1
ATOM 3182 N N . PHE B 1 193 ? -7.02 12.562 -0.459 1 96.75 193 PHE B N 1
ATOM 3183 C CA . PHE B 1 193 ? -6.52 13.57 0.472 1 96.75 193 PHE B CA 1
ATOM 3184 C C . PHE B 1 193 ? -6.383 14.922 -0.213 1 96.75 193 PHE B C 1
ATOM 3186 O O . PHE B 1 193 ? -6.004 15.914 0.421 1 96.75 193 PHE B O 1
ATOM 3193 N N . ASN B 1 194 ? -6.746 14.992 -1.472 1 95.19 194 ASN B N 1
ATOM 3194 C CA . ASN B 1 194 ? -6.625 16.234 -2.232 1 95.19 194 ASN B CA 1
ATOM 3195 C C . ASN B 1 194 ? -7.93 17.016 -2.234 1 95.19 194 ASN B C 1
ATOM 3197 O O . ASN B 1 194 ? -8.086 17.969 -3.002 1 95.19 194 ASN B O 1
ATOM 3201 N N . ARG B 1 195 ? -8.805 16.672 -1.342 1 94.69 195 ARG B N 1
ATOM 3202 C CA . ARG B 1 195 ? -10.109 17.328 -1.249 1 94.69 195 ARG B CA 1
ATOM 3203 C C . ARG B 1 195 ? -10.117 18.359 -0.131 1 94.69 195 ARG B C 1
ATOM 3205 O O . ARG B 1 195 ? -9.406 18.219 0.863 1 94.69 195 ARG B O 1
ATOM 3212 N N . PRO B 1 196 ? -11.031 19.375 -0.289 1 95.44 196 PRO B N 1
ATOM 3213 C CA . PRO B 1 196 ? -11.148 20.391 0.758 1 95.44 196 PRO B CA 1
ATOM 3214 C C . PRO B 1 196 ? -11.609 19.812 2.094 1 95.44 196 PRO B C 1
ATOM 3216 O O . PRO B 1 196 ? -11.258 20.328 3.152 1 95.44 196 PRO B O 1
ATOM 3219 N N . GLU B 1 197 ? -12.367 18.719 1.979 1 95.69 197 GLU B N 1
ATOM 3220 C CA . GLU B 1 197 ? -12.875 18.094 3.197 1 95.69 197 GLU B CA 1
ATOM 3221 C C . GLU B 1 197 ? -11.734 17.562 4.062 1 95.69 197 GLU B C 1
ATOM 3223 O O . GLU B 1 197 ? -11.852 17.5 5.285 1 95.69 197 GLU B O 1
ATOM 3228 N N . PHE B 1 198 ? -10.656 17.266 3.422 1 97.62 198 PHE B N 1
ATOM 3229 C CA . PHE B 1 198 ? -9.5 16.828 4.195 1 97.62 198 PHE B CA 1
ATOM 3230 C C . PHE B 1 198 ? -8.93 17.969 5.027 1 97.62 198 PHE B C 1
ATOM 3232 O O . PHE B 1 198 ? -8.492 17.75 6.16 1 97.62 198 PHE B O 1
ATOM 3239 N N . VAL B 1 199 ? -8.891 19.156 4.488 1 98.06 199 VAL B N 1
ATOM 3240 C CA . VAL B 1 199 ? -8.438 20.328 5.227 1 98.06 199 VAL B CA 1
ATOM 3241 C C . VAL B 1 199 ? -9.328 20.547 6.449 1 98.06 199 VAL B C 1
ATOM 3243 O O . VAL B 1 199 ? -8.836 20.797 7.551 1 98.06 199 VAL B O 1
ATOM 3246 N N . GLU B 1 200 ? -10.594 20.391 6.223 1 97.25 200 GLU B N 1
ATOM 3247 C CA . GLU B 1 200 ? -11.555 20.578 7.305 1 97.25 200 GLU B CA 1
ATOM 3248 C C . GLU B 1 200 ? -11.352 19.531 8.398 1 97.25 200 GLU B C 1
ATOM 3250 O O . GLU B 1 200 ? -11.445 19.844 9.594 1 97.25 200 GLU B O 1
ATOM 3255 N N . LEU B 1 201 ? -11.125 18.344 7.992 1 96.94 201 LEU B N 1
ATOM 3256 C CA . LEU B 1 201 ? -10.883 17.266 8.945 1 96.94 201 LEU B CA 1
ATOM 3257 C C . LEU B 1 201 ? -9.672 17.578 9.82 1 96.94 201 LEU B C 1
ATOM 3259 O O . LEU B 1 201 ? -9.766 17.516 11.055 1 96.94 201 LEU B O 1
ATOM 3263 N N . VAL B 1 202 ? -8.57 17.891 9.203 1 97.69 202 VAL B N 1
ATOM 3264 C CA . VAL B 1 202 ? -7.336 18.188 9.922 1 97.69 202 VAL B CA 1
ATOM 3265 C C . VAL B 1 202 ? -7.555 19.359 10.867 1 97.69 202 VAL B C 1
ATOM 3267 O O . VAL B 1 202 ? -7.133 19.328 12.023 1 97.69 202 VAL B O 1
ATOM 3270 N N . TRP B 1 203 ? -8.266 20.375 10.328 1 97.62 203 TRP B N 1
ATOM 3271 C CA . TRP B 1 203 ? -8.547 21.578 11.125 1 97.62 203 TRP B CA 1
ATOM 3272 C C . TRP B 1 203 ? -9.375 21.219 12.359 1 97.62 203 TRP B C 1
ATOM 3274 O O . TRP B 1 203 ? -9.07 21.656 13.469 1 97.62 203 TRP B O 1
ATOM 3284 N N . ALA B 1 204 ? -10.367 20.406 12.172 1 96.25 204 ALA B N 1
ATOM 3285 C CA . ALA B 1 204 ? -11.219 19.969 13.273 1 96.25 204 ALA B CA 1
ATOM 3286 C C . ALA B 1 204 ? -10.406 19.219 14.328 1 96.25 204 ALA B C 1
ATOM 3288 O O . ALA B 1 204 ? -10.586 19.438 15.531 1 96.25 204 ALA B O 1
ATOM 3289 N N . LEU B 1 205 ? -9.531 18.344 13.922 1 96.12 205 LEU B N 1
ATOM 3290 C CA . LEU B 1 205 ? -8.719 17.547 14.844 1 96.12 205 LEU B CA 1
ATOM 3291 C C . LEU B 1 205 ? -7.762 18.453 15.625 1 96.12 205 LEU B C 1
ATOM 3293 O O . LEU B 1 205 ? -7.59 18.266 16.828 1 96.12 205 LEU B O 1
ATOM 3297 N N . PHE B 1 206 ? -7.164 19.406 14.953 1 96.12 206 PHE B N 1
ATOM 3298 C CA . PHE B 1 206 ? -6.273 20.328 15.648 1 96.12 206 PHE B CA 1
ATOM 3299 C C . PHE B 1 206 ? -7.039 21.141 16.672 1 96.12 206 PHE B C 1
ATOM 3301 O O . PHE B 1 206 ? -6.543 21.406 17.781 1 96.12 206 PHE B O 1
ATOM 3308 N N . SER B 1 207 ? -8.172 21.594 16.266 1 93.25 207 SER B N 1
ATOM 3309 C CA . SER B 1 207 ? -8.984 22.406 17.156 1 93.25 207 SER B CA 1
ATOM 3310 C C . SER B 1 207 ? -9.32 21.672 18.438 1 93.25 207 SER B C 1
ATOM 3312 O O . SER B 1 207 ? -9.391 22.281 19.516 1 93.25 207 SER B O 1
ATOM 3314 N N . ARG B 1 208 ? -9.508 20.438 18.328 1 90.94 208 ARG B N 1
ATOM 3315 C CA . ARG B 1 208 ? -9.938 19.656 19.484 1 90.94 208 ARG B CA 1
ATOM 3316 C C . ARG B 1 208 ? -8.734 19.141 20.266 1 90.94 208 ARG B C 1
ATOM 3318 O O . ARG B 1 208 ? -8.781 19.047 21.5 1 90.94 208 ARG B O 1
ATOM 3325 N N . TYR B 1 209 ? -7.664 18.781 19.641 1 89.19 209 TYR B N 1
ATOM 3326 C CA . TYR B 1 209 ? -6.621 18 20.312 1 89.19 209 TYR B CA 1
ATOM 3327 C C . TYR B 1 209 ? -5.328 18.797 20.406 1 89.19 209 TYR B C 1
ATOM 3329 O O . TYR B 1 209 ? -4.387 18.391 21.078 1 89.19 209 TYR B O 1
ATOM 3337 N N . ALA B 1 210 ? -5.094 19.781 19.672 1 75.19 210 ALA B N 1
ATOM 3338 C CA . ALA B 1 210 ? -3.84 20.531 19.734 1 75.19 210 ALA B CA 1
ATOM 3339 C C . ALA B 1 210 ? -3.982 21.75 20.641 1 75.19 210 ALA B C 1
ATOM 3341 O O . ALA B 1 210 ? -2.984 22.312 21.109 1 75.19 210 ALA B O 1
ATOM 3342 N N . ALA B 1 211 ? -5.188 22.406 20.766 1 60.53 211 ALA B N 1
ATOM 3343 C CA . ALA B 1 211 ? -5.367 23.594 21.609 1 60.53 211 ALA B CA 1
ATOM 3344 C C . ALA B 1 211 ? -4.965 23.312 23.062 1 60.53 211 ALA B C 1
ATOM 3346 O O . ALA B 1 211 ? -4.512 24.203 23.766 1 60.53 211 ALA B O 1
ATOM 3347 N N . ASN B 1 212 ? -5.207 22.062 23.594 1 49.66 212 ASN B N 1
ATOM 3348 C CA . ASN B 1 212 ?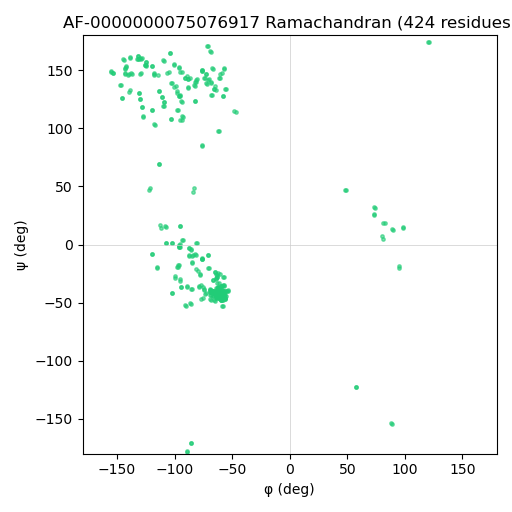 -5.113 21.922 25.031 1 49.66 212 ASN B CA 1
ATOM 3349 C C . ASN B 1 212 ? -3.668 22.016 25.516 1 49.66 212 ASN B C 1
ATOM 3351 O O . ASN B 1 212 ? -3.371 21.719 26.672 1 49.66 212 ASN B O 1
ATOM 3355 N N . ARG B 1 213 ? -2.633 22.031 24.812 1 45.12 213 ARG B N 1
ATOM 3356 C CA . ARG B 1 213 ? -1.353 22.172 25.5 1 45.12 213 ARG B CA 1
ATOM 3357 C C . ARG B 1 213 ? -1.06 23.641 25.797 1 45.12 213 ARG B C 1
ATOM 3359 O O . ARG B 1 213 ? -0.525 24.359 24.953 1 45.12 213 ARG B O 1
ATOM 3366 N N . LYS B 1 214 ? -1.962 24.516 26.375 1 36.47 214 LYS B N 1
ATOM 3367 C CA . LYS B 1 214 ? -1.447 25.547 27.266 1 36.47 214 LYS B CA 1
ATOM 3368 C C . LYS B 1 214 ? -0.868 24.922 28.531 1 36.47 214 LYS B C 1
ATOM 3370 O O . LYS B 1 214 ? -1.438 23.984 29.094 1 36.47 214 LYS B O 1
#

Nearest PDB structures (foldseek):
  3kye-assembly2_C  TM=5.752E-01  e=1.175E-04  Streptomyces avermitilis MA-4680 = NBRC 14893
  5x6u-assembly1_B  TM=6.152E-01  e=1.685E-03  Homo sapiens
  7f8f-assembly1_A-2  TM=6.461E-01  e=4.507E-03  Candidatus Odinarchaeum yellowstonii
  7q3d-assembly1_C  TM=4.804E-01  e=2.446E-01  Homo sapiens
  2v2f-assembly1_F  TM=4.344E-01  e=7.025E+00  Streptococcus pneumoniae

Radius of gyration: 26.21 Å; Cα contacts (8 Å, |Δi|>4): 844; chains: 2; bounding box: 45×81×60 Å

Secondary structure (DSSP, 8-state):
-----PPTT-EEEE-HHHHHHHHS-S---HHHHHHHHHHT-SBPPB-SHHHHHHHTT-S-HHHHHHHHHHHHHTT-EEEESS--BPP-S-HHHHHHHHHHTTSSS--EEEEETTS-EEEEESS-HHHHHHHHHHHHHHHHHHHHTHIIIIIIT-----EEEEE-TTSBEEEEEEEEEETTEEEEEEEESS--TTSHHHHHHHHHHHHHHTTT--/-----PPTT-EEEE-HHHHHHHHS-S---HHHHHHHHHHT-SBPPB-SHHHHHHHTT-S-HHHHHHHHHHHHHTT-EEEESS--BPP-S-HHHHHHHHHHTTSSS--EEEEETTS-EEEEESS-HHHHHHHHHHHHHHHHHHHHTHIIIIIIT-----EEEEE-TTSBEEEEEEEEEETTEEEEEEEESS--TTSHHHHHHHHHHHHHHTTT--

pLDDT: mean 93.46, std 8.45, range [36.47, 98.69]

Organism: Methylotuvimicrobium buryatense (NCBI:txid95641)

Solvent-accessible surface area (backbone atoms only — not comparable to full-atom values): 22142 Å² total; per-residue (Å²): 127,88,84,79,80,79,66,81,74,28,14,44,43,63,27,25,59,19,40,47,62,35,19,48,44,87,70,77,50,70,69,32,46,36,47,46,42,59,34,59,41,65,44,40,46,57,52,41,72,70,49,46,29,60,53,58,72,39,92,46,66,70,60,47,49,50,51,50,49,51,37,46,75,71,48,24,44,42,76,31,82,59,73,50,68,51,69,76,77,57,62,86,71,53,42,49,62,34,47,31,64,28,24,85,79,28,30,28,34,37,17,40,63,85,14,52,54,78,50,65,26,78,59,55,70,70,55,44,45,52,50,21,39,49,45,29,53,52,49,50,51,47,64,75,42,36,61,54,43,36,70,72,66,64,47,87,58,70,20,38,20,38,20,50,79,66,23,41,28,49,35,28,32,40,49,36,37,41,74,94,42,45,31,32,41,38,32,42,34,44,49,35,53,77,32,72,43,45,31,47,47,54,28,34,49,24,55,67,58,43,60,70,76,116,126,86,84,80,78,80,66,79,75,28,14,45,44,62,27,25,60,21,40,47,61,33,20,48,43,87,70,77,49,68,69,32,46,36,49,47,41,57,34,60,40,66,42,40,46,56,52,42,72,70,49,45,30,61,54,57,71,40,93,46,64,70,60,46,48,50,53,51,49,50,36,46,75,70,47,24,44,42,76,29,82,59,71,50,68,49,68,77,77,56,64,87,70,53,43,49,63,34,48,31,66,30,24,87,79,28,29,29,34,36,18,40,62,86,13,51,56,78,49,65,26,78,58,54,70,69,55,43,45,53,49,20,39,49,45,28,52,52,48,51,50,48,63,77,42,35,62,54,43,37,70,72,66,63,48,89,56,71,18,37,20,38,19,51,79,64,23,41,27,49,37,28,33,38,48,37,38,42,74,93,43,44,31,31,40,37,33,42,33,45,49,35,54,78,31,70,44,44,33,46,47,55,28,35,49,23,56,69,57,42,61,71,78,116

Foldseek 3Di:
DPDDDWDAQWFKAWALVLLCVLWQDPDDDQSNQLNLLCLQDQKGDGPDQVVQCVSSVHPDSVVSRVSVVVCVVVRTMDIDNDMDGADDDDCAPQVLVLQQVFADQSFKWKFWLCQHTDDTTPDDPVVSSVVSNVLNVLLVVCVVCVCCVCVVVVDPGSKDADADPVRFHQWIWGWTHAPPIIMIMIYGGDTRSNDVSVSSNSSNSNNVPVNPPD/DPDDDWDAQWFKAWALVLLCVLWQDPDDDQSNQLNLLCLQDQKGDGPDQVVQCVSSVHPDSVVSRVSVVVCVVVRTMDIHNDMDGADDDDCAPQVLVLQQVFADQSFKWKFWLCQHTDDTTPDDPVVSSVVSNVLNVLLVVCVVCVCCQCVVVVDPGSKDADADPVRFHQWIWGWTHAPPIIMIMIYGGDTRSNDVSVSSNSSNSNNVPVNPPD